Protein 8S4T (pdb70)

Secondary structure (DSSP, 8-state):
-----PPP------PPPSEEEEEEEEEEEEEE-TTS-EEEEEEEEETT--EEEEEEE-SSSSHHHHHHHHHHHHHHTT-PPPS---SSSHHHHHHHTT-EEEEEEEEEEETTEEEEEEEEE--HHHHHHHHTT---/-----PPP-----SBPPSEEEEEEEEEEEEEE-TTS-EEEEEEEE-TT--EEEEEEESSSTTHHHHHHHHHHHHHTTT----SS--SSSHHHHHHHTT-EEEEEEEEEEETTEEEEEEEEE--HHHHHHHHTT---/----PPPP-----SBPPSEEEEEEEEEEEEEE-SS--EEEEEEEEETTS-EEEEEEE-SSTTHHHHHHHHHHHHHTTT-PPPS---SSSHHHHHHSTT-EEEEEEEEEESSS-EEEEEEEEE-HHHHHHHHHHH--

Structure (mmCIF, N/CA/C/O backbone):
data_8S4T
#
_entry.id   8S4T
#
_cell.length_a   75.776
_cell.length_b   90.043
_cell.length_c   131.848
_cell.angle_alpha   90.00
_cell.angle_beta   90.00
_cell.angle_gamma   90.00
#
_symmetry.space_group_name_H-M   'P 21 21 21'
#
loop_
_entity.id
_entity.type
_entity.pdbx_description
1 polymer PrgE
2 polymer DNA
3 non-polymer 'TRIETHYLENE GLYCOL'
4 water water
#
loop_
_atom_site.group_PDB
_atom_site.id
_atom_site.type_symbol
_atom_site.label_atom_id
_atom_site.label_alt_id
_atom_site.label_comp_id
_atom_site.label_asym_id
_atom_site.label_entity_id
_atom_site.label_seq_id
_atom_site.pdbx_PDB_ins_code
_atom_site.Cartn_x
_atom_site.Cartn_y
_atom_site.Cartn_z
_atom_site.occupancy
_atom_site.B_iso_or_equiv
_atom_site.auth_seq_id
_atom_site.auth_comp_id
_atom_site.auth_asym_id
_atom_site.auth_atom_id
_atom_site.pdbx_PDB_model_num
ATOM 1 N N . SER A 1 2 ? 37.166 23.697 25.760 1.00 98.72 1 SER A N 1
ATOM 2 C CA . SER A 1 2 ? 37.737 22.998 24.577 1.00 96.93 1 SER A CA 1
ATOM 3 C C . SER A 1 2 ? 38.581 23.967 23.753 1.00 94.76 1 SER A C 1
ATOM 4 O O . SER A 1 2 ? 38.488 25.181 23.928 1.00 94.31 1 SER A O 1
ATOM 7 N N . LYS A 1 3 ? 39.397 23.412 22.850 1.00 93.00 2 LYS A N 1
ATOM 8 C CA . LYS A 1 3 ? 40.215 24.218 21.960 1.00 90.85 2 LYS A CA 1
ATOM 9 C C . LYS A 1 3 ? 39.361 24.738 20.810 1.00 86.44 2 LYS A C 1
ATOM 10 O O . LYS A 1 3 ? 38.436 24.069 20.353 1.00 84.82 2 LYS A O 1
ATOM 16 N N . TYR A 1 4 ? 39.702 25.951 20.362 1.00 83.92 3 TYR A N 1
ATOM 17 C CA . TYR A 1 4 ? 38.947 26.661 19.345 1.00 80.88 3 TYR A CA 1
ATOM 18 C C . TYR A 1 4 ? 38.991 25.892 18.028 1.00 80.20 3 TYR A C 1
ATOM 19 O O . TYR A 1 4 ? 40.029 25.356 17.647 1.00 79.14 3 TYR A O 1
ATOM 28 N N . GLU A 1 5 ? 37.839 25.851 17.351 1.00 81.30 4 GLU A N 1
ATOM 29 C CA . GLU A 1 5 ? 37.717 25.292 16.015 1.00 81.64 4 GLU A CA 1
ATOM 30 C C . GLU A 1 5 ? 36.760 26.170 15.215 1.00 79.27 4 GLU A C 1
ATOM 31 O O . GLU A 1 5 ? 35.581 26.256 15.548 1.00 80.33 4 GLU A O 1
ATOM 37 N N . ARG A 1 6 ? 37.292 26.820 14.173 1.00 77.77 5 ARG A N 1
ATOM 38 C CA . ARG A 1 6 ? 36.523 27.694 13.300 1.00 76.32 5 ARG A CA 1
ATOM 39 C C . ARG A 1 6 ? 35.115 27.137 13.092 1.00 75.96 5 ARG A C 1
ATOM 40 O O . ARG A 1 6 ? 34.960 26.040 12.561 1.00 75.95 5 ARG A O 1
ATOM 48 N N . PRO A 1 7 ? 34.048 27.863 13.501 1.00 75.93 6 PRO A N 1
ATOM 49 C CA . PRO A 1 7 ? 32.677 27.449 13.212 1.00 76.27 6 PRO A CA 1
ATOM 50 C C . PRO A 1 7 ? 32.223 27.935 11.838 1.00 76.00 6 PRO A C 1
ATOM 51 O O . PRO A 1 7 ? 32.852 28.806 11.240 1.00 76.72 6 PRO A O 1
ATOM 55 N N . LEU A 1 8 ? 31.111 27.370 11.359 1.00 76.48 7 LEU A N 1
ATOM 56 C CA . LEU A 1 8 ? 30.657 27.588 9.996 1.00 76.18 7 LEU A CA 1
ATOM 57 C C . LEU A 1 8 ? 29.846 28.878 9.915 1.00 77.54 7 LEU A C 1
ATOM 58 O O . LEU A 1 8 ? 29.192 29.268 10.880 1.00 78.04 7 LEU A O 1
ATOM 63 N N . LYS A 1 9 ? 29.897 29.526 8.744 1.00 79.56 8 LYS A N 1
ATOM 64 C CA . LYS A 1 9 ? 29.017 30.638 8.424 1.00 81.56 8 LYS A CA 1
ATOM 65 C C . LYS A 1 9 ? 27.565 30.183 8.565 1.00 81.76 8 LYS A C 1
ATOM 66 O O . LYS A 1 9 ? 27.220 29.074 8.163 1.00 82.41 8 LYS A O 1
ATOM 72 N N . ARG A 1 10 ? 26.725 31.053 9.142 1.00 81.46 9 ARG A N 1
ATOM 73 C CA . ARG A 1 10 ? 25.311 30.770 9.329 1.00 81.24 9 ARG A CA 1
ATOM 74 C C . ARG A 1 10 ? 24.499 31.604 8.342 1.00 82.91 9 ARG A C 1
ATOM 75 O O . ARG A 1 10 ? 24.799 32.777 8.124 1.00 82.56 9 ARG A O 1
ATOM 83 N N . GLU A 1 11 ? 23.469 30.983 7.756 1.00 85.94 10 GLU A N 1
ATOM 84 C CA . GLU A 1 11 ? 22.616 31.655 6.790 1.00 89.05 10 GLU A CA 1
ATOM 85 C C . GLU A 1 11 ? 21.660 32.586 7.530 1.00 92.70 10 GLU A C 1
ATOM 86 O O . GLU A 1 11 ? 21.090 32.211 8.554 1.00 94.37 10 GLU A O 1
ATOM 92 N N . SER A 1 12 ? 21.509 33.804 7.000 1.00 96.48 11 SER A N 1
ATOM 93 C CA . SER A 1 12 ? 20.584 34.778 7.552 1.00 101.26 11 SER A CA 1
ATOM 94 C C . SER A 1 12 ? 19.153 34.352 7.233 1.00 102.31 11 SER A C 1
ATOM 95 O O . SER A 1 12 ? 18.802 34.168 6.069 1.00 103.38 11 SER A O 1
ATOM 98 N N . GLN A 1 13 ? 18.345 34.189 8.285 1.00 104.20 12 GLN A N 1
ATOM 99 C CA . GLN A 1 13 ? 16.950 33.801 8.150 1.00 106.36 12 GLN A CA 1
ATOM 100 C C . GLN A 1 13 ? 16.091 34.993 8.565 1.00 105.10 12 GLN A C 1
ATOM 101 O O . GLN A 1 13 ? 15.349 34.933 9.543 1.00 106.47 12 GLN A O 1
ATOM 107 N N . ILE A 1 14 ? 16.212 36.073 7.780 1.00 103.10 13 ILE A N 1
ATOM 108 C CA . ILE A 1 14 ? 15.627 37.369 8.092 1.00 101.36 13 ILE A CA 1
ATOM 109 C C . ILE A 1 14 ? 14.105 37.248 8.136 1.00 98.03 13 ILE A C 1
ATOM 110 O O . ILE A 1 14 ? 13.464 37.793 9.033 1.00 99.95 13 ILE A O 1
ATOM 115 N N . LYS A 1 15 ? 13.543 36.538 7.152 1.00 92.66 14 LYS A N 1
ATOM 116 C CA . LYS A 1 15 ? 12.116 36.576 6.886 1.00 89.62 14 LYS A CA 1
ATOM 117 C C . LYS A 1 15 ? 11.573 35.152 6.809 1.00 86.39 14 LYS A C 1
ATOM 118 O O . LYS A 1 15 ? 12.070 34.340 6.032 1.00 83.92 14 LYS A O 1
ATOM 124 N N . GLU A 1 16 ? 10.549 34.866 7.622 1.00 86.27 15 GLU A N 1
ATOM 125 C CA . GLU A 1 16 ? 9.884 33.574 7.607 1.00 86.27 15 GLU A CA 1
ATOM 126 C C . GLU A 1 16 ? 8.725 33.605 6.616 1.00 83.41 15 GLU A C 1
ATOM 127 O O . GLU A 1 16 ? 8.291 34.671 6.182 1.00 81.28 15 GLU A O 1
ATOM 133 N N . PHE A 1 17 ? 8.222 32.413 6.285 1.00 81.51 16 PHE A N 1
ATOM 134 C CA . PHE A 1 17 ? 6.996 32.272 5.520 1.00 81.83 16 PHE A CA 1
ATOM 135 C C . PHE A 1 17 ? 5.802 32.676 6.381 1.00 83.63 16 PHE A C 1
ATOM 136 O O . PHE A 1 17 ? 5.734 32.318 7.555 1.00 84.70 16 PHE A O 1
ATOM 144 N N . GLU A 1 18 ? 4.863 33.419 5.783 1.00 84.90 17 GLU A N 1
ATOM 145 C CA . GLU A 1 18 ? 3.546 33.607 6.371 1.00 85.89 17 GLU A CA 1
ATOM 146 C C . GLU A 1 18 ? 2.890 32.236 6.509 1.00 83.52 17 GLU A C 1
ATOM 147 O O . GLU A 1 18 ? 3.280 31.291 5.828 1.00 80.68 17 GLU A O 1
ATOM 153 N N . LEU A 1 19 ? 1.900 32.130 7.400 1.00 85.09 18 LEU A N 1
ATOM 154 C CA . LEU A 1 19 ? 1.165 30.886 7.558 1.00 84.00 18 LEU A CA 1
ATOM 155 C C . LEU A 1 19 ? 0.327 30.654 6.305 1.00 79.58 18 LEU A C 1
ATOM 156 O O . LEU A 1 19 ? -0.181 31.606 5.715 1.00 77.39 18 LEU A O 1
ATOM 161 N N . GLY A 1 20 ? 0.206 29.383 5.906 1.00 77.04 19 GLY A N 1
ATOM 162 C CA . GLY A 1 20 ? -0.569 29.009 4.735 1.00 76.74 19 GLY A CA 1
ATOM 163 C C . GLY A 1 20 ? 0.229 28.123 3.784 1.00 75.09 19 GLY A C 1
ATOM 164 O O . GLY A 1 20 ? 1.144 27.420 4.206 1.00 74.18 19 GLY A O 1
ATOM 165 N N . THR A 1 21 ? -0.147 28.162 2.499 1.00 74.29 20 THR A N 1
ATOM 166 C CA . THR A 1 21 ? 0.514 27.378 1.471 1.00 74.23 20 THR A CA 1
ATOM 167 C C . THR A 1 21 ? 1.265 28.316 0.530 1.00 74.42 20 THR A C 1
ATOM 168 O O . THR A 1 21 ? 0.786 29.408 0.226 1.00 75.24 20 THR A O 1
ATOM 172 N N . HIS A 1 22 ? 2.452 27.875 0.092 1.00 72.91 21 HIS A N 1
ATOM 173 C CA . HIS A 1 22 ? 3.319 28.684 -0.747 1.00 72.73 21 HIS A CA 1
ATOM 174 C C . HIS A 1 22 ? 4.038 27.804 -1.764 1.00 70.10 21 HIS A C 1
ATOM 175 O O . HIS A 1 22 ? 4.367 26.654 -1.473 1.00 67.10 21 HIS A O 1
ATOM 182 N N . ALA A 1 23 ? 4.268 28.370 -2.955 1.00 69.68 22 ALA A N 1
ATOM 183 C CA . ALA A 1 23 ? 5.268 27.851 -3.872 1.00 69.07 22 ALA A CA 1
ATOM 184 C C . ALA A 1 23 ? 6.648 28.196 -3.321 1.00 69.07 22 ALA A C 1
ATOM 185 O O . ALA A 1 23 ? 6.891 29.329 -2.905 1.00 68.98 22 ALA A O 1
ATOM 187 N N . ALA A 1 24 ? 7.537 27.200 -3.300 1.00 68.60 23 ALA A N 1
ATOM 188 C CA . ALA A 1 24 ? 8.893 27.396 -2.818 1.00 69.25 23 ALA A CA 1
ATOM 189 C C . ALA A 1 24 ? 9.850 26.520 -3.619 1.00 69.06 23 ALA A C 1
ATOM 190 O O . ALA A 1 24 ? 9.429 25.591 -4.306 1.00 68.74 23 ALA A O 1
ATOM 192 N N . VAL A 1 25 ? 11.143 26.839 -3.519 1.00 69.07 24 VAL A N 1
ATOM 193 C CA . VAL A 1 25 ? 12.182 26.026 -4.125 1.00 69.61 24 VAL A CA 1
ATOM 194 C C . VAL A 1 25 ? 13.121 25.555 -3.019 1.00 68.00 24 VAL A C 1
ATOM 195 O O . VAL A 1 25 ? 13.394 26.291 -2.073 1.00 66.35 24 VAL A O 1
ATOM 199 N N . ILE A 1 26 ? 13.586 24.308 -3.149 1.00 68.24 25 ILE A N 1
ATOM 200 C CA . ILE A 1 26 ? 14.599 23.750 -2.269 1.00 69.19 25 ILE A CA 1
ATOM 201 C C . ILE A 1 26 ? 15.949 24.324 -2.695 1.00 69.36 25 ILE A C 1
ATOM 202 O O . ILE A 1 26 ? 16.553 23.830 -3.643 1.00 68.70 25 ILE A O 1
ATOM 207 N N . GLU A 1 27 ? 16.415 25.366 -1.995 1.00 70.52 26 GLU A N 1
ATOM 208 C CA . GLU A 1 27 ? 17.570 26.122 -2.454 1.00 73.16 26 GLU A CA 1
ATOM 209 C C . GLU A 1 27 ? 18.863 25.439 -2.010 1.00 74.00 26 GLU A C 1
ATOM 210 O O . GLU A 1 27 ? 19.934 25.776 -2.508 1.00 74.81 26 GLU A O 1
ATOM 216 N N . LYS A 1 28 ? 18.759 24.483 -1.079 1.00 75.96 27 LYS A N 1
ATOM 217 C CA . LYS A 1 28 ? 19.925 23.817 -0.521 1.00 78.05 27 LYS A CA 1
ATOM 218 C C . LYS A 1 28 ? 19.484 22.536 0.184 1.00 76.98 27 LYS A C 1
ATOM 219 O O . LYS A 1 28 ? 18.356 22.450 0.665 1.00 76.18 27 LYS A O 1
ATOM 225 N N . VAL A 1 29 ? 20.384 21.547 0.239 1.00 76.37 28 VAL A N 1
ATOM 226 C CA . VAL A 1 29 ? 20.118 20.286 0.913 1.00 76.84 28 VAL A CA 1
ATOM 227 C C . VAL A 1 29 ? 21.386 19.852 1.643 1.00 78.50 28 VAL A C 1
ATOM 228 O O . VAL A 1 29 ? 22.416 19.637 1.011 1.00 80.25 28 VAL A O 1
ATOM 232 N N . GLN A 1 30 ? 21.299 19.714 2.971 1.00 79.97 29 GLN A N 1
ATOM 233 C CA . GLN A 1 30 ? 22.452 19.347 3.778 1.00 82.65 29 GLN A CA 1
ATOM 234 C C . GLN A 1 30 ? 22.224 17.976 4.403 1.00 83.63 29 GLN A C 1
ATOM 235 O O . GLN A 1 30 ? 21.111 17.651 4.807 1.00 83.92 29 GLN A O 1
ATOM 241 N N . LYS A 1 31 ? 23.298 17.182 4.463 1.00 85.57 30 LYS A N 1
ATOM 242 C CA . LYS A 1 31 ? 23.295 15.916 5.175 1.00 86.57 30 LYS A CA 1
ATOM 243 C C . LYS A 1 31 ? 23.804 16.165 6.590 1.00 87.40 30 LYS A C 1
ATOM 244 O O . LYS A 1 31 ? 24.892 16.709 6.770 1.00 89.06 30 LYS A O 1
ATOM 250 N N . LYS A 1 32 ? 22.999 15.772 7.582 1.00 88.24 31 LYS A N 1
ATOM 251 C CA . LYS A 1 32 ? 23.306 16.028 8.979 1.00 89.68 31 LYS A CA 1
ATOM 252 C C . LYS A 1 32 ? 22.845 14.848 9.828 1.00 90.35 31 LYS A C 1
ATOM 253 O O . LYS A 1 32 ? 22.229 13.914 9.324 1.00 89.88 31 LYS A O 1
ATOM 259 N N . ARG A 1 33 ? 23.176 14.906 11.121 1.00 93.27 32 ARG A N 1
ATOM 260 C CA . ARG A 1 33 ? 22.647 13.972 12.098 1.00 96.44 32 ARG A CA 1
ATOM 261 C C . ARG A 1 33 ? 21.949 14.777 13.193 1.00 95.96 32 ARG A C 1
ATOM 262 O O . ARG A 1 33 ? 22.470 15.795 13.645 1.00 94.35 32 ARG A O 1
ATOM 270 N N . SER A 1 34 ? 20.755 14.323 13.592 1.00 96.38 33 SER A N 1
ATOM 271 C CA . SER A 1 34 ? 19.959 15.000 14.603 1.00 97.23 33 SER A CA 1
ATOM 272 C C . SER A 1 34 ? 20.628 14.875 15.969 1.00 100.15 33 SER A C 1
ATOM 273 O O . SER A 1 34 ? 21.582 14.117 16.131 1.00 101.02 33 SER A O 1
ATOM 276 N N . GLN A 1 35 ? 20.090 15.602 16.955 1.00 103.35 34 GLN A N 1
ATOM 277 C CA . GLN A 1 35 ? 20.622 15.591 18.309 1.00 105.67 34 GLN A CA 1
ATOM 278 C C . GLN A 1 35 ? 20.465 14.206 18.937 1.00 105.75 34 GLN A C 1
ATOM 279 O O . GLN A 1 35 ? 21.267 13.827 19.788 1.00 109.54 34 GLN A O 1
ATOM 285 N N . LYS A 1 36 ? 19.442 13.456 18.507 1.00 103.86 35 LYS A N 1
ATOM 286 C CA . LYS A 1 36 ? 19.178 12.130 19.046 1.00 104.55 35 LYS A CA 1
ATOM 287 C C . LYS A 1 36 ? 19.875 11.066 18.199 1.00 101.34 35 LYS A C 1
ATOM 288 O O . LYS A 1 36 ? 19.693 9.873 18.434 1.00 100.33 35 LYS A O 1
ATOM 294 N N . GLY A 1 37 ? 20.659 11.505 17.206 1.00 99.14 36 GLY A N 1
ATOM 295 C CA . GLY A 1 37 ? 21.558 10.630 16.472 1.00 99.29 36 GLY A CA 1
ATOM 296 C C . GLY A 1 37 ? 20.877 9.906 15.312 1.00 97.85 36 GLY A C 1
ATOM 297 O O . GLY A 1 37 ? 21.166 8.736 15.065 1.00 99.14 36 GLY A O 1
ATOM 298 N N . ASN A 1 38 ? 19.987 10.610 14.599 1.00 94.98 37 ASN A N 1
ATOM 299 C CA . ASN A 1 38 ? 19.364 10.077 13.397 1.00 92.63 37 ASN A CA 1
ATOM 300 C C . ASN A 1 38 ? 19.925 10.802 12.178 1.00 90.28 37 ASN A C 1
ATOM 301 O O . ASN A 1 38 ? 20.139 12.011 12.220 1.00 88.47 37 ASN A O 1
ATOM 306 N N . ASP A 1 39 ? 20.155 10.045 11.097 1.00 90.00 38 ASP A N 1
ATOM 307 C CA . ASP A 1 39 ? 20.555 10.616 9.822 1.00 89.71 38 ASP A CA 1
ATOM 308 C C . ASP A 1 39 ? 19.362 11.360 9.227 1.00 86.23 38 ASP A C 1
ATOM 309 O O . ASP A 1 39 ? 18.258 10.820 9.196 1.00 85.63 38 ASP A O 1
ATOM 314 N N . MET A 1 40 ? 19.586 12.597 8.763 1.00 84.00 39 MET A N 1
ATOM 315 C CA . MET A 1 40 ? 18.511 13.400 8.199 1.00 83.42 39 MET A CA 1
ATOM 316 C C . MET A 1 40 ? 19.030 14.272 7.055 1.00 81.33 39 MET A C 1
ATOM 317 O O . MET A 1 40 ? 20.222 14.559 6.970 1.00 80.38 39 MET A O 1
ATOM 322 N N . PHE A 1 41 ? 18.103 14.667 6.168 1.00 79.50 40 PHE A N 1
ATOM 323 C CA . PHE A 1 41 ? 18.343 15.671 5.142 1.00 76.79 40 PHE A CA 1
ATOM 324 C C . PHE A 1 41 ? 17.674 16.980 5.558 1.00 74.70 40 PHE A C 1
ATOM 325 O O . PHE A 1 41 ? 16.474 17.010 5.817 1.00 74.17 40 PHE A O 1
ATOM 333 N N . LEU A 1 42 ? 18.465 18.056 5.608 1.00 73.97 41 LEU A N 1
ATOM 334 C CA . LEU A 1 42 ? 17.992 19.364 6.029 1.00 73.29 41 LEU A CA 1
ATOM 335 C C . LEU A 1 42 ? 17.697 20.207 4.791 1.00 71.95 41 LEU A C 1
ATOM 336 O O . LEU A 1 42 ? 18.607 20.794 4.204 1.00 72.33 41 LEU A O 1
ATOM 341 N N . LEU A 1 43 ? 16.415 20.258 4.406 1.00 70.23 42 LEU A N 1
ATOM 342 C CA . LEU A 1 43 ? 15.985 20.990 3.225 1.00 67.64 42 LEU A CA 1
ATOM 343 C C . LEU A 1 43 ? 15.806 22.460 3.588 1.00 66.86 42 LEU A C 1
ATOM 344 O O . LEU A 1 43 ? 15.011 22.788 4.465 1.00 67.12 42 LEU A O 1
ATOM 349 N N . SER A 1 44 ? 16.572 23.329 2.921 1.00 67.13 43 SER A N 1
ATOM 350 C CA . SER A 1 44 ? 16.418 24.768 3.049 1.00 67.54 43 SER A CA 1
ATOM 351 C C . SER A 1 44 ? 15.478 25.240 1.947 1.00 67.62 43 SER A C 1
ATOM 352 O O . SER A 1 44 ? 15.608 24.806 0.806 1.00 70.45 43 SER A O 1
ATOM 355 N N . LEU A 1 45 ? 14.539 26.126 2.294 1.00 66.91 44 LEU A N 1
ATOM 356 C CA . LEU A 1 45 ? 13.433 26.452 1.410 1.00 66.06 44 LEU A CA 1
ATOM 357 C C . LEU A 1 45 ? 13.359 27.958 1.191 1.00 65.92 44 LEU A C 1
ATOM 358 O O . LEU A 1 45 ? 13.373 28.728 2.148 1.00 66.18 44 LEU A O 1
ATOM 363 N N . LEU A 1 46 ? 13.259 28.348 -0.086 1.00 65.69 45 LEU A N 1
ATOM 364 C CA . LEU A 1 46 ? 13.303 29.742 -0.494 1.00 65.44 45 LEU A CA 1
ATOM 365 C C . LEU A 1 46 ? 11.993 30.106 -1.191 1.00 66.50 45 LEU A C 1
ATOM 366 O O . LEU A 1 46 ? 11.613 29.475 -2.176 1.00 66.86 45 LEU A O 1
ATOM 371 N N . GLY A 1 47 ? 11.310 31.125 -0.654 1.00 67.53 46 GLY A N 1
ATOM 372 C CA . GLY A 1 47 ? 10.053 31.611 -1.198 1.00 67.28 46 GLY A CA 1
ATOM 373 C C . GLY A 1 47 ? 10.276 32.738 -2.203 1.00 67.68 46 GLY A C 1
ATOM 374 O O . GLY A 1 47 ? 11.404 33.178 -2.401 1.00 67.30 46 GLY A O 1
ATOM 375 N N . LYS A 1 48 ? 9.181 33.216 -2.805 1.00 69.18 47 LYS A N 1
ATOM 376 C CA . LYS A 1 48 ? 9.258 34.123 -3.939 1.00 70.42 47 LYS A CA 1
ATOM 377 C C . LYS A 1 48 ? 9.482 35.562 -3.470 1.00 71.59 47 LYS A C 1
ATOM 378 O O . LYS A 1 48 ? 9.798 36.425 -4.285 1.00 72.71 47 LYS A O 1
ATOM 384 N N . SER A 1 49 ? 9.323 35.820 -2.165 1.00 72.09 48 SER A N 1
ATOM 385 C CA . SER A 1 49 ? 9.652 37.118 -1.592 1.00 73.41 48 SER A CA 1
ATOM 386 C C . SER A 1 49 ? 10.825 36.980 -0.623 1.00 73.85 48 SER A C 1
ATOM 387 O O . SER A 1 49 ? 10.984 37.792 0.287 1.00 74.96 48 SER A O 1
ATOM 390 N N . ASN A 1 50 ? 11.637 35.937 -0.837 1.00 73.13 49 ASN A N 1
ATOM 391 C CA . ASN A 1 50 ? 12.872 35.716 -0.104 1.00 72.38 49 ASN A CA 1
ATOM 392 C C . ASN A 1 50 ? 12.571 35.183 1.295 1.00 71.24 49 ASN A C 1
ATOM 393 O O . ASN A 1 50 ? 13.363 35.376 2.214 1.00 73.07 49 ASN A O 1
ATOM 398 N N . GLU A 1 51 ? 11.438 34.491 1.448 1.00 70.09 50 GLU A N 1
ATOM 399 C CA . GLU A 1 51 ? 11.126 33.842 2.708 1.00 69.93 50 GLU A CA 1
ATOM 400 C C . GLU A 1 51 ? 12.011 32.607 2.830 1.00 68.10 50 GLU A C 1
ATOM 401 O O . GLU A 1 51 ? 12.172 31.861 1.868 1.00 66.32 50 GLU A O 1
ATOM 407 N N . LYS A 1 52 ? 12.590 32.420 4.018 1.00 68.53 51 LYS A N 1
ATOM 408 C CA . LYS A 1 52 ? 13.468 31.295 4.283 1.00 68.38 51 LYS A CA 1
ATOM 409 C C . LYS A 1 52 ? 12.741 30.328 5.211 1.00 65.86 51 LYS A C 1
ATOM 410 O O . LYS A 1 52 ? 12.011 30.755 6.099 1.00 66.07 51 LYS A O 1
ATOM 416 N N . GLY A 1 53 ? 12.946 29.028 4.985 1.00 64.36 52 GLY A N 1
ATOM 417 C CA . GLY A 1 53 ? 12.324 27.995 5.794 1.00 64.96 52 GLY A CA 1
ATOM 418 C C . GLY A 1 53 ? 13.152 26.715 5.782 1.00 65.54 52 GLY A C 1
ATOM 419 O O . GLY A 1 53 ? 13.944 26.496 4.872 1.00 65.85 52 GLY A O 1
ATOM 420 N N . VAL A 1 54 ? 12.955 25.877 6.802 1.00 67.71 53 VAL A N 1
ATOM 421 C CA . VAL A 1 54 ? 13.752 24.676 6.975 1.00 69.21 53 VAL A CA 1
ATOM 422 C C . VAL A 1 54 ? 12.802 23.495 7.136 1.00 68.73 53 VAL A C 1
ATOM 423 O O . VAL A 1 54 ? 11.735 23.640 7.730 1.00 71.00 53 VAL A O 1
ATOM 427 N N . TYR A 1 55 ? 13.203 22.334 6.608 1.00 67.02 54 TYR A N 1
ATOM 428 C CA . TYR A 1 55 ? 12.439 21.110 6.783 1.00 67.39 54 TYR A CA 1
ATOM 429 C C . TYR A 1 55 ? 13.401 19.948 7.007 1.00 68.26 54 TYR A C 1
ATOM 430 O O . TYR A 1 55 ? 14.427 19.854 6.339 1.00 68.85 54 TYR A O 1
ATOM 439 N N . PHE A 1 56 ? 13.040 19.063 7.944 1.00 69.91 55 PHE A N 1
ATOM 440 C CA . PHE A 1 56 ? 13.872 17.931 8.314 1.00 71.03 55 PHE A CA 1
ATOM 441 C C . PHE A 1 56 ? 13.236 16.643 7.803 1.00 71.85 55 PHE A C 1
ATOM 442 O O . PHE A 1 56 ? 12.128 16.298 8.206 1.00 74.97 55 PHE A O 1
ATOM 450 N N . LEU A 1 57 ? 13.948 15.950 6.908 1.00 72.22 56 LEU A N 1
ATOM 451 C CA . LEU A 1 57 ? 13.561 14.621 6.466 1.00 73.55 56 LEU A CA 1
ATOM 452 C C . LEU A 1 57 ? 14.400 13.596 7.225 1.00 75.75 56 LEU A C 1
ATOM 453 O O . LEU A 1 57 ? 15.529 13.302 6.837 1.00 75.67 56 LEU A O 1
ATOM 458 N N . THR A 1 58 ? 13.833 13.074 8.318 1.00 77.84 57 THR A N 1
ATOM 459 C CA . THR A 1 58 ? 14.530 12.146 9.193 1.00 79.77 57 THR A CA 1
ATOM 460 C C . THR A 1 58 ? 14.393 10.728 8.645 1.00 81.56 57 THR A C 1
ATOM 461 O O . THR A 1 58 ? 13.328 10.356 8.160 1.00 81.58 57 THR A O 1
ATOM 465 N N . PHE A 1 59 ? 15.482 9.950 8.730 1.00 84.10 58 PHE A N 1
ATOM 466 C CA . PHE A 1 59 ? 15.504 8.577 8.249 1.00 85.70 58 PHE A CA 1
ATOM 467 C C . PHE A 1 59 ? 15.482 7.612 9.432 1.00 88.31 58 PHE A C 1
ATOM 468 O O . PHE A 1 59 ? 15.840 7.983 10.548 1.00 89.95 58 PHE A O 1
ATOM 476 N N . GLY A 1 60 ? 15.058 6.370 9.164 1.00 90.16 59 GLY A N 1
ATOM 477 C CA . GLY A 1 60 ? 15.064 5.306 10.155 1.00 93.13 59 GLY A CA 1
ATOM 478 C C . GLY A 1 60 ? 13.824 5.326 11.044 1.00 95.64 59 GLY A C 1
ATOM 479 O O . GLY A 1 60 ? 13.934 5.309 12.268 1.00 98.80 59 GLY A O 1
ATOM 480 N N . ASN A 1 61 ? 12.648 5.351 10.409 1.00 96.54 60 ASN A N 1
ATOM 481 C CA . ASN A 1 61 ? 11.375 5.220 11.102 1.00 98.72 60 ASN A CA 1
ATOM 482 C C . ASN A 1 61 ? 10.320 4.819 10.073 1.00 102.02 60 ASN A C 1
ATOM 483 O O . ASN A 1 61 ? 10.628 4.673 8.891 1.00 103.56 60 ASN A O 1
ATOM 488 N N . ASP A 1 62 ? 9.078 4.635 10.532 1.00 104.58 61 ASP A N 1
ATOM 489 C CA . ASP A 1 62 ? 8.026 4.083 9.693 1.00 106.60 61 ASP A CA 1
ATOM 490 C C . ASP A 1 62 ? 7.496 5.135 8.718 1.00 104.27 61 ASP A C 1
ATOM 491 O O . ASP A 1 62 ? 6.927 4.775 7.690 1.00 103.80 61 ASP A O 1
ATOM 496 N N . TYR A 1 63 ? 7.696 6.425 9.028 1.00 102.33 62 TYR A N 1
ATOM 497 C CA . TYR A 1 63 ? 7.083 7.504 8.266 1.00 100.65 62 TYR A CA 1
ATOM 498 C C . TYR A 1 63 ? 8.015 8.023 7.169 1.00 97.05 62 TYR A C 1
ATOM 499 O O . TYR A 1 63 ? 7.556 8.710 6.260 1.00 95.48 62 TYR A O 1
ATOM 508 N N . THR A 1 64 ? 9.311 7.694 7.241 1.00 95.42 63 THR A N 1
ATOM 509 C CA . THR A 1 64 ? 10.309 8.337 6.396 1.00 91.99 63 THR A CA 1
ATOM 510 C C . THR A 1 64 ? 9.965 8.143 4.922 1.00 88.83 63 THR A C 1
ATOM 511 O O . THR A 1 64 ? 9.970 9.102 4.155 1.00 86.22 63 THR A O 1
ATOM 515 N N . GLU A 1 65 ? 9.669 6.893 4.544 1.00 88.92 64 GLU A N 1
ATOM 516 C CA . GLU A 1 65 ? 9.343 6.550 3.169 1.00 89.72 64 GLU A CA 1
ATOM 517 C C . GLU A 1 65 ? 8.190 7.423 2.676 1.00 89.61 64 GLU A C 1
ATOM 518 O O . GLU A 1 65 ? 8.342 8.142 1.691 1.00 90.33 64 GLU A O 1
ATOM 524 N N . ASP A 1 66 ? 7.049 7.359 3.375 1.00 90.30 65 ASP A N 1
ATOM 525 C CA . ASP A 1 66 ? 5.854 8.100 2.998 1.00 90.19 65 ASP A CA 1
ATOM 526 C C . ASP A 1 66 ? 6.151 9.598 2.938 1.00 87.63 65 ASP A C 1
ATOM 527 O O . ASP A 1 66 ? 5.663 10.288 2.046 1.00 87.12 65 ASP A O 1
ATOM 532 N N . ASN A 1 67 ? 6.948 10.091 3.893 1.00 86.26 66 ASN A N 1
ATOM 533 C CA . ASN A 1 67 ? 7.267 11.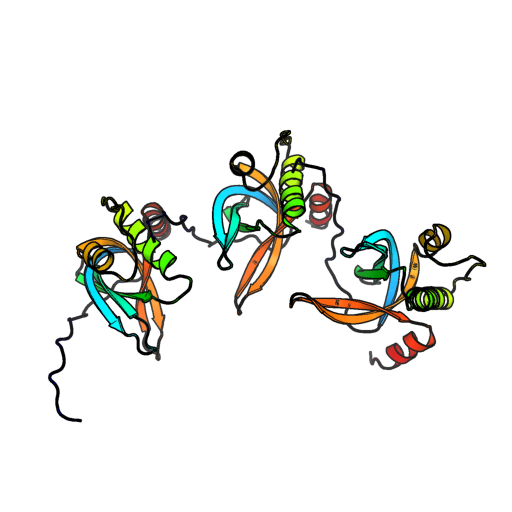507 3.978 1.00 85.77 66 ASN A CA 1
ATOM 534 C C . ASN A 1 67 ? 7.919 11.967 2.677 1.00 84.26 66 ASN A C 1
ATOM 535 O O . ASN A 1 67 ? 7.539 12.998 2.127 1.00 83.47 66 ASN A O 1
ATOM 540 N N . LEU A 1 68 ? 8.897 11.183 2.202 1.00 83.10 67 LEU A N 1
ATOM 541 C CA . LEU A 1 68 ? 9.701 11.536 1.042 1.00 80.52 67 LEU A CA 1
ATOM 542 C C . LEU A 1 68 ? 8.871 11.434 -0.237 1.00 78.67 67 LEU A C 1
ATOM 543 O O . LEU A 1 68 ? 9.097 12.195 -1.175 1.00 76.97 67 LEU A O 1
ATOM 548 N N . ARG A 1 69 ? 7.916 10.496 -0.270 1.00 79.12 68 ARG A N 1
ATOM 549 C CA . ARG A 1 69 ? 7.052 10.322 -1.429 1.00 78.48 68 ARG A CA 1
ATOM 550 C C . ARG A 1 69 ? 6.234 11.590 -1.670 1.00 75.71 68 ARG A C 1
ATOM 551 O O . ARG A 1 69 ? 5.983 11.947 -2.817 1.00 75.45 68 ARG A O 1
ATOM 559 N N . TYR A 1 70 ? 5.841 12.275 -0.589 1.00 74.38 69 TYR A N 1
ATOM 560 C CA . TYR A 1 70 ? 5.096 13.519 -0.704 1.00 73.66 69 TYR A CA 1
ATOM 561 C C . TYR A 1 70 ? 6.012 14.628 -1.219 1.00 72.72 69 TYR A C 1
ATOM 562 O O . TYR A 1 70 ? 5.570 15.479 -1.988 1.00 72.20 69 TYR A O 1
ATOM 571 N N . ILE A 1 71 ? 7.290 14.605 -0.818 1.00 73.67 70 ILE A N 1
ATOM 572 C CA . ILE A 1 71 ? 8.264 15.558 -1.333 1.00 73.79 70 ILE A CA 1
ATOM 573 C C . ILE A 1 71 ? 8.412 15.334 -2.838 1.00 71.90 70 ILE A C 1
ATOM 574 O O . ILE A 1 71 ? 8.432 16.289 -3.610 1.00 70.18 70 ILE A O 1
ATOM 579 N N . LEU A 1 72 ? 8.502 14.060 -3.237 1.00 71.21 71 LEU A N 1
ATOM 580 C CA . LEU A 1 72 ? 8.676 13.688 -4.631 1.00 71.36 71 LEU A CA 1
ATOM 581 C C . LEU A 1 72 ? 7.427 14.033 -5.439 1.00 70.95 71 LEU A C 1
ATOM 582 O O . LEU A 1 72 ? 7.539 14.522 -6.563 1.00 72.54 71 LEU A O 1
ATOM 587 N N . ALA A 1 73 ? 6.244 13.776 -4.866 1.00 69.12 72 ALA A N 1
ATOM 588 C CA . ALA A 1 73 ? 4.986 14.038 -5.550 1.00 67.26 72 ALA A CA 1
ATOM 589 C C . ALA A 1 73 ? 4.832 15.532 -5.819 1.00 65.45 72 ALA A C 1
ATOM 590 O O . ALA A 1 73 ? 4.307 15.920 -6.859 1.00 65.29 72 ALA A O 1
ATOM 592 N N . SER A 1 74 ? 5.292 16.362 -4.875 1.00 64.25 73 SER A N 1
ATOM 593 C CA . SER A 1 74 ? 5.245 17.806 -5.031 1.00 63.90 73 SER A CA 1
ATOM 594 C C . SER A 1 74 ? 6.179 18.244 -6.158 1.00 64.22 73 SER A C 1
ATOM 595 O O . SER A 1 74 ? 5.857 19.160 -6.912 1.00 63.68 73 SER A O 1
ATOM 598 N N . ILE A 1 75 ? 7.338 17.581 -6.260 1.00 64.75 74 ILE A N 1
ATOM 599 C CA . ILE A 1 75 ? 8.306 17.855 -7.310 1.00 64.38 74 ILE A CA 1
ATOM 600 C C . ILE A 1 75 ? 7.710 17.453 -8.658 1.00 65.11 74 ILE A C 1
ATOM 601 O O . ILE A 1 75 ? 7.858 18.180 -9.639 1.00 64.68 74 ILE A O 1
ATOM 606 N N . GLN A 1 76 ? 7.035 16.296 -8.687 1.00 65.86 75 GLN A N 1
ATOM 607 C CA . GLN A 1 76 ? 6.429 15.779 -9.903 1.00 68.15 75 GLN A CA 1
ATOM 608 C C . GLN A 1 76 ? 5.395 16.768 -10.438 1.00 68.86 75 GLN A C 1
ATOM 609 O O . GLN A 1 76 ? 5.340 17.013 -11.641 1.00 70.54 75 GLN A O 1
ATOM 615 N N . ASP A 1 77 ? 4.597 17.348 -9.533 1.00 69.21 76 ASP A N 1
ATOM 616 C CA . ASP A 1 77 ? 3.469 18.184 -9.910 1.00 69.98 76 ASP A CA 1
ATOM 617 C C . ASP A 1 77 ? 3.919 19.610 -10.226 1.00 70.86 76 ASP A C 1
ATOM 618 O O . ASP A 1 77 ? 3.117 20.415 -10.694 1.00 72.75 76 ASP A O 1
ATOM 623 N N . ASN A 1 78 ? 5.197 19.923 -9.974 1.00 71.78 77 ASN A N 1
ATOM 624 C CA . ASN A 1 78 ? 5.777 21.183 -10.414 1.00 72.23 77 ASN A CA 1
ATOM 625 C C . ASN A 1 78 ? 6.478 20.987 -11.760 1.00 72.32 77 ASN A C 1
ATOM 626 O O . ASN A 1 78 ? 7.232 21.857 -12.192 1.00 72.25 77 ASN A O 1
ATOM 631 N N . GLY A 1 79 ? 6.229 19.839 -12.408 1.00 72.54 78 GLY A N 1
ATOM 632 C CA . GLY A 1 79 ? 6.516 19.652 -13.822 1.00 73.28 78 GLY A CA 1
ATOM 633 C C . GLY A 1 79 ? 7.839 18.935 -14.087 1.00 72.99 78 GLY A C 1
ATOM 634 O O . GLY A 1 79 ? 8.449 19.153 -15.132 1.00 72.22 78 GLY A O 1
ATOM 635 N N . VAL A 1 80 ? 8.250 18.059 -13.158 1.00 72.80 79 VAL A N 1
ATOM 636 C CA . VAL A 1 80 ? 9.528 17.368 -13.239 1.00 72.86 79 VAL A CA 1
ATOM 637 C C . VAL A 1 80 ? 9.284 15.861 -13.202 1.00 75.45 79 VAL A C 1
ATOM 638 O O . VAL A 1 80 ? 8.494 15.378 -12.400 1.00 76.77 79 VAL A O 1
ATOM 642 N N . GLU A 1 81 ? 9.997 15.128 -14.064 1.00 80.03 80 GLU A N 1
ATOM 643 C CA . GLU A 1 81 ? 9.875 13.681 -14.149 1.00 83.60 80 GLU A CA 1
ATOM 644 C C . GLU A 1 81 ? 10.628 13.050 -12.980 1.00 84.24 80 GLU A C 1
ATOM 645 O O . GLU A 1 81 ? 11.761 13.432 -12.699 1.00 84.89 80 GLU A O 1
ATOM 651 N N . ILE A 1 82 ? 9.993 12.086 -12.304 1.00 84.73 81 ILE A N 1
ATOM 652 C CA . ILE A 1 82 ? 10.646 11.341 -11.240 1.00 85.03 81 ILE A CA 1
ATOM 653 C C . ILE A 1 82 ? 11.391 10.162 -11.860 1.00 86.51 81 ILE A C 1
ATOM 654 O O . ILE A 1 82 ? 10.768 9.272 -12.433 1.00 86.85 81 ILE A O 1
ATOM 659 N N . PRO A 1 83 ? 12.739 10.104 -11.745 1.00 88.60 82 PRO A N 1
ATOM 660 C CA . PRO A 1 83 ? 13.523 9.048 -12.386 1.00 91.45 82 PRO A CA 1
ATOM 661 C C . PRO A 1 83 ? 13.390 7.695 -11.691 1.00 94.34 82 PRO A C 1
ATOM 662 O O . PRO A 1 83 ? 12.847 7.603 -10.592 1.00 94.56 82 PRO A O 1
ATOM 666 N N . ASP A 1 84 ? 13.900 6.653 -12.358 1.00 98.95 83 ASP A N 1
ATOM 667 C CA . ASP A 1 84 ? 13.792 5.282 -11.886 1.00 101.87 83 ASP A CA 1
ATOM 668 C C . ASP A 1 84 ? 14.985 4.978 -10.982 1.00 101.66 83 ASP A C 1
ATOM 669 O O . ASP A 1 84 ? 15.985 4.421 -11.431 1.00 103.32 83 ASP A O 1
ATOM 674 N N . VAL A 1 85 ? 14.860 5.357 -9.704 1.00 99.24 84 VAL A N 1
ATOM 675 C CA . VAL A 1 85 ? 15.935 5.215 -8.736 1.00 98.12 84 VAL A CA 1
ATOM 676 C C . VAL A 1 85 ? 15.339 4.804 -7.393 1.00 97.69 84 VAL A C 1
ATOM 677 O O . VAL A 1 85 ? 14.200 5.147 -7.082 1.00 98.77 84 VAL A O 1
ATOM 681 N N . ASP A 1 86 ? 16.130 4.056 -6.613 1.00 96.52 85 ASP A N 1
ATOM 682 C CA . ASP A 1 86 ? 15.781 3.720 -5.244 1.00 95.02 85 ASP A CA 1
ATOM 683 C C . ASP A 1 86 ? 15.966 4.970 -4.389 1.00 90.76 85 ASP A C 1
ATOM 684 O O . ASP A 1 86 ? 17.091 5.415 -4.178 1.00 89.98 85 ASP A O 1
ATOM 689 N N . PHE A 1 87 ? 14.846 5.535 -3.922 1.00 88.27 86 PHE A N 1
ATOM 690 C CA . PHE A 1 87 ? 14.859 6.753 -3.129 1.00 85.45 86 PHE A CA 1
ATOM 691 C C . PHE A 1 87 ? 15.033 6.408 -1.653 1.00 85.13 86 PHE A C 1
ATOM 692 O O . PHE A 1 87 ? 14.419 5.465 -1.156 1.00 86.14 86 PHE A O 1
ATOM 700 N N . GLY A 1 88 ? 15.868 7.198 -0.967 1.00 82.97 87 GLY A N 1
ATOM 701 C CA . GLY A 1 88 ? 16.174 6.978 0.436 1.00 82.75 87 GLY A CA 1
ATOM 702 C C . GLY A 1 88 ? 17.447 7.710 0.853 1.00 82.06 87 GLY A C 1
ATOM 703 O O . GLY A 1 88 ? 17.733 8.798 0.357 1.00 80.35 87 GLY A O 1
ATOM 704 N N . TYR A 1 89 ? 18.196 7.098 1.777 1.00 83.00 88 TYR A N 1
ATOM 705 C CA . TYR A 1 89 ? 19.452 7.656 2.249 1.00 82.78 88 TYR A CA 1
ATOM 706 C C . TYR A 1 89 ? 20.553 7.274 1.261 1.00 83.25 88 TYR A C 1
ATOM 707 O O . TYR A 1 89 ? 21.265 6.292 1.461 1.00 84.90 88 TYR A O 1
ATOM 716 N N . ASN A 1 90 ? 20.664 8.059 0.185 1.00 82.80 89 ASN A N 1
ATOM 717 C CA . ASN A 1 90 ? 21.665 7.839 -0.846 1.00 83.95 89 ASN A CA 1
ATOM 718 C C . ASN A 1 90 ? 21.879 9.146 -1.607 1.00 83.78 89 ASN A C 1
ATOM 719 O O . ASN A 1 90 ? 21.085 10.076 -1.474 1.00 81.27 89 ASN A O 1
ATOM 724 N N . ARG A 1 91 ? 22.955 9.196 -2.404 1.00 86.43 90 ARG A N 1
ATOM 725 C CA . ARG A 1 91 ? 23.396 10.432 -3.032 1.00 87.08 90 ARG A CA 1
ATOM 726 C C . ARG A 1 91 ? 22.439 10.848 -4.151 1.00 85.58 90 ARG A C 1
ATOM 727 O O . ARG A 1 91 ? 22.234 12.042 -4.356 1.00 83.75 90 ARG A O 1
ATOM 735 N N . GLU A 1 92 ? 21.866 9.879 -4.882 1.00 86.32 91 GLU A N 1
ATOM 736 C CA . GLU A 1 92 ? 20.939 10.195 -5.961 1.00 87.97 91 GLU A CA 1
ATOM 737 C C . GLU A 1 92 ? 19.795 11.053 -5.423 1.00 83.28 91 GLU A C 1
ATOM 738 O O . GLU A 1 92 ? 19.510 12.120 -5.964 1.00 80.49 91 GLU A O 1
ATOM 744 N N . THR A 1 93 ? 19.154 10.564 -4.354 1.00 80.80 92 THR A N 1
ATOM 745 C CA . THR A 1 93 ? 18.068 11.265 -3.688 1.00 78.03 92 THR A CA 1
ATOM 746 C C . THR A 1 93 ? 18.540 12.640 -3.223 1.00 75.79 92 THR A C 1
ATOM 747 O O . THR A 1 93 ? 17.881 13.642 -3.487 1.00 74.69 92 THR A O 1
ATOM 751 N N . PHE A 1 94 ? 19.684 12.661 -2.529 1.00 74.84 93 PHE A N 1
ATOM 752 C CA . PHE A 1 94 ? 20.275 13.880 -1.998 1.00 74.35 93 PHE A CA 1
ATOM 753 C C . PHE A 1 94 ? 20.406 14.935 -3.095 1.00 73.04 93 PHE A C 1
ATOM 754 O O . PHE A 1 94 ? 20.003 16.080 -2.911 1.00 71.91 93 PHE A O 1
ATOM 762 N N . GLU A 1 95 ? 20.981 14.537 -4.235 1.00 73.98 94 GLU A N 1
ATOM 763 C CA . GLU A 1 95 ? 21.256 15.466 -5.319 1.00 75.05 94 GLU A CA 1
ATOM 764 C C . GLU A 1 95 ? 19.968 15.814 -6.064 1.00 72.63 94 GLU A C 1
ATOM 765 O O . GLU A 1 95 ? 19.800 16.948 -6.507 1.00 71.58 94 GLU A O 1
ATOM 771 N N . PHE A 1 96 ? 19.058 14.841 -6.188 1.00 71.66 95 PHE A N 1
ATOM 772 C CA . PHE A 1 96 ? 17.840 15.022 -6.966 1.00 71.06 95 PHE A CA 1
ATOM 773 C C . PHE A 1 96 ? 16.995 16.181 -6.434 1.00 68.95 95 PHE A C 1
ATOM 774 O O . PHE A 1 96 ? 16.347 16.871 -7.217 1.00 67.85 95 PHE A O 1
ATOM 782 N N . LEU A 1 97 ? 16.997 16.388 -5.111 1.00 67.46 96 LEU A N 1
ATOM 783 C CA . LEU A 1 97 ? 16.090 17.337 -4.482 1.00 67.69 96 LEU A CA 1
ATOM 784 C C . LEU A 1 97 ? 16.515 18.780 -4.749 1.00 67.79 96 LEU A C 1
ATOM 785 O O . LEU A 1 97 ? 15.670 19.673 -4.778 1.00 68.18 96 LEU A O 1
ATOM 790 N N . LYS A 1 98 ? 17.819 19.005 -4.936 1.00 68.44 97 LYS A N 1
ATOM 791 C CA . LYS A 1 98 ? 18.381 20.347 -4.971 1.00 68.82 97 LYS A CA 1
ATOM 792 C C . LYS A 1 98 ? 17.792 21.147 -6.133 1.00 67.05 97 LYS A C 1
ATOM 793 O O . LYS A 1 98 ? 17.801 20.688 -7.272 1.00 68.34 97 LYS A O 1
ATOM 799 N N . GLY A 1 99 ? 17.281 22.345 -5.821 1.00 65.15 98 GLY A N 1
ATOM 800 C CA . GLY A 1 99 ? 16.883 23.319 -6.826 1.00 64.30 98 GLY A CA 1
ATOM 801 C C . GLY A 1 99 ? 15.442 23.147 -7.306 1.00 63.79 98 GLY A C 1
ATOM 802 O O . GLY A 1 99 ? 14.988 23.912 -8.153 1.00 61.99 98 GLY A O 1
ATOM 803 N N . LYS A 1 100 ? 14.721 22.173 -6.735 1.00 64.51 99 LYS A N 1
ATOM 804 C CA . LYS A 1 100 ? 13.431 21.747 -7.256 1.00 65.98 99 LYS A CA 1
ATOM 805 C C . LYS A 1 100 ? 12.304 22.644 -6.746 1.00 65.65 99 LYS A C 1
ATOM 806 O O . LYS A 1 100 ? 12.312 23.063 -5.591 1.00 65.08 99 LYS A O 1
ATOM 812 N N . ASP A 1 101 ? 11.323 22.902 -7.624 1.00 66.50 100 ASP A N 1
ATOM 813 C CA . ASP A 1 101 ? 10.097 23.593 -7.254 1.00 66.37 100 ASP A CA 1
ATOM 814 C C . ASP A 1 101 ? 9.218 22.663 -6.424 1.00 64.45 100 ASP A C 1
ATOM 815 O O . ASP A 1 101 ? 9.054 21.494 -6.768 1.00 64.52 100 ASP A O 1
ATOM 820 N N . VAL A 1 102 ? 8.647 23.203 -5.340 1.00 62.60 101 VAL A N 1
ATOM 821 C CA . VAL A 1 102 ? 7.782 22.434 -4.459 1.00 62.29 101 VAL A CA 1
ATOM 822 C C . VAL A 1 102 ? 6.630 23.313 -3.976 1.00 62.10 101 VAL A C 1
ATOM 823 O O . VAL A 1 102 ? 6.670 24.537 -4.091 1.00 60.95 101 VAL A O 1
ATOM 827 N N . TYR A 1 103 ? 5.595 22.647 -3.453 1.00 62.94 102 TYR A N 1
ATOM 828 C CA . TYR A 1 103 ? 4.507 23.291 -2.736 1.00 63.24 102 TYR A CA 1
ATOM 829 C C . TYR A 1 103 ? 4.638 22.920 -1.266 1.00 63.94 102 TYR A C 1
ATOM 830 O O . TYR A 1 103 ? 4.742 21.734 -0.959 1.00 64.61 102 TYR A O 1
ATOM 839 N N . ILE A 1 104 ? 4.624 23.925 -0.376 1.00 65.53 103 ILE A N 1
ATOM 840 C CA . ILE A 1 104 ? 4.814 23.692 1.051 1.00 66.25 103 ILE A CA 1
ATOM 841 C C . ILE A 1 104 ? 3.614 24.206 1.841 1.00 67.52 103 ILE A C 1
ATOM 842 O O . ILE A 1 104 ? 2.935 25.140 1.422 1.00 67.35 103 ILE A O 1
ATOM 847 N N . GLN A 1 105 ? 3.393 23.576 3.002 1.00 69.59 104 GLN A N 1
ATOM 848 C CA . GLN A 1 105 ? 2.479 24.064 4.021 1.00 71.57 104 GLN A CA 1
ATOM 849 C C . GLN A 1 105 ? 3.296 24.618 5.187 1.00 72.98 104 GLN A C 1
ATOM 850 O O . GLN A 1 105 ? 4.307 24.032 5.568 1.00 71.58 104 GLN A O 1
ATOM 856 N N . VAL A 1 106 ? 2.837 25.742 5.751 1.00 75.55 105 VAL A N 1
ATOM 857 C CA . VAL A 1 106 ? 3.540 26.412 6.834 1.00 77.46 105 VAL A CA 1
ATOM 858 C C . VAL A 1 106 ? 2.566 26.627 7.991 1.00 81.55 105 VAL A C 1
ATOM 859 O O . VAL A 1 106 ? 1.645 27.437 7.887 1.00 82.34 105 VAL A O 1
ATOM 863 N N . GLU A 1 107 ? 2.791 25.887 9.088 1.00 84.76 106 GLU A N 1
ATOM 864 C CA . GLU A 1 107 ? 1.967 25.961 10.286 1.00 85.97 106 GLU A CA 1
ATOM 865 C C . GLU A 1 107 ? 2.786 26.539 11.439 1.00 88.28 106 GLU A C 1
ATOM 866 O O . GLU A 1 107 ? 4.014 26.572 11.381 1.00 86.87 106 GLU A O 1
ATOM 872 N N . GLU A 1 108 ? 2.090 26.978 12.496 1.00 92.88 107 GLU A N 1
ATOM 873 C CA . GLU A 1 108 ? 2.735 27.439 13.717 1.00 94.99 107 GLU A CA 1
ATOM 874 C C . GLU A 1 108 ? 3.227 26.240 14.524 1.00 95.20 107 GLU A C 1
ATOM 875 O O . GLU A 1 108 ? 2.723 25.131 14.361 1.00 92.16 107 GLU A O 1
ATOM 881 N N . GLN A 1 109 ? 4.213 26.487 15.397 1.00 98.17 108 GLN A N 1
ATOM 882 C CA . GLN A 1 109 ? 4.861 25.421 16.144 1.00 100.99 108 GLN A CA 1
ATOM 883 C C . GLN A 1 109 ? 5.589 25.991 17.362 1.00 105.43 108 GLN A C 1
ATOM 884 O O . GLN A 1 109 ? 6.355 26.944 17.232 1.00 105.88 108 GLN A O 1
ATOM 890 N N . GLU A 1 110 ? 5.352 25.381 18.534 1.00 110.05 109 GLU A N 1
ATOM 891 C CA . GLU A 1 110 ? 6.010 25.764 19.777 1.00 114.26 109 GLU A CA 1
ATOM 892 C C . GLU A 1 110 ? 7.142 24.792 20.101 1.00 113.60 109 GLU A C 1
ATOM 893 O O . GLU A 1 110 ? 7.043 23.600 19.819 1.00 113.51 109 GLU A O 1
ATOM 899 N N . TYR A 1 111 ? 8.201 25.327 20.724 1.00 113.89 110 TYR A N 1
ATOM 900 C CA . TYR A 1 111 ? 9.327 24.544 21.209 1.00 114.09 110 TYR A CA 1
ATOM 901 C C . TYR A 1 111 ? 10.212 25.450 22.064 1.00 117.71 110 TYR A C 1
ATOM 902 O O . TYR A 1 111 ? 10.746 26.435 21.559 1.00 117.05 110 TYR A O 1
ATOM 911 N N . LYS A 1 112 ? 10.365 25.095 23.350 1.00 121.17 111 LYS A N 1
ATOM 912 C CA . LYS A 1 112 ? 11.014 25.943 24.342 1.00 122.19 111 LYS A CA 1
ATOM 913 C C . LYS A 1 112 ? 10.244 27.257 24.486 1.00 122.85 111 LYS A C 1
ATOM 914 O O . LYS A 1 112 ? 10.836 28.303 24.742 1.00 121.50 111 LYS A O 1
ATOM 920 N N . GLY A 1 113 ? 8.915 27.188 24.330 1.00 124.97 112 GLY A N 1
ATOM 921 C CA . GLY A 1 113 ? 8.051 28.352 24.454 1.00 127.13 112 GLY A CA 1
ATOM 922 C C . GLY A 1 113 ? 8.305 29.408 23.378 1.00 128.02 112 GLY A C 1
ATOM 923 O O . GLY A 1 113 ? 7.900 30.557 23.541 1.00 129.01 112 GLY A O 1
ATOM 924 N N . LYS A 1 114 ? 8.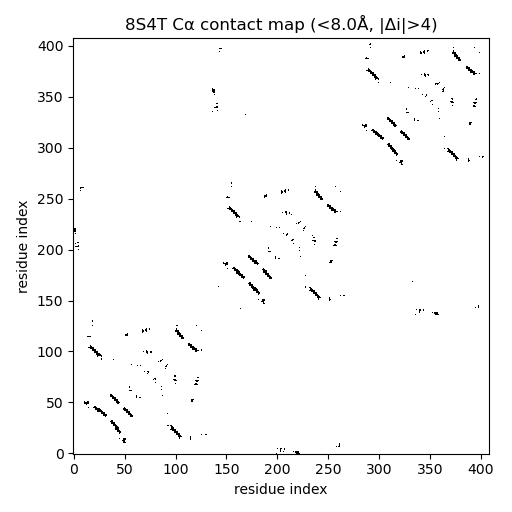970 29.011 22.283 1.00 129.08 113 LYS A N 1
ATOM 925 C CA . LYS A 1 114 ? 9.231 29.894 21.156 1.00 129.74 113 LYS A CA 1
ATOM 926 C C . LYS A 1 114 ? 8.322 29.486 19.998 1.00 127.82 113 LYS A C 1
ATOM 927 O O . LYS A 1 114 ? 8.392 28.350 19.533 1.00 127.55 113 LYS A O 1
ATOM 933 N N . VAL A 1 115 ? 7.474 30.415 19.539 1.00 126.20 114 VAL A N 1
ATOM 934 C CA . VAL A 1 115 ? 6.619 30.176 18.386 1.00 123.24 114 VAL A CA 1
ATOM 935 C C . VAL A 1 115 ? 7.371 30.587 17.122 1.00 118.27 114 VAL A C 1
ATOM 936 O O . VAL A 1 115 ? 7.879 31.703 17.037 1.00 120.21 114 VAL A O 1
ATOM 940 N N . LYS A 1 116 ? 7.432 29.676 16.143 1.00 112.46 115 LYS A N 1
ATOM 941 C CA . LYS A 1 116 ? 7.955 29.998 14.825 1.00 109.34 115 LYS A CA 1
ATOM 942 C C . LYS A 1 116 ? 7.021 29.433 13.756 1.00 102.68 115 LYS A C 1
ATOM 943 O O . LYS A 1 116 ? 6.216 28.544 14.029 1.00 102.03 115 LYS A O 1
ATOM 949 N N . HIS A 1 117 ? 7.145 29.975 12.538 1.00 95.81 116 HIS A N 1
ATOM 950 C CA . HIS A 1 117 ? 6.450 29.460 11.371 1.00 89.57 116 HIS A CA 1
ATOM 951 C C . HIS A 1 117 ? 7.280 28.327 10.775 1.00 83.88 116 HIS A C 1
ATOM 952 O O . HIS A 1 117 ? 8.332 28.578 10.194 1.00 84.53 116 HIS A O 1
ATOM 959 N N . ALA A 1 118 ? 6.804 27.085 10.934 1.00 79.39 117 ALA A N 1
ATOM 960 C CA . ALA A 1 118 ? 7.538 25.909 10.492 1.00 75.95 117 ALA A CA 1
ATOM 961 C C . ALA A 1 118 ? 6.955 25.376 9.185 1.00 73.74 117 ALA A C 1
ATOM 962 O O . ALA A 1 118 ? 5.745 25.418 8.976 1.00 74.07 117 ALA A O 1
ATOM 964 N N . VAL A 1 119 ? 7.836 24.871 8.314 1.00 71.69 118 VAL A N 1
ATOM 965 C CA . VAL A 1 119 ? 7.423 24.121 7.140 1.00 70.97 118 VAL A CA 1
ATOM 966 C C . VAL A 1 119 ? 7.055 22.714 7.604 1.00 71.75 118 VAL A C 1
ATOM 967 O O . VAL A 1 119 ? 7.896 22.009 8.156 1.00 71.34 118 VAL A O 1
ATOM 971 N N . THR A 1 120 ? 5.798 22.317 7.369 1.00 74.15 119 THR A N 1
ATOM 972 C CA . THR A 1 120 ? 5.252 21.095 7.937 1.00 75.65 119 THR A CA 1
ATOM 973 C C . THR A 1 120 ? 5.141 19.990 6.889 1.00 74.50 119 THR A C 1
ATOM 974 O O . THR A 1 120 ? 5.425 18.833 7.192 1.00 74.69 119 THR A O 1
ATOM 978 N N . ASN A 1 121 ? 4.696 20.336 5.673 1.00 73.05 120 ASN A N 1
ATOM 979 C CA . ASN A 1 121 ? 4.368 19.329 4.676 1.00 72.17 120 ASN A CA 1
ATOM 980 C C . ASN A 1 121 ? 4.710 19.810 3.270 1.00 71.43 120 ASN A C 1
ATOM 981 O O . ASN A 1 121 ? 4.739 21.008 2.995 1.00 71.58 120 ASN A O 1
ATOM 986 N N . PHE A 1 122 ? 4.952 18.834 2.387 1.00 70.17 121 PHE A N 1
ATOM 987 C CA . PHE A 1 122 ? 5.020 19.068 0.956 1.00 69.42 121 PHE A CA 1
ATOM 988 C C . PHE A 1 122 ? 3.710 18.599 0.331 1.00 68.14 121 PHE A C 1
ATOM 989 O O . PHE A 1 122 ? 3.268 17.481 0.590 1.00 66.85 121 PHE A O 1
ATOM 997 N N . LEU A 1 123 ? 3.109 19.461 -0.496 1.00 68.30 122 LEU A N 1
ATOM 998 C CA . LEU A 1 123 ? 1.746 19.264 -0.963 1.00 68.09 122 LEU A CA 1
ATOM 999 C C . LEU A 1 123 ? 1.736 18.820 -2.423 1.00 67.65 122 LEU A C 1
ATOM 1000 O O . LEU A 1 123 ? 2.588 19.227 -3.210 1.00 66.46 122 LEU A O 1
ATOM 1005 N N . THR A 1 124 ? 0.740 17.992 -2.763 1.00 68.19 123 THR A N 1
ATOM 1006 C CA . THR A 1 124 ? 0.455 17.638 -4.143 1.00 67.58 123 THR A CA 1
ATOM 1007 C C . THR A 1 124 ? -0.295 18.798 -4.793 1.00 67.55 123 THR A C 1
ATOM 1008 O O . THR A 1 124 ? -0.664 19.760 -4.119 1.00 65.88 123 THR A O 1
ATOM 1012 N N . GLN A 1 125 ? -0.526 18.682 -6.105 1.00 68.60 124 GLN A N 1
ATOM 1013 C CA . GLN A 1 125 ? -1.263 19.680 -6.864 1.00 68.28 124 GLN A CA 1
ATOM 1014 C C . GLN A 1 125 ? -2.653 19.863 -6.261 1.00 68.48 124 GLN A C 1
ATOM 1015 O O . GLN A 1 125 ? -3.127 20.989 -6.122 1.00 67.66 124 GLN A O 1
ATOM 1021 N N . ASP A 1 126 ? -3.286 18.740 -5.906 1.00 69.82 125 ASP A N 1
ATOM 1022 C CA . ASP A 1 126 ? -4.635 18.730 -5.366 1.00 72.95 125 ASP A CA 1
ATOM 1023 C C . ASP A 1 126 ? -4.672 19.542 -4.073 1.00 72.68 125 ASP A C 1
ATOM 1024 O O . ASP A 1 126 ? -5.511 20.427 -3.907 1.00 72.38 125 ASP A O 1
ATOM 1029 N N . GLU A 1 127 ? -3.739 19.220 -3.169 1.00 71.85 126 GLU A N 1
ATOM 1030 C CA . GLU A 1 127 ? -3.678 19.814 -1.844 1.00 70.62 126 GLU A CA 1
ATOM 1031 C C . GLU A 1 127 ? -3.356 21.302 -1.953 1.00 70.89 126 GLU A C 1
ATOM 1032 O O . GLU A 1 127 ? -3.960 22.112 -1.254 1.00 72.63 126 GLU A O 1
ATOM 1038 N N . PHE A 1 128 ? -2.412 21.651 -2.836 1.00 70.09 127 PHE A N 1
ATOM 1039 C CA . PHE A 1 128 ? -1.987 23.033 -2.992 1.00 69.79 127 PHE A CA 1
ATOM 1040 C C . PHE A 1 128 ? -3.157 23.898 -3.463 1.00 71.86 127 PHE A C 1
ATOM 1041 O O . PHE A 1 128 ? -3.350 24.997 -2.951 1.00 71.32 127 PHE A O 1
ATOM 1049 N N . GLU A 1 129 ? -3.933 23.399 -4.434 1.00 75.80 128 GLU A N 1
ATOM 1050 C CA . GLU A 1 129 ? -5.008 24.184 -5.026 1.00 79.26 128 GLU A CA 1
ATOM 1051 C C . GLU A 1 129 ? -6.202 24.261 -4.081 1.00 79.47 128 GLU A C 1
ATOM 1052 O O . GLU A 1 129 ? -6.785 25.330 -3.923 1.00 79.37 128 GLU A O 1
ATOM 1058 N N . GLU A 1 130 ? -6.568 23.131 -3.465 1.00 80.13 129 GLU A N 1
ATOM 1059 C CA . GLU A 1 130 ? -7.679 23.111 -2.529 1.00 82.78 129 GLU A CA 1
ATOM 1060 C C . GLU A 1 130 ? -7.489 24.229 -1.505 1.00 83.31 129 GLU A C 1
ATOM 1061 O O . GLU A 1 130 ? -8.427 24.961 -1.205 1.00 86.03 129 GLU A O 1
ATOM 1067 N N . SER A 1 131 ? -6.257 24.366 -1.002 1.00 83.43 130 SER A N 1
ATOM 1068 C CA . SER A 1 131 ? -5.907 25.397 -0.039 1.00 83.98 130 SER A CA 1
ATOM 1069 C C . SER A 1 131 ? -5.946 26.788 -0.671 1.00 87.40 130 SER A C 1
ATOM 1070 O O . SER A 1 131 ? -6.522 27.711 -0.101 1.00 88.35 130 SER A O 1
ATOM 1073 N N . GLU A 1 132 ? -5.314 26.928 -1.843 1.00 91.42 131 GLU A N 1
ATOM 1074 C CA . GLU A 1 132 ? -5.076 28.225 -2.462 1.00 94.95 131 GLU A CA 1
ATOM 1075 C C . GLU A 1 132 ? -6.365 28.825 -3.022 1.00 97.51 131 GLU A C 1
ATOM 1076 O O . GLU A 1 132 ? -6.487 30.047 -3.085 1.00 97.34 131 GLU A O 1
ATOM 1082 N N . GLU A 1 133 ? -7.320 27.973 -3.423 1.00 101.17 132 GLU A N 1
ATOM 1083 C CA . GLU A 1 133 ? -8.547 28.428 -4.064 1.00 104.26 132 GLU A CA 1
ATOM 1084 C C . GLU A 1 133 ? -9.578 28.879 -3.026 1.00 103.02 132 GLU A C 1
ATOM 1085 O O . GLU A 1 133 ? -10.750 29.037 -3.359 1.00 103.45 132 GLU A O 1
ATOM 1091 N N . MET A 1 134 ? -9.144 29.090 -1.777 1.00 102.04 133 MET A N 1
ATOM 1092 C CA . MET A 1 134 ? -10.018 29.585 -0.725 1.00 102.59 133 MET A CA 1
ATOM 1093 C C . MET A 1 134 ? -9.737 31.064 -0.452 1.00 103.79 133 MET A C 1
ATOM 1094 O O . MET A 1 134 ? -10.541 31.727 0.201 1.00 103.64 133 MET A O 1
ATOM 1099 N N . GLU A 1 135 ? -8.609 31.577 -0.965 1.00 104.35 134 GLU A N 1
ATOM 1100 C CA . GLU A 1 135 ? -8.145 32.921 -0.650 1.00 106.00 134 GLU A CA 1
ATOM 1101 C C . GLU A 1 135 ? -8.820 33.940 -1.566 1.00 104.96 134 GLU A C 1
ATOM 1102 O O . GLU A 1 135 ? -9.007 33.681 -2.752 1.00 104.35 134 GLU A O 1
ATOM 1108 N N . PHE A 1 136 ? -9.161 35.104 -0.997 1.00 105.97 135 PHE A N 1
ATOM 1109 C CA . PHE A 1 136 ? -9.797 36.192 -1.727 1.00 107.51 135 PHE A CA 1
ATOM 1110 C C . PHE A 1 136 ? -8.805 37.345 -1.869 1.00 111.48 135 PHE A C 1
ATOM 1111 O O . PHE A 1 136 ? -8.284 37.835 -0.869 1.00 114.20 135 PHE A O 1
ATOM 1119 N N . SER A 1 137 ? -8.567 37.778 -3.115 1.00 113.62 136 SER A N 1
ATOM 1120 C CA . SER A 1 137 ? -7.553 38.779 -3.414 1.00 114.71 136 SER A CA 1
ATOM 1121 C C . SER A 1 137 ? -7.884 40.106 -2.719 1.00 116.71 136 SER A C 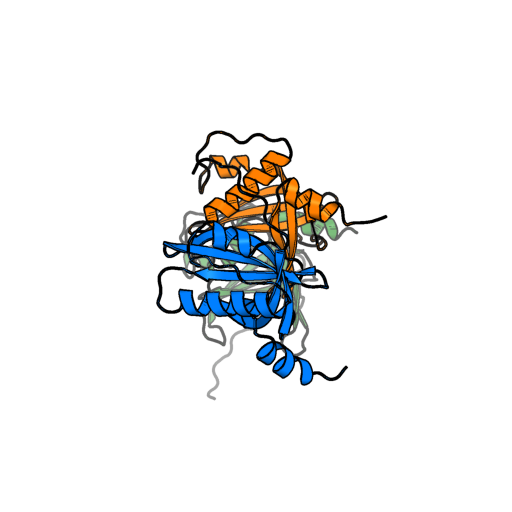1
ATOM 1122 O O . SER A 1 137 ? -9.058 40.521 -2.797 1.00 118.34 136 SER A O 1
ATOM 1125 N N . SER B 1 2 ? 24.321 35.844 53.515 1.00 135.30 1 SER B N 1
ATOM 1126 C CA . SER B 1 2 ? 25.587 35.304 52.949 1.00 133.80 1 SER B CA 1
ATOM 1127 C C . SER B 1 2 ? 26.735 36.278 53.204 1.00 135.01 1 SER B C 1
ATOM 1128 O O . SER B 1 2 ? 26.508 37.439 53.539 1.00 136.51 1 SER B O 1
ATOM 1131 N N . LYS B 1 3 ? 27.967 35.786 53.035 1.00 135.82 2 LYS B N 1
ATOM 1132 C CA . LYS B 1 3 ? 29.160 36.608 53.161 1.00 137.00 2 LYS B CA 1
ATOM 1133 C C . LYS B 1 3 ? 29.193 37.616 52.015 1.00 132.31 2 LYS B C 1
ATOM 1134 O O . LYS B 1 3 ? 28.610 37.378 50.959 1.00 131.12 2 LYS B O 1
ATOM 1140 N N . TYR B 1 4 ? 29.886 38.738 52.236 1.00 130.53 3 TYR B N 1
ATOM 1141 C CA . TYR B 1 4 ? 29.808 39.881 51.340 1.00 127.51 3 TYR B CA 1
ATOM 1142 C C . TYR B 1 4 ? 30.514 39.570 50.022 1.00 126.45 3 TYR B C 1
ATOM 1143 O O . TYR B 1 4 ? 31.458 38.784 49.977 1.00 127.06 3 TYR B O 1
ATOM 1152 N N . GLU B 1 5 ? 30.026 40.212 48.955 1.00 125.60 4 GLU B N 1
ATOM 1153 C CA . GLU B 1 5 ? 30.579 40.086 47.619 1.00 124.54 4 GLU B CA 1
ATOM 1154 C C . GLU B 1 5 ? 30.216 41.349 46.840 1.00 121.61 4 GLU B C 1
ATOM 1155 O O . GLU B 1 5 ? 29.069 41.518 46.435 1.00 121.75 4 GLU B O 1
ATOM 1161 N N . ARG B 1 6 ? 31.199 42.241 46.667 1.00 118.32 5 ARG B N 1
ATOM 1162 C CA . ARG B 1 6 ? 31.015 43.479 45.926 1.00 115.24 5 ARG B CA 1
ATOM 1163 C C . ARG B 1 6 ? 30.193 43.205 44.667 1.00 112.85 5 ARG B C 1
ATOM 1164 O O . ARG B 1 6 ? 30.629 42.449 43.802 1.00 110.03 5 ARG B O 1
ATOM 1172 N N . PRO B 1 7 ? 28.984 43.795 44.518 1.00 114.33 6 PRO B N 1
ATOM 1173 C CA . PRO B 1 7 ? 28.203 43.633 43.293 1.00 113.13 6 PRO B CA 1
ATOM 1174 C C . PRO B 1 7 ? 28.792 44.479 42.170 1.00 113.74 6 PRO B C 1
ATOM 1175 O O . PRO B 1 7 ? 29.549 45.416 42.422 1.00 113.18 6 PRO B O 1
ATOM 1179 N N . LEU B 1 8 ? 28.421 44.136 40.933 1.00 114.49 7 LEU B N 1
ATOM 1180 C CA . LEU B 1 8 ? 29.013 44.725 39.744 1.00 115.11 7 LEU B CA 1
ATOM 1181 C C . LEU B 1 8 ? 28.450 46.130 39.542 1.00 117.22 7 LEU B C 1
ATOM 1182 O O . LEU B 1 8 ? 27.251 46.345 39.718 1.00 114.81 7 LEU B O 1
ATOM 1187 N N . LYS B 1 9 ? 29.325 47.074 39.167 1.00 120.74 8 LYS B N 1
ATOM 1188 C CA . LYS B 1 9 ? 28.920 48.448 38.908 1.00 124.91 8 LYS B CA 1
ATOM 1189 C C . LYS B 1 9 ? 27.875 48.468 37.796 1.00 123.11 8 LYS B C 1
ATOM 1190 O O . LYS B 1 9 ? 27.910 47.637 36.890 1.00 120.75 8 LYS B O 1
ATOM 1196 N N . ARG B 1 10 ? 26.955 49.436 37.878 1.00 124.64 9 ARG B N 1
ATOM 1197 C CA . ARG B 1 10 ? 25.836 49.538 36.955 1.00 124.05 9 ARG B CA 1
ATOM 1198 C C . ARG B 1 10 ? 25.939 50.863 36.204 1.00 128.30 9 ARG B C 1
ATOM 1199 O O . ARG B 1 10 ? 26.128 51.908 36.822 1.00 129.79 9 ARG B O 1
ATOM 1207 N N . GLU B 1 11 ? 25.798 50.807 34.873 1.00 131.45 10 GLU B N 1
ATOM 1208 C CA . GLU B 1 11 ? 26.063 51.956 34.021 1.00 135.27 10 GLU B CA 1
ATOM 1209 C C . GLU B 1 11 ? 24.760 52.540 33.484 1.00 137.60 10 GLU B C 1
ATOM 1210 O O . GLU B 1 11 ? 23.707 51.910 33.563 1.00 136.73 10 GLU B O 1
ATOM 1216 N N . SER B 1 12 ? 24.866 53.757 32.934 1.00 142.33 11 SER B N 1
ATOM 1217 C CA . SER B 1 12 ? 23.741 54.464 32.344 1.00 146.20 11 SER B CA 1
ATOM 1218 C C . SER B 1 12 ? 23.476 53.930 30.938 1.00 146.52 11 SER B C 1
ATOM 1219 O O . SER B 1 12 ? 24.221 54.228 30.006 1.00 147.71 11 SER B O 1
ATOM 1222 N N . GLN B 1 13 ? 22.399 53.147 30.799 1.00 146.33 12 GLN B N 1
ATOM 1223 C CA . GLN B 1 13 ? 22.017 52.557 29.526 1.00 145.12 12 GLN B CA 1
ATOM 1224 C C . GLN B 1 13 ? 21.204 53.568 28.722 1.00 144.58 12 GLN B C 1
ATOM 1225 O O . GLN B 1 13 ? 20.087 53.274 28.300 1.00 144.17 12 GLN B O 1
ATOM 1231 N N . ILE B 1 14 ? 21.778 54.759 28.509 1.00 144.82 13 ILE B N 1
ATOM 1232 C CA . ILE B 1 14 ? 21.095 55.835 27.810 1.00 145.80 13 ILE B CA 1
ATOM 1233 C C . ILE B 1 14 ? 21.032 55.484 26.326 1.00 141.35 13 ILE B C 1
ATOM 1234 O O . ILE B 1 14 ? 19.947 55.361 25.760 1.00 141.83 13 ILE B O 1
ATOM 1239 N N . LYS B 1 15 ? 22.211 55.318 25.718 1.00 135.27 14 LYS B N 1
ATOM 1240 C CA . LYS B 1 15 ? 22.321 55.012 24.302 1.00 129.56 14 LYS B CA 1
ATOM 1241 C C . LYS B 1 15 ? 22.517 53.509 24.138 1.00 123.29 14 LYS B C 1
ATOM 1242 O O . LYS B 1 15 ? 23.476 52.947 24.660 1.00 122.50 14 LYS B O 1
ATOM 1248 N N . GLU B 1 16 ? 21.583 52.870 23.424 1.00 120.14 15 GLU B N 1
ATOM 1249 C CA . GLU B 1 16 ? 21.706 51.467 23.063 1.00 116.97 15 GLU B CA 1
ATOM 1250 C C . GLU B 1 16 ? 21.910 51.371 21.554 1.00 113.68 15 GLU B C 1
ATOM 1251 O O . GLU B 1 16 ? 21.765 52.361 20.840 1.00 112.78 15 GLU B O 1
ATOM 1257 N N . PHE B 1 17 ? 22.270 50.170 21.088 1.00 110.63 16 PHE B N 1
ATOM 1258 C CA . PHE B 1 17 ? 22.565 49.944 19.683 1.00 109.85 16 PHE B CA 1
ATOM 1259 C C . PHE B 1 17 ? 21.281 50.019 18.861 1.00 109.51 16 PHE B C 1
ATOM 1260 O O . PHE B 1 17 ? 20.276 49.406 19.219 1.00 107.50 16 PHE B O 1
ATOM 1268 N N . GLU B 1 18 ? 21.335 50.782 17.761 1.00 111.44 17 GLU B N 1
ATOM 1269 C CA . GLU B 1 18 ? 20.319 50.726 16.721 1.00 112.84 17 GLU B CA 1
ATOM 1270 C C . GLU B 1 18 ? 20.193 49.284 16.236 1.00 108.80 17 GLU B C 1
ATOM 1271 O O . GLU B 1 18 ? 21.092 48.479 16.457 1.00 106.68 17 GLU B O 1
ATOM 1277 N N . LEU B 1 19 ? 19.076 48.966 15.575 1.00 107.61 18 LEU B N 1
ATOM 1278 C CA . LEU B 1 19 ? 18.850 47.624 15.060 1.00 104.95 18 LEU B CA 1
ATOM 1279 C C . LEU B 1 19 ? 19.859 47.336 13.951 1.00 104.07 18 LEU B C 1
ATOM 1280 O O . LEU B 1 19 ? 20.292 48.251 13.253 1.00 105.90 18 LEU B O 1
ATOM 1285 N N . GLY B 1 20 ? 20.232 46.058 13.806 1.00 101.82 19 GLY B N 1
ATOM 1286 C CA . GLY B 1 20 ? 21.106 45.622 12.728 1.00 101.10 19 GLY B CA 1
ATOM 1287 C C . GLY B 1 20 ? 22.430 45.065 13.246 1.00 98.91 19 GLY B C 1
ATOM 1288 O O . GLY B 1 20 ? 22.471 44.450 14.310 1.00 98.89 19 GLY B O 1
ATOM 1289 N N . THR B 1 21 ? 23.503 45.287 12.474 1.00 97.76 20 THR B N 1
ATOM 1290 C CA . THR B 1 21 ? 24.817 44.741 12.778 1.00 95.01 20 THR B CA 1
ATOM 1291 C C . THR B 1 21 ? 25.827 45.881 12.888 1.00 95.46 20 THR B C 1
ATOM 1292 O O . THR B 1 21 ? 25.759 46.846 12.128 1.00 95.80 20 THR B O 1
ATOM 1296 N N . HIS B 1 22 ? 26.756 45.758 13.847 1.00 94.83 21 HIS B N 1
ATOM 1297 C CA . HIS B 1 22 ? 27.717 46.810 14.141 1.00 96.35 21 HIS B CA 1
ATOM 1298 C C . HIS B 1 22 ? 29.082 46.218 14.480 1.00 94.32 21 HIS B C 1
ATOM 1299 O O . HIS B 1 22 ? 29.178 45.084 14.946 1.00 91.66 21 HIS B O 1
ATOM 1306 N N . ALA B 1 23 ? 30.128 47.020 14.245 1.00 94.56 22 ALA B N 1
ATOM 1307 C CA . ALA B 1 23 ? 31.433 46.784 14.837 1.00 94.01 22 ALA B CA 1
ATOM 1308 C C . ALA B 1 23 ? 31.426 47.346 16.255 1.00 94.11 22 ALA B C 1
ATOM 1309 O O . ALA B 1 23 ? 30.997 48.478 16.474 1.00 95.04 22 ALA B O 1
ATOM 1311 N N . ALA B 1 24 ? 31.892 46.536 17.211 1.00 92.57 23 ALA B N 1
ATOM 1312 C CA . ALA B 1 24 ? 31.910 46.919 18.612 1.00 92.76 23 ALA B CA 1
ATOM 1313 C C . ALA B 1 24 ? 33.157 46.347 19.276 1.00 91.39 23 ALA B C 1
ATOM 1314 O O . ALA B 1 24 ? 33.864 45.541 18.678 1.00 89.46 23 ALA B O 1
ATOM 1316 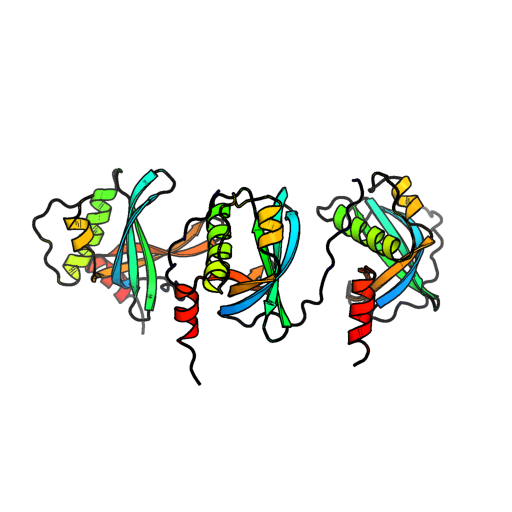N N . VAL B 1 25 ? 33.411 46.786 20.513 1.00 92.61 24 VAL B N 1
ATOM 1317 C CA . VAL B 1 25 ? 34.476 46.231 21.332 1.00 92.84 24 VAL B CA 1
ATOM 1318 C C . VAL B 1 25 ? 33.839 45.634 22.583 1.00 91.77 24 VAL B C 1
ATOM 1319 O O . VAL B 1 25 ? 32.809 46.117 23.047 1.00 91.70 24 VAL B O 1
ATOM 1323 N N . ILE B 1 26 ? 34.461 44.577 23.115 1.00 90.18 25 ILE B N 1
ATOM 1324 C CA . ILE B 1 26 ? 34.054 44.018 24.392 1.00 89.28 25 ILE B CA 1
ATOM 1325 C C . ILE B 1 26 ? 34.723 44.850 25.482 1.00 93.64 25 ILE B C 1
ATOM 1326 O O . ILE B 1 26 ? 35.885 44.628 25.814 1.00 94.90 25 ILE B O 1
ATOM 1331 N N . GLU B 1 27 ? 33.967 45.819 26.012 1.00 98.65 26 GLU B N 1
ATOM 1332 C CA . GLU B 1 27 ? 34.481 46.824 26.929 1.00 102.38 26 GLU B CA 1
ATOM 1333 C C . GLU B 1 27 ? 34.848 46.181 28.265 1.00 100.16 26 GLU B C 1
ATOM 1334 O O . GLU B 1 27 ? 35.916 46.456 28.808 1.00 100.74 26 GLU B O 1
ATOM 1340 N N . LYS B 1 28 ? 33.948 45.338 28.787 1.00 98.76 27 LYS B N 1
ATOM 1341 C CA . LYS B 1 28 ? 34.114 44.729 30.097 1.00 99.54 27 LYS B CA 1
ATOM 1342 C C . LYS B 1 28 ? 33.672 43.270 30.047 1.00 96.55 27 LYS B C 1
ATOM 1343 O O . LYS B 1 28 ? 32.796 42.913 29.266 1.00 94.77 27 LYS B O 1
ATOM 1349 N N . VAL B 1 29 ? 34.286 42.444 30.901 1.00 97.54 28 VAL B N 1
ATOM 1350 C CA . VAL B 1 29 ? 33.863 41.068 31.105 1.00 98.51 28 VAL B CA 1
ATOM 1351 C C . VAL B 1 29 ? 33.763 40.835 32.611 1.00 102.95 28 VAL B C 1
ATOM 1352 O O . VAL B 1 29 ? 34.647 41.255 33.355 1.00 104.95 28 VAL B O 1
ATOM 1356 N N . GLN B 1 30 ? 32.692 40.159 33.047 1.00 105.46 29 GLN B N 1
ATOM 1357 C CA . GLN B 1 30 ? 32.372 40.052 34.462 1.00 108.06 29 GLN B CA 1
ATOM 1358 C C . GLN B 1 30 ? 31.760 38.688 34.777 1.00 106.60 29 GLN B C 1
ATOM 1359 O O . GLN B 1 30 ? 30.889 38.207 34.056 1.00 104.37 29 GLN B O 1
ATOM 1365 N N . LYS B 1 31 ? 32.227 38.089 35.879 1.00 108.44 30 LYS B N 1
ATOM 1366 C CA . LYS B 1 31 ? 31.714 36.823 36.380 1.00 109.40 30 LYS B CA 1
ATOM 1367 C C . LYS B 1 31 ? 30.394 37.106 37.096 1.00 109.98 30 LYS B C 1
ATOM 1368 O O . LYS B 1 31 ? 30.280 38.111 37.794 1.00 111.06 30 LYS B O 1
ATOM 1374 N N . LYS B 1 32 ? 29.398 36.230 36.907 1.00 109.75 31 LYS B N 1
ATOM 1375 C CA . LYS B 1 32 ? 28.063 36.459 37.442 1.00 110.53 31 LYS B CA 1
ATOM 1376 C C . LYS B 1 32 ? 27.280 35.146 37.456 1.00 111.12 31 LYS B C 1
ATOM 1377 O O . LYS B 1 32 ? 27.323 34.381 36.496 1.00 108.82 31 LYS B O 1
ATOM 1383 N N . ARG B 1 33 ? 26.577 34.899 38.570 1.00 115.17 32 ARG B N 1
ATOM 1384 C CA . ARG B 1 33 ? 25.708 33.744 38.735 1.00 117.22 32 ARG B CA 1
ATOM 1385 C C . ARG B 1 33 ? 24.276 34.145 38.383 1.00 114.94 32 ARG B C 1
ATOM 1386 O O . ARG B 1 33 ? 23.759 35.122 38.918 1.00 115.01 32 ARG B O 1
ATOM 1394 N N . SER B 1 34 ? 23.633 33.367 37.505 1.00 113.16 33 SER B N 1
ATOM 1395 C CA . SER B 1 34 ? 22.301 33.689 37.012 1.00 112.08 33 SER B CA 1
ATOM 1396 C C . SER B 1 34 ? 21.246 33.425 38.087 1.00 113.63 33 SER B C 1
ATOM 1397 O O . SER B 1 34 ? 21.557 32.889 39.148 1.00 113.42 33 SER B O 1
ATOM 1400 N N . GLN B 1 35 ? 19.994 33.799 37.784 1.00 114.67 34 GLN B N 1
ATOM 1401 C CA . GLN B 1 35 ? 18.862 33.580 38.676 1.00 117.41 34 GLN B CA 1
ATOM 1402 C C . GLN B 1 35 ? 18.526 32.093 38.784 1.00 116.33 34 GLN B C 1
ATOM 1403 O O . GLN B 1 35 ? 17.945 31.670 39.781 1.00 119.01 34 GLN B O 1
ATOM 1409 N N . LYS B 1 36 ? 18.878 31.309 37.756 1.00 112.84 35 LYS B N 1
ATOM 1410 C CA . LYS B 1 36 ? 18.642 29.873 37.763 1.00 112.21 35 LYS B CA 1
ATOM 1411 C C . LYS B 1 36 ? 19.871 29.131 38.291 1.00 111.22 35 LYS B C 1
ATOM 1412 O O . LYS B 1 36 ? 19.855 27.905 38.384 1.00 111.54 35 LYS B O 1
ATOM 1418 N N . GLY B 1 37 ? 20.936 29.875 38.618 1.00 109.83 36 GLY B N 1
ATOM 1419 C CA . GLY B 1 37 ? 22.128 29.307 39.230 1.00 111.09 36 GLY B CA 1
ATOM 1420 C C . GLY B 1 37 ? 23.099 28.731 38.201 1.00 110.31 36 GLY B C 1
ATOM 1421 O O . GLY B 1 37 ? 23.679 27.671 38.426 1.00 111.17 36 GLY B O 1
ATOM 1422 N N . ASN B 1 38 ? 23.269 29.445 37.079 1.00 108.33 37 ASN B N 1
ATOM 1423 C CA . ASN B 1 38 ? 24.256 29.097 36.070 1.00 105.49 37 ASN B CA 1
ATOM 1424 C C . ASN B 1 38 ? 25.364 30.146 36.070 1.00 104.22 37 ASN B C 1
ATOM 1425 O O . ASN B 1 38 ? 25.095 31.338 36.212 1.00 103.12 37 ASN B O 1
ATOM 1430 N N . ASP B 1 39 ? 26.608 29.682 35.905 1.00 103.66 38 ASP B N 1
ATOM 1431 C CA . ASP B 1 39 ? 27.756 30.563 35.779 1.00 102.22 38 ASP B CA 1
ATOM 1432 C C . ASP B 1 39 ? 27.728 31.214 34.399 1.00 96.78 38 ASP B C 1
ATOM 1433 O O . ASP B 1 39 ? 27.496 30.535 33.403 1.00 93.62 38 ASP B O 1
ATOM 1438 N N . MET B 1 40 ? 27.956 32.533 34.354 1.00 94.66 39 MET B N 1
ATOM 1439 C CA . MET B 1 40 ? 28.009 33.249 33.090 1.00 94.13 39 MET B CA 1
ATOM 1440 C C . MET B 1 40 ? 29.063 34.352 33.133 1.00 94.36 39 MET B C 1
ATOM 1441 O O . MET B 1 40 ? 29.394 34.880 34.192 1.00 94.92 39 MET B O 1
ATOM 1446 N N . PHE B 1 41 ? 29.575 34.675 31.940 1.00 94.47 40 PHE B N 1
ATOM 1447 C CA . PHE B 1 41 ? 30.347 35.879 31.693 1.00 95.22 40 PHE B CA 1
ATOM 1448 C C . PHE B 1 41 ? 29.394 36.970 31.216 1.00 93.91 40 PHE B C 1
ATOM 1449 O O . PHE B 1 41 ? 28.500 36.695 30.418 1.00 93.71 40 PHE B O 1
ATOM 1457 N N . LEU B 1 42 ? 29.595 38.202 31.697 1.00 93.95 41 LEU B N 1
ATOM 1458 C CA . LEU B 1 42 ? 28.751 39.319 31.305 1.00 94.53 41 LEU B CA 1
ATOM 1459 C C . LEU B 1 42 ? 29.574 40.294 30.468 1.00 93.32 41 LEU B C 1
ATOM 1460 O O . LEU B 1 42 ? 30.347 41.087 31.006 1.00 93.93 41 LEU B O 1
ATOM 1465 N N . LEU B 1 43 ? 29.385 40.222 29.145 1.00 91.19 42 LEU B N 1
ATOM 1466 C CA . LEU B 1 43 ? 30.180 40.983 28.197 1.00 90.63 42 LEU B CA 1
ATOM 1467 C C . LEU B 1 43 ? 29.493 42.317 27.923 1.00 89.79 42 LEU B C 1
ATOM 1468 O O . LEU B 1 43 ? 28.420 42.347 27.327 1.00 89.60 42 LEU B O 1
ATOM 1473 N N . SER B 1 44 ? 30.118 43.410 28.375 1.00 90.77 43 SER B N 1
ATOM 1474 C CA . SER B 1 44 ? 29.656 44.752 28.063 1.00 92.68 43 SER B CA 1
ATOM 1475 C C . SER B 1 44 ? 30.234 45.168 26.714 1.00 93.05 43 SER B C 1
ATOM 1476 O O . SER B 1 44 ? 31.450 45.137 26.536 1.00 92.78 43 SER B O 1
ATOM 1479 N N . LEU B 1 45 ? 29.361 45.549 25.773 1.00 93.58 44 LEU B N 1
ATOM 1480 C CA . LEU B 1 45 ? 29.797 45.933 24.440 1.00 93.96 44 LEU B CA 1
ATOM 1481 C C . LEU B 1 45 ? 29.582 47.429 24.228 1.00 96.76 44 LEU B C 1
ATOM 1482 O O . LEU B 1 45 ? 28.548 47.970 24.612 1.00 99.64 44 LEU B O 1
ATOM 1487 N N . LEU B 1 46 ? 30.576 48.070 23.600 1.00 97.28 45 LEU B N 1
ATOM 1488 C CA . LEU B 1 46 ? 30.565 49.501 23.345 1.00 100.43 45 LEU B CA 1
ATOM 1489 C C . LEU B 1 46 ? 30.724 49.742 21.844 1.00 101.52 45 LEU B C 1
ATOM 1490 O O . LEU B 1 46 ? 31.454 49.017 21.171 1.00 100.86 45 LEU B O 1
ATOM 1495 N N . GLY B 1 47 ? 30.030 50.769 21.336 1.00 103.62 46 GLY B N 1
ATOM 1496 C CA . GLY B 1 47 ? 30.015 51.082 19.915 1.00 105.35 46 GLY B CA 1
ATOM 1497 C C . GLY B 1 47 ? 30.869 52.305 19.587 1.00 108.94 46 GLY B C 1
ATOM 1498 O O . GLY B 1 47 ? 31.525 52.863 20.462 1.00 110.99 46 GLY B O 1
ATOM 1499 N N . LYS B 1 48 ? 30.828 52.725 18.316 1.00 111.56 47 LYS B N 1
ATOM 1500 C CA . LYS B 1 48 ? 31.689 53.788 17.820 1.00 114.44 47 LYS B CA 1
ATOM 1501 C C . LYS B 1 48 ? 31.124 55.163 18.177 1.00 116.70 47 LYS B C 1
ATOM 1502 O O . LYS B 1 48 ? 31.800 56.169 17.973 1.00 118.82 47 LYS B O 1
ATOM 1508 N N . SER B 1 49 ? 29.887 55.208 18.690 1.00 116.87 48 SER B N 1
ATOM 1509 C CA . SER B 1 49 ? 29.319 56.439 19.220 1.00 119.70 48 SER B CA 1
ATOM 1510 C C . SER B 1 49 ? 28.698 56.183 20.593 1.00 119.27 48 SER B C 1
ATOM 1511 O O . SER B 1 49 ? 27.645 56.731 20.917 1.00 119.92 48 SER B O 1
ATOM 1514 N N . ASN B 1 50 ? 29.374 55.339 21.387 1.00 117.60 49 ASN B N 1
ATOM 1515 C CA . ASN B 1 50 ? 29.066 55.119 22.793 1.00 117.26 49 ASN B CA 1
ATOM 1516 C C . ASN B 1 50 ? 27.690 54.473 22.965 1.00 116.30 49 ASN B C 1
ATOM 1517 O O . ASN B 1 50 ? 26.994 54.753 23.938 1.00 118.43 49 ASN B O 1
ATOM 1522 N N . GLU B 1 51 ? 27.314 53.588 22.033 1.00 114.14 50 GLU B N 1
ATOM 1523 C CA . GLU B 1 51 ? 26.153 52.733 22.225 1.00 112.44 50 GLU B CA 1
ATOM 1524 C C . GLU B 1 51 ? 26.558 51.608 23.174 1.00 108.88 50 GLU B C 1
ATOM 1525 O O . GLU B 1 51 ? 27.687 51.130 23.103 1.00 108.26 50 GLU B O 1
ATOM 1531 N N . LYS B 1 52 ? 25.644 51.193 24.059 1.00 106.96 51 LYS B N 1
ATOM 1532 C CA . LYS B 1 52 ? 25.943 50.126 25.002 1.00 103.97 51 LYS B CA 1
ATOM 1533 C C . LYS B 1 52 ? 24.950 48.978 24.847 1.00 99.33 51 LYS B C 1
ATOM 1534 O O . LYS B 1 52 ? 23.788 49.180 24.503 1.00 100.39 51 LYS B O 1
ATOM 1540 N N . GLY B 1 53 ? 25.450 47.769 25.114 1.00 93.99 52 GLY B N 1
ATOM 1541 C CA . GLY B 1 53 ? 24.639 46.568 25.203 1.00 91.00 52 GLY B CA 1
ATOM 1542 C C . GLY B 1 53 ? 25.384 45.495 25.991 1.00 89.02 52 GLY B C 1
ATOM 1543 O O . GLY B 1 53 ? 26.589 45.618 26.207 1.00 89.86 52 GLY B O 1
ATOM 1544 N N . VAL B 1 54 ? 24.662 44.459 26.427 1.00 87.10 53 VAL B N 1
ATOM 1545 C CA . VAL B 1 54 ? 25.267 43.390 27.206 1.00 85.88 53 VAL B CA 1
ATOM 1546 C C . VAL B 1 54 ? 24.897 42.050 26.580 1.00 82.77 53 VAL B C 1
ATOM 1547 O O . VAL B 1 54 ? 23.854 41.920 25.945 1.00 83.85 53 VAL B O 1
ATOM 1551 N N . TYR B 1 55 ? 25.772 41.062 26.785 1.00 80.66 54 TYR B N 1
ATOM 1552 C CA . TYR B 1 55 ? 25.586 39.726 26.248 1.00 80.09 54 TYR B CA 1
ATOM 1553 C C . TYR B 1 55 ? 25.805 38.711 27.366 1.00 81.54 54 TYR B C 1
ATOM 1554 O O . TYR B 1 55 ? 26.782 38.804 28.107 1.00 81.34 54 TYR B O 1
ATOM 1563 N N . PHE B 1 56 ? 24.892 37.740 27.464 1.00 83.47 55 PHE B N 1
ATOM 1564 C CA . PHE B 1 56 ? 24.946 36.720 28.498 1.00 86.25 55 PHE B CA 1
ATOM 1565 C C . PHE B 1 56 ? 25.516 35.430 27.913 1.00 85.10 55 PHE B C 1
ATOM 1566 O O . PHE B 1 56 ? 24.808 34.698 27.224 1.00 87.03 55 PHE B O 1
ATOM 1574 N N . LEU B 1 57 ? 26.801 35.168 28.182 1.00 83.67 56 LEU B N 1
ATOM 1575 C CA . LEU B 1 57 ? 27.411 33.895 27.833 1.00 82.65 56 LEU B CA 1
ATOM 1576 C C . LEU B 1 57 ? 27.246 32.937 29.010 1.00 84.00 56 LEU B C 1
ATOM 1577 O O . LEU B 1 57 ? 28.061 32.928 29.929 1.00 84.31 56 LEU B O 1
ATOM 1582 N N . THR B 1 58 ? 26.175 32.140 28.963 1.00 85.34 57 THR B N 1
ATOM 1583 C CA . THR B 1 58 ? 25.860 31.185 30.012 1.00 87.74 57 THR B CA 1
ATOM 1584 C C . THR B 1 58 ? 26.686 29.919 29.807 1.00 88.72 57 THR B C 1
ATOM 1585 O O . THR B 1 58 ? 26.937 29.529 28.670 1.00 88.57 57 THR B O 1
ATOM 1589 N N . PHE B 1 59 ? 27.098 29.294 30.919 1.00 92.13 58 PHE B N 1
ATOM 1590 C CA . PHE B 1 59 ? 27.807 28.024 30.895 1.00 93.62 58 PHE B CA 1
ATOM 1591 C C . PHE B 1 59 ? 26.888 26.908 31.391 1.00 97.67 58 PHE B C 1
ATOM 1592 O O . PHE B 1 59 ? 25.929 27.164 32.119 1.00 99.98 58 PHE B O 1
ATOM 1600 N N . GLY B 1 60 ? 27.198 25.670 30.984 1.00 99.94 59 GLY B N 1
ATOM 1601 C CA . GLY B 1 60 ? 26.357 24.518 31.269 1.00 103.48 59 GLY B CA 1
ATOM 1602 C C . GLY B 1 60 ? 25.623 24.011 30.028 1.00 105.72 59 GLY B C 1
ATOM 1603 O O . GLY B 1 60 ? 25.636 22.814 29.752 1.00 108.15 59 GLY B O 1
ATOM 1604 N N . ASN B 1 61 ? 24.987 24.933 29.290 1.00 106.21 60 ASN B N 1
ATOM 1605 C CA . ASN B 1 61 ? 24.135 24.583 28.160 1.00 106.20 60 ASN B CA 1
ATOM 1606 C C . ASN B 1 61 ? 24.955 23.894 27.070 1.00 106.28 60 ASN B C 1
ATOM 1607 O O . ASN B 1 61 ? 26.179 23.995 27.038 1.00 106.90 60 ASN B O 1
ATOM 1612 N N . ASP B 1 62 ? 24.253 23.184 26.180 1.00 106.95 61 ASP B N 1
ATOM 1613 C CA . ASP B 1 62 ? 24.884 22.449 25.095 1.00 107.30 61 ASP B CA 1
ATOM 1614 C C . ASP B 1 62 ? 25.366 23.417 24.017 1.00 104.86 61 ASP B C 1
ATOM 1615 O O . ASP B 1 62 ? 26.154 23.036 23.155 1.00 106.90 61 ASP B O 1
ATOM 1620 N N . TYR B 1 63 ? 24.881 24.663 24.071 1.00 102.37 62 TYR B N 1
ATOM 1621 C CA . TYR B 1 63 ? 25.212 25.675 23.083 1.00 100.65 62 TYR B CA 1
ATOM 1622 C C . TYR B 1 63 ? 26.446 26.474 23.510 1.00 97.95 62 TYR B C 1
ATOM 1623 O O . TYR B 1 63 ? 27.039 27.169 22.687 1.00 96.11 62 TYR B O 1
ATOM 1632 N N . THR B 1 64 ? 26.834 26.370 24.788 1.00 96.82 63 THR B N 1
ATOM 1633 C CA . THR B 1 64 ? 27.985 27.084 25.326 1.00 94.37 63 THR B CA 1
ATOM 1634 C C . THR B 1 64 ? 29.133 27.139 24.324 1.00 89.66 63 THR B C 1
ATOM 1635 O O . THR B 1 64 ? 29.583 28.219 23.949 1.00 85.22 63 THR B O 1
ATOM 1639 N N . GLU B 1 65 ? 29.602 25.950 23.927 1.00 89.06 64 GLU B N 1
ATOM 1640 C CA . GLU B 1 65 ? 30.819 25.799 23.147 1.00 88.60 64 GLU B CA 1
ATOM 1641 C C . GLU B 1 65 ? 30.718 26.655 21.887 1.00 85.59 64 GLU B C 1
ATOM 1642 O O . GLU B 1 65 ? 31.520 27.566 21.697 1.00 84.74 64 GLU B O 1
ATOM 1648 N N . ASP B 1 66 ? 29.700 26.380 21.062 1.00 84.25 65 ASP B N 1
ATOM 1649 C CA . ASP B 1 66 ? 29.511 27.076 19.798 1.00 83.20 65 ASP B CA 1
ATOM 1650 C C . ASP B 1 66 ? 29.345 28.574 20.039 1.00 80.17 65 ASP B C 1
ATOM 1651 O O . ASP B 1 66 ? 29.878 29.387 19.290 1.00 78.23 65 ASP B O 1
ATOM 1656 N N . ASN B 1 67 ? 28.600 28.930 21.090 1.00 80.90 66 ASN B N 1
ATOM 1657 C CA . ASN B 1 67 ? 28.296 30.322 21.372 1.00 81.15 66 ASN B CA 1
ATOM 1658 C C . ASN B 1 67 ? 29.596 31.082 21.616 1.00 79.65 66 ASN B C 1
ATOM 1659 O O . ASN B 1 67 ? 29.743 32.218 21.172 1.00 78.60 66 ASN B O 1
ATOM 1664 N N . LEU B 1 68 ? 30.531 30.430 22.320 1.00 79.48 67 LEU B N 1
ATOM 1665 C CA . LEU B 1 68 ? 31.850 30.986 22.575 1.00 78.59 67 LEU B CA 1
ATOM 1666 C C . LEU B 1 68 ? 32.683 30.951 21.294 1.00 76.57 67 LEU B C 1
ATOM 1667 O O . LEU B 1 68 ? 33.393 31.908 20.994 1.00 76.04 67 LEU B O 1
ATOM 1672 N N . ARG B 1 69 ? 32.583 29.848 20.539 1.00 75.09 68 ARG B N 1
ATOM 1673 C CA . ARG B 1 69 ? 33.281 29.708 19.270 1.00 74.02 68 ARG B CA 1
ATOM 1674 C C . ARG B 1 69 ? 33.013 30.925 18.384 1.00 73.31 68 ARG B C 1
ATOM 1675 O O . ARG B 1 69 ? 33.934 31.437 17.752 1.00 74.76 68 ARG B O 1
ATOM 1683 N N . TYR B 1 70 ? 31.752 31.379 18.342 1.00 70.96 69 TYR B N 1
ATOM 1684 C CA . TYR B 1 70 ? 31.356 32.478 17.471 1.00 69.79 69 TYR B CA 1
ATOM 1685 C C . TYR B 1 70 ? 31.927 33.796 17.993 1.00 69.11 69 TYR B C 1
ATOM 1686 O O . TYR B 1 70 ? 32.284 34.664 17.200 1.00 68.06 69 TYR B O 1
ATOM 1695 N N . ILE B 1 71 ? 32.017 33.942 19.321 1.00 70.44 70 ILE B N 1
ATOM 1696 C CA . ILE B 1 71 ? 32.659 35.107 19.915 1.00 70.44 70 ILE B CA 1
ATOM 1697 C C . ILE B 1 71 ? 34.124 35.132 19.481 1.00 68.95 70 ILE B C 1
ATOM 1698 O O . ILE B 1 71 ? 34.602 36.138 18.961 1.00 67.70 70 ILE B O 1
ATOM 1703 N N . LEU B 1 72 ? 34.820 34.008 19.687 1.00 67.54 71 LEU B N 1
ATOM 1704 C CA . LEU B 1 72 ? 36.231 33.890 19.354 1.00 67.76 71 LEU B CA 1
ATOM 1705 C C . LEU B 1 72 ? 36.454 34.157 17.865 1.00 68.16 71 LEU B C 1
ATOM 1706 O O . LEU B 1 72 ? 37.355 34.911 17.502 1.00 68.08 71 LEU B O 1
ATOM 1711 N N . ALA B 1 73 ? 35.621 33.542 17.014 1.00 67.56 72 ALA B N 1
ATOM 1712 C CA . ALA B 1 73 ? 35.758 33.653 15.568 1.00 65.67 72 ALA B CA 1
ATOM 1713 C C . ALA B 1 73 ? 35.558 35.099 15.120 1.00 64.98 72 ALA B C 1
ATOM 1714 O O . ALA B 1 73 ? 36.188 35.543 14.165 1.00 65.50 72 ALA B O 1
ATOM 1716 N N . SER B 1 74 ? 34.673 35.824 15.811 1.00 65.65 73 SER B N 1
ATOM 1717 C CA . SER B 1 74 ? 34.452 37.233 15.529 1.00 66.80 73 SER B CA 1
ATOM 1718 C C . SER B 1 74 ? 35.706 38.031 15.883 1.00 69.01 73 SER B C 1
ATOM 1719 O O . SER B 1 74 ? 36.050 38.983 15.186 1.00 69.11 73 SER B O 1
ATOM 1722 N N . ILE B 1 75 ? 36.384 37.626 16.965 1.00 72.11 74 ILE B N 1
ATOM 1723 C CA . ILE B 1 75 ? 37.627 38.257 17.379 1.00 75.11 74 ILE B CA 1
ATOM 1724 C C . ILE B 1 75 ? 38.721 37.898 16.374 1.00 76.77 74 ILE B C 1
ATOM 1725 O O . ILE B 1 75 ? 39.546 38.745 16.041 1.00 78.87 74 ILE B O 1
ATOM 1730 N N . GLN B 1 76 ? 38.713 36.643 15.897 1.00 76.65 75 GLN B N 1
ATOM 1731 C CA . GLN B 1 76 ? 39.698 36.176 14.932 1.00 77.67 75 GLN B CA 1
ATOM 1732 C C . GLN B 1 76 ? 39.641 37.046 13.678 1.00 78.69 75 GLN B C 1
ATOM 1733 O O . GLN B 1 76 ? 40.678 37.438 13.148 1.00 80.55 75 GLN B O 1
ATOM 1739 N N . ASP B 1 77 ? 38.420 37.362 13.232 1.00 78.21 76 ASP B N 1
ATOM 1740 C CA . ASP B 1 77 ? 38.209 38.051 11.970 1.00 79.52 76 ASP B CA 1
ATOM 1741 C C . ASP B 1 77 ? 38.341 39.563 12.143 1.00 81.73 76 ASP B C 1
ATOM 1742 O O . ASP B 1 77 ? 38.069 40.309 11.204 1.00 84.21 76 ASP B O 1
ATOM 1747 N N . ASN B 1 78 ? 38.756 40.014 13.335 1.00 82.22 77 ASN B N 1
ATOM 1748 C CA . ASN B 1 78 ? 39.035 41.423 13.570 1.00 83.61 77 ASN B CA 1
ATOM 1749 C C . ASN B 1 78 ? 40.542 41.656 13.698 1.00 84.48 77 ASN B C 1
ATOM 1750 O O . ASN B 1 78 ? 40.965 42.769 14.002 1.00 85.66 77 ASN B O 1
ATOM 1755 N N . GLY B 1 79 ? 41.347 40.611 13.454 1.00 83.46 78 GLY B N 1
ATOM 1756 C CA . GLY B 1 79 ? 42.788 40.765 13.316 1.00 85.59 78 GLY B CA 1
ATOM 1757 C C . GLY B 1 79 ? 43.586 40.093 14.434 1.00 85.18 78 GLY B C 1
ATOM 1758 O O . GLY B 1 79 ? 44.799 39.931 14.309 1.00 86.79 78 GLY B O 1
ATOM 1759 N N . VAL B 1 80 ? 42.903 39.714 15.522 1.00 82.89 79 VAL B N 1
ATOM 1760 C CA . VAL B 1 80 ? 43.539 39.066 16.659 1.00 82.57 79 VAL B CA 1
ATOM 1761 C C . VAL B 1 80 ? 43.561 37.560 16.414 1.00 82.15 79 VAL B C 1
ATOM 1762 O O . VAL B 1 80 ? 42.551 36.989 16.021 1.00 81.32 79 VAL B O 1
ATOM 1766 N N . GLU B 1 81 ? 44.709 36.921 16.666 1.00 84.15 80 GLU B N 1
ATOM 1767 C CA . GLU B 1 81 ? 44.823 35.478 16.526 1.00 85.83 80 GLU B CA 1
ATOM 1768 C C . GLU B 1 81 ? 44.425 34.816 17.844 1.00 84.93 80 GLU B C 1
ATOM 1769 O O . GLU B 1 81 ? 44.455 35.453 18.895 1.00 85.42 80 GLU B O 1
ATOM 1775 N N . ILE B 1 82 ? 44.054 33.532 17.767 1.00 84.27 81 ILE B N 1
ATOM 1776 C CA . ILE B 1 82 ? 43.463 32.813 18.886 1.00 83.36 81 ILE B CA 1
ATOM 1777 C C . ILE B 1 82 ? 44.508 31.877 19.490 1.00 86.13 81 ILE B C 1
ATOM 1778 O O . ILE B 1 82 ? 45.032 31.012 18.791 1.00 87.63 81 ILE B O 1
ATOM 1783 N N . PRO B 1 83 ? 44.838 32.016 20.797 1.00 88.86 82 PRO B N 1
ATOM 1784 C CA . PRO B 1 83 ? 45.795 31.126 21.461 1.00 92.10 82 PRO B CA 1
ATOM 1785 C C . PRO B 1 83 ? 45.356 29.663 21.510 1.00 95.07 82 PRO B C 1
ATOM 1786 O O . PRO B 1 83 ? 44.168 29.365 21.410 1.00 93.97 82 PRO B O 1
ATOM 1790 N N . ASP B 1 84 ? 46.333 28.764 21.691 1.00 100.07 83 ASP B N 1
ATOM 1791 C CA . ASP B 1 84 ? 46.086 27.332 21.753 1.00 103.11 83 ASP B CA 1
ATOM 1792 C C . ASP B 1 84 ? 45.731 26.951 23.189 1.00 103.70 83 ASP B C 1
ATOM 1793 O O . ASP B 1 84 ? 46.366 26.080 23.780 1.00 106.51 83 ASP B O 1
ATOM 1798 N N . VAL B 1 85 ? 44.702 27.609 23.734 1.00 101.85 84 VAL B N 1
ATOM 1799 C CA . VAL B 1 85 ? 44.294 27.405 25.114 1.00 102.78 84 VAL B CA 1
ATOM 1800 C C . VAL B 1 85 ? 42.941 26.700 25.121 1.00 100.22 84 VAL B C 1
ATOM 1801 O O . VAL B 1 85 ? 42.205 26.748 24.139 1.00 99.61 84 VAL B O 1
ATOM 1805 N N . ASP B 1 86 ? 42.635 26.048 26.247 1.00 101.15 85 ASP B N 1
ATOM 1806 C CA . ASP B 1 86 ? 41.326 25.460 26.474 1.00 99.92 85 ASP B CA 1
ATOM 1807 C C . ASP B 1 86 ? 40.364 26.573 26.878 1.00 97.13 85 ASP B C 1
ATOM 1808 O O . ASP B 1 86 ? 40.447 27.094 27.989 1.00 98.99 85 ASP B O 1
ATOM 1813 N N . PHE B 1 87 ? 39.455 26.929 25.963 1.00 93.02 86 PHE B N 1
ATOM 1814 C CA . PHE B 1 87 ? 38.486 27.985 26.199 1.00 88.77 86 PHE B CA 1
ATOM 1815 C C . PHE B 1 87 ? 37.279 27.423 26.943 1.00 89.48 86 PHE B C 1
ATOM 1816 O O . PHE B 1 87 ? 36.775 26.357 26.600 1.00 90.47 86 PHE B O 1
ATOM 1824 N N . GLY B 1 88 ? 36.821 28.164 27.956 1.00 89.63 87 GLY B N 1
ATOM 1825 C CA . GLY B 1 88 ? 35.691 27.747 28.767 1.00 90.06 87 GLY B CA 1
ATOM 1826 C C . GLY B 1 88 ? 35.474 28.687 29.950 1.00 90.77 87 GLY B C 1
ATOM 1827 O O . GLY B 1 88 ? 35.725 29.886 29.844 1.00 88.50 87 GLY B O 1
ATOM 1828 N N . TYR B 1 89 ? 34.995 28.124 31.066 1.00 93.94 88 TYR B N 1
ATOM 1829 C CA . TYR B 1 89 ? 34.788 28.877 32.293 1.00 96.33 88 TYR B CA 1
ATOM 1830 C C . TYR B 1 89 ? 36.104 28.907 33.068 1.00 96.32 88 TYR B C 1
ATOM 1831 O O . TYR B 1 89 ? 36.241 28.235 34.089 1.00 97.92 88 TYR B O 1
ATOM 1840 N N . ASN B 1 90 ? 37.066 29.691 32.564 1.00 94.37 89 ASN B N 1
ATOM 1841 C CA . ASN B 1 90 ? 38.406 29.738 33.128 1.00 95.42 89 ASN B CA 1
ATOM 1842 C C . ASN B 1 90 ? 38.973 31.149 32.977 1.00 96.58 89 ASN B C 1
ATOM 1843 O O . ASN B 1 90 ? 38.355 32.010 32.354 1.00 94.61 89 ASN B O 1
ATOM 1848 N N . ARG B 1 91 ? 40.158 31.363 33.562 1.00 100.53 90 ARG B N 1
ATOM 1849 C CA . ARG B 1 91 ? 40.742 32.685 33.718 1.00 102.56 90 ARG B CA 1
ATOM 1850 C C . ARG B 1 91 ? 41.304 33.185 32.387 1.00 101.27 90 ARG B C 1
ATOM 1851 O O . ARG B 1 91 ? 41.219 34.378 32.101 1.00 99.12 90 ARG B O 1
ATOM 1859 N N . GLU B 1 92 ? 41.887 32.281 31.584 1.00 102.73 91 GLU B N 1
ATOM 1860 C CA . GLU B 1 92 ? 42.492 32.666 30.315 1.00 103.97 91 GLU B CA 1
ATOM 1861 C C . GLU B 1 92 ? 41.423 33.258 29.400 1.00 98.51 91 GLU B C 1
ATOM 1862 O O . GLU B 1 92 ? 41.632 34.308 28.795 1.00 97.27 91 GLU B O 1
ATOM 1868 N N . THR B 1 93 ? 40.286 32.558 29.305 1.00 94.41 92 THR B N 1
ATOM 1869 C CA . THR B 1 93 ? 39.152 33.007 28.513 1.00 90.66 92 THR B CA 1
ATOM 1870 C C . THR B 1 93 ? 38.731 34.402 28.968 1.00 90.59 92 THR B C 1
ATOM 1871 O O . THR B 1 93 ? 38.583 35.304 28.148 1.00 90.82 92 THR B O 1
ATOM 1875 N N . PHE B 1 94 ? 38.564 34.560 30.285 1.00 92.19 93 PHE B N 1
ATOM 1876 C CA . PHE B 1 94 ? 38.095 35.797 30.891 1.00 93.50 93 PHE B CA 1
ATOM 1877 C C . PHE B 1 94 ? 38.974 36.973 30.471 1.00 93.12 93 PHE B C 1
ATOM 1878 O O . PHE B 1 94 ? 38.459 38.031 30.115 1.00 92.83 93 PHE B O 1
ATOM 1886 N N . GLU B 1 95 ? 40.296 36.778 30.513 1.00 93.48 94 GLU B N 1
ATOM 1887 C CA . GLU B 1 95 ? 41.238 37.852 30.239 1.00 93.68 94 GLU B CA 1
ATOM 1888 C C . GLU B 1 95 ? 41.347 38.099 28.736 1.00 87.95 94 GLU B C 1
ATOM 1889 O O . GLU B 1 95 ? 41.594 39.228 28.318 1.00 86.15 94 GLU B O 1
ATOM 1895 N N . PHE B 1 96 ? 41.163 37.046 27.932 1.00 84.71 95 PHE B N 1
ATOM 1896 C CA . PHE B 1 96 ? 41.334 37.149 26.491 1.00 83.54 95 PHE B CA 1
ATOM 1897 C C . PHE B 1 96 ? 40.234 38.005 25.864 1.00 83.09 95 PHE B C 1
ATOM 1898 O O . PHE B 1 96 ? 40.512 38.798 24.967 1.00 83.26 95 PHE B O 1
ATOM 1906 N N . LEU B 1 97 ? 38.990 37.834 26.335 1.00 81.28 96 LEU B N 1
ATOM 1907 C CA . LEU B 1 97 ? 37.835 38.472 25.720 1.00 79.62 96 LEU B CA 1
ATOM 1908 C C . LEU B 1 97 ? 37.867 39.987 25.925 1.00 81.89 96 LEU B C 1
ATOM 1909 O O . LEU B 1 97 ? 37.263 40.717 25.142 1.00 83.87 96 LEU B O 1
ATOM 1914 N N . LYS B 1 98 ? 38.560 40.458 26.971 1.00 82.62 97 LYS B N 1
ATOM 1915 C CA . LYS B 1 98 ? 38.588 41.878 27.289 1.00 84.56 97 LYS B CA 1
ATOM 1916 C C . LYS B 1 98 ? 39.255 42.667 26.165 1.00 84.87 97 LYS B C 1
ATOM 1917 O O . LYS B 1 98 ? 40.311 42.280 25.669 1.00 84.01 97 LYS B O 1
ATOM 1923 N N . GLY B 1 99 ? 38.610 43.776 25.777 1.00 86.34 98 GLY B N 1
ATOM 1924 C CA . GLY B 1 99 ? 39.201 44.781 24.909 1.00 87.19 98 GLY B CA 1
ATOM 1925 C C . GLY B 1 99 ? 39.352 44.320 23.461 1.00 86.76 98 GLY B C 1
ATOM 1926 O O . GLY B 1 99 ? 40.216 44.824 22.748 1.00 88.83 98 GLY B O 1
ATOM 1927 N N . LYS B 1 100 ? 38.496 43.385 23.028 1.00 85.71 99 LYS B N 1
ATOM 1928 C CA . LYS B 1 100 ? 38.602 42.801 21.699 1.00 85.63 99 LYS B CA 1
ATOM 1929 C C . LYS B 1 100 ? 37.527 43.384 20.784 1.00 84.88 99 LYS B C 1
ATOM 1930 O O . LYS B 1 100 ? 36.366 43.483 21.174 1.00 83.59 99 LYS B O 1
ATOM 1936 N N . ASP B 1 101 ? 37.939 43.760 19.565 1.00 85.29 100 ASP B N 1
ATOM 1937 C CA . ASP B 1 101 ? 37.024 44.229 18.537 1.00 84.94 100 ASP B CA 1
ATOM 1938 C C . ASP B 1 101 ? 36.200 43.044 18.040 1.00 81.40 100 ASP B C 1
ATOM 1939 O O . ASP B 1 101 ? 36.735 41.951 17.862 1.00 80.22 100 ASP B O 1
ATOM 1944 N N . VAL B 1 102 ? 34.900 43.274 17.813 1.00 79.95 101 VAL B N 1
ATOM 1945 C CA . VAL B 1 102 ? 33.983 42.208 17.438 1.00 78.47 101 VAL B CA 1
ATOM 1946 C C . VAL B 1 102 ? 32.947 42.733 16.446 1.00 76.79 101 VAL B C 1
ATOM 1947 O O . VAL B 1 102 ? 32.836 43.937 16.222 1.00 77.50 101 VAL B O 1
ATOM 1951 N N . TYR B 1 103 ? 32.206 41.788 15.854 1.00 74.56 102 TYR B N 1
ATOM 1952 C CA . TYR B 1 103 ? 31.024 42.076 15.060 1.00 74.64 102 TYR B CA 1
ATOM 1953 C C . TYR B 1 103 ? 29.811 41.487 15.776 1.00 74.37 102 TYR B C 1
ATOM 1954 O O . TYR B 1 103 ? 29.808 40.299 16.094 1.00 71.83 102 TYR B O 1
ATOM 1963 N N . ILE B 1 104 ? 28.780 42.310 16.009 1.00 77.05 103 ILE B N 1
ATOM 1964 C CA . ILE B 1 104 ? 27.595 41.847 16.716 1.00 79.73 103 ILE B CA 1
ATOM 1965 C C . ILE B 1 104 ? 26.334 42.145 15.909 1.00 81.72 103 ILE B C 1
ATOM 1966 O O . ILE B 1 104 ? 26.302 43.060 15.088 1.00 81.45 103 ILE B O 1
ATOM 1971 N N . GLN B 1 105 ? 25.302 41.338 16.183 1.00 83.64 104 GLN B N 1
ATOM 1972 C CA . GLN B 1 105 ? 23.942 41.571 15.730 1.00 86.63 104 GLN B CA 1
ATOM 1973 C C . GLN B 1 105 ? 23.115 42.039 16.925 1.00 89.49 104 GLN B C 1
ATOM 1974 O O . GLN B 1 105 ? 23.348 41.596 18.048 1.00 88.57 104 GLN B O 1
ATOM 1980 N N . VAL B 1 106 ? 22.152 42.935 16.677 1.00 94.54 105 VAL B N 1
ATOM 1981 C CA . VAL B 1 106 ? 21.243 43.393 17.717 1.00 97.88 105 VAL B CA 1
ATOM 1982 C C . VAL B 1 106 ? 19.823 43.418 17.150 1.00 99.81 105 VAL B C 1
ATOM 1983 O O . VAL B 1 106 ? 19.555 44.089 16.155 1.00 99.28 105 VAL B O 1
ATOM 1987 N N . GLU B 1 107 ? 18.930 42.658 17.799 1.00 102.43 106 GLU B N 1
ATOM 1988 C CA . GLU B 1 107 ? 17.536 42.545 17.400 1.00 105.81 106 GLU B CA 1
ATOM 1989 C C . GLU B 1 107 ? 16.653 43.124 18.502 1.00 107.75 106 GLU B C 1
ATOM 1990 O O . GLU B 1 107 ? 17.137 43.440 19.587 1.00 107.07 106 GLU B O 1
ATOM 1996 N N . GLU B 1 108 ? 15.351 43.245 18.212 1.00 111.12 107 GLU B N 1
ATOM 1997 C CA . GLU B 1 108 ? 14.363 43.590 19.223 1.00 112.81 107 GLU B CA 1
ATOM 1998 C C . GLU B 1 108 ? 14.042 42.347 20.049 1.00 110.86 107 GLU B C 1
ATOM 1999 O O . GLU B 1 108 ? 13.878 41.260 19.500 1.00 107.45 107 GLU B O 1
ATOM 2005 N N . GLN B 1 109 ? 13.953 42.534 21.371 1.00 112.98 108 GLN B N 1
ATOM 2006 C CA . GLN B 1 109 ? 13.684 41.446 22.295 1.00 114.59 108 GLN B CA 1
ATOM 2007 C C . GLN B 1 109 ? 12.617 41.885 23.295 1.00 119.66 108 GLN B C 1
ATOM 2008 O O . GLN B 1 109 ? 12.834 42.818 24.066 1.00 120.36 108 GLN B O 1
ATOM 2014 N N . GLU B 1 110 ? 11.472 41.191 23.270 1.00 124.12 109 GLU B N 1
ATOM 2015 C CA . GLU B 1 110 ? 10.340 41.507 24.127 1.00 130.02 109 GLU B CA 1
ATOM 2016 C C . GLU B 1 110 ? 10.437 40.669 25.401 1.00 128.37 109 GLU B C 1
ATOM 2017 O O . GLU B 1 110 ? 10.570 39.449 25.331 1.00 128.93 109 GLU B O 1
ATOM 2023 N N . TYR B 1 111 ? 10.380 41.340 26.559 1.00 125.92 110 TYR B N 1
ATOM 2024 C CA . TYR B 1 111 ? 10.440 40.666 27.846 1.00 124.27 110 TYR B CA 1
ATOM 2025 C C . TYR B 1 111 ? 9.523 41.375 28.838 1.00 128.76 110 TYR B C 1
ATOM 2026 O O . TYR B 1 111 ? 9.819 42.488 29.269 1.00 129.52 110 TYR B O 1
ATOM 2035 N N . LYS B 1 112 ? 8.416 40.708 29.190 1.00 132.00 111 LYS B N 1
ATOM 2036 C CA . LYS B 1 112 ? 7.496 41.172 30.219 1.00 134.82 111 LYS B CA 1
ATOM 2037 C C . LYS B 1 112 ? 6.950 42.554 29.857 1.00 137.69 111 LYS B C 1
ATOM 2038 O O . LYS B 1 112 ? 6.803 43.410 30.728 1.00 138.03 111 LYS B O 1
ATOM 2044 N N . GLY B 1 113 ? 6.653 42.762 28.567 1.00 139.05 112 GLY B N 1
ATOM 2045 C CA . GLY B 1 113 ? 6.095 44.018 28.090 1.00 141.35 112 GLY B CA 1
ATOM 2046 C C . GLY B 1 113 ? 7.155 44.960 27.519 1.00 141.93 112 GLY B C 1
ATOM 2047 O O . GLY B 1 113 ? 6.890 45.661 26.545 1.00 142.54 112 GLY B O 1
ATOM 2048 N N . LYS B 1 114 ? 8.351 44.963 28.126 1.00 142.13 113 LYS B N 1
ATOM 2049 C CA . LYS B 1 114 ? 9.399 45.910 27.774 1.00 141.08 113 LYS B CA 1
ATOM 2050 C C . LYS B 1 114 ? 10.204 45.364 26.596 1.00 137.95 113 LYS B C 1
ATOM 2051 O O . LYS B 1 114 ? 10.892 44.353 26.727 1.00 135.83 113 LYS B O 1
ATOM 2057 N N . VAL B 1 115 ? 10.102 46.045 25.447 1.00 136.90 114 VAL B N 1
ATOM 2058 C CA . VAL B 1 115 ? 10.949 45.766 24.298 1.00 134.69 114 VAL B CA 1
ATOM 2059 C C . VAL B 1 115 ? 12.253 46.542 24.469 1.00 131.90 114 VAL B C 1
ATOM 2060 O O . VAL B 1 115 ? 12.248 47.666 24.968 1.00 132.43 114 VAL B O 1
ATOM 2064 N N . LYS B 1 116 ? 13.366 45.925 24.056 1.00 128.43 115 LYS B N 1
ATOM 2065 C CA . LYS B 1 116 ? 14.672 46.560 24.120 1.00 126.39 115 LYS B CA 1
ATOM 2066 C C . LYS B 1 116 ? 15.598 45.935 23.078 1.00 120.31 115 LYS B C 1
ATOM 2067 O O . LYS B 1 116 ? 15.347 44.829 22.600 1.00 118.32 115 LYS B O 1
ATOM 2073 N N . HIS B 1 117 ? 16.672 46.662 22.746 1.00 115.96 116 HIS B N 1
ATOM 2074 C CA . HIS B 1 117 ? 17.623 46.246 21.726 1.00 111.86 116 HIS B CA 1
ATOM 2075 C C . HIS B 1 117 ? 18.749 45.452 22.385 1.00 107.39 116 HIS B C 1
ATOM 2076 O O . HIS B 1 117 ? 19.607 46.028 23.053 1.00 107.50 116 HIS B O 1
ATOM 2083 N N . ALA B 1 118 ? 18.738 44.127 22.185 1.00 102.86 117 ALA B N 1
ATOM 2084 C CA . ALA B 1 118 ? 19.678 43.229 22.838 1.00 100.07 117 ALA B CA 1
ATOM 2085 C C . ALA B 1 118 ? 20.626 42.614 21.811 1.00 97.69 117 ALA B C 1
ATOM 2086 O O . ALA B 1 118 ? 20.213 42.261 20.708 1.00 96.20 117 ALA B O 1
ATOM 2088 N N . VAL B 1 119 ? 21.900 42.482 22.202 1.00 95.06 118 VAL B N 1
ATOM 2089 C CA . VAL B 1 119 ? 22.898 41.788 21.405 1.00 91.74 118 VAL B CA 1
ATOM 2090 C C . VAL B 1 119 ? 22.540 40.303 21.400 1.00 90.57 118 VAL B C 1
ATOM 2091 O O . VAL B 1 119 ? 22.440 39.693 22.462 1.00 91.47 118 VAL B O 1
ATOM 2095 N N . THR B 1 120 ? 22.345 39.731 20.205 1.00 89.35 119 THR B N 1
ATOM 2096 C CA . THR B 1 120 ? 21.847 38.369 20.075 1.00 87.55 119 THR B CA 1
ATOM 2097 C C . THR B 1 120 ? 22.956 37.408 19.645 1.00 83.76 119 THR B C 1
ATOM 2098 O O . THR B 1 120 ? 22.959 36.257 20.074 1.00 82.96 119 THR B O 1
ATOM 2102 N N . ASN B 1 121 ? 23.881 37.868 18.791 1.00 81.25 120 ASN B N 1
ATOM 2103 C CA . ASN B 1 121 ? 24.887 36.986 18.218 1.00 78.37 120 ASN B CA 1
ATOM 2104 C C . ASN B 1 121 ? 26.204 37.728 18.005 1.00 76.00 120 ASN B C 1
ATOM 2105 O O . ASN B 1 121 ? 26.240 38.957 17.994 1.00 73.66 120 ASN B O 1
ATOM 2110 N N . PHE B 1 122 ? 27.276 36.941 17.838 1.00 75.51 121 PHE B N 1
ATOM 2111 C CA . PHE B 1 122 ? 28.574 37.434 17.403 1.00 75.49 121 PHE B CA 1
ATOM 2112 C C . PHE B 1 122 ? 28.867 36.882 16.010 1.00 74.17 121 PHE B C 1
ATOM 2113 O O . PHE B 1 122 ? 28.770 35.676 15.787 1.00 73.78 121 PHE B O 1
ATOM 2121 N N . LEU B 1 123 ? 29.257 37.775 15.092 1.00 73.74 122 LEU B N 1
ATOM 2122 C CA . LEU B 1 123 ? 29.261 37.473 13.669 1.00 73.51 122 LEU B CA 1
ATOM 2123 C C . LEU B 1 123 ? 30.686 37.253 13.169 1.00 72.82 122 LEU B C 1
ATOM 2124 O O . LEU B 1 123 ? 31.622 37.876 13.665 1.00 73.40 122 LEU B O 1
ATOM 2129 N N . THR B 1 124 ? 30.823 36.372 12.167 1.00 72.14 123 THR B N 1
ATOM 2130 C CA . THR B 1 124 ? 32.078 36.173 11.457 1.00 72.22 123 THR B CA 1
ATOM 2131 C C . THR B 1 124 ? 32.201 37.238 10.369 1.00 73.67 123 THR B C 1
ATOM 2132 O O . THR B 1 124 ? 31.275 38.020 10.162 1.00 75.82 123 THR B O 1
ATOM 2136 N N . GLN B 1 125 ? 33.344 37.257 9.673 1.00 73.29 124 GLN B N 1
ATOM 2137 C CA . GLN B 1 125 ? 33.572 38.205 8.592 1.00 73.96 124 GLN B CA 1
ATOM 2138 C C . GLN B 1 125 ? 32.508 38.025 7.512 1.00 75.24 124 GLN B C 1
ATOM 2139 O O . GLN B 1 125 ? 31.961 39.005 7.010 1.00 75.15 124 GLN B O 1
ATOM 2145 N N . ASP B 1 126 ? 32.239 36.761 7.161 1.00 76.35 125 ASP B N 1
ATOM 2146 C CA . ASP B 1 126 ? 31.277 36.415 6.127 1.00 78.05 125 ASP B CA 1
ATOM 2147 C C . ASP B 1 126 ? 29.899 36.951 6.504 1.00 76.24 125 ASP B C 1
ATOM 2148 O O . ASP B 1 126 ? 29.291 37.706 5.747 1.00 75.85 125 ASP B O 1
ATOM 2153 N N . GLU B 1 127 ? 29.430 36.554 7.691 1.00 74.41 126 GLU B N 1
ATOM 2154 C CA . GLU B 1 127 ? 28.128 36.951 8.201 1.00 73.20 126 GLU B CA 1
ATOM 2155 C C . GLU B 1 127 ? 28.018 38.473 8.224 1.00 74.09 126 GLU B C 1
ATOM 2156 O O . GLU B 1 127 ? 26.986 39.026 7.849 1.00 76.61 126 GLU B O 1
ATOM 2162 N N . PHE B 1 128 ? 29.099 39.133 8.654 1.00 73.99 127 PHE B N 1
ATOM 2163 C CA . PHE B 1 128 ? 29.101 40.568 8.882 1.00 76.18 127 PHE B CA 1
ATOM 2164 C C . PHE B 1 128 ? 28.995 41.332 7.564 1.00 80.38 127 PHE B C 1
ATOM 2165 O O . PHE B 1 128 ? 28.175 42.239 7.449 1.00 83.27 127 PHE B O 1
ATOM 2173 N N . GLU B 1 129 ? 29.835 40.977 6.582 1.00 84.14 128 GLU B N 1
ATOM 2174 C CA . GLU B 1 129 ? 29.870 41.693 5.314 1.00 88.23 128 GLU B CA 1
ATOM 2175 C C . GLU B 1 129 ? 28.583 41.452 4.527 1.00 88.50 128 GLU B C 1
ATOM 2176 O O . GLU B 1 129 ? 28.141 42.331 3.792 1.00 88.91 128 GLU B O 1
ATOM 2182 N N . GLU B 1 130 ? 27.986 40.267 4.685 1.00 87.98 129 GLU B N 1
ATOM 2183 C CA . GLU B 1 130 ? 26.780 39.925 3.952 1.00 89.88 129 GLU B CA 1
ATOM 2184 C C . GLU B 1 130 ? 25.659 40.906 4.297 1.00 93.90 129 GLU B C 1
ATOM 2185 O O . GLU B 1 130 ? 24.964 41.376 3.399 1.00 96.23 129 GLU B O 1
ATOM 2191 N N . SER B 1 131 ? 25.501 41.229 5.589 1.00 95.34 130 SER B N 1
ATOM 2192 C CA . SER B 1 131 ? 24.387 42.050 6.042 1.00 98.27 130 SER B CA 1
ATOM 2193 C C . SER B 1 131 ? 24.726 43.541 5.976 1.00 101.67 130 SER B C 1
ATOM 2194 O O . SER B 1 131 ? 23.819 44.372 5.997 1.00 102.92 130 SER B O 1
ATOM 2197 N N . GLU B 1 132 ? 26.021 43.879 5.902 1.00 104.44 131 GLU B N 1
ATOM 2198 C CA . GLU B 1 132 ? 26.459 45.269 5.869 1.00 109.53 131 GLU B CA 1
ATOM 2199 C C . GLU B 1 132 ? 26.551 45.783 4.432 1.00 113.03 131 GLU B C 1
ATOM 2200 O O . GLU B 1 132 ? 26.579 46.993 4.218 1.00 114.44 131 GLU B O 1
ATOM 2206 N N . GLU B 1 133 ? 26.596 44.867 3.455 1.00 115.82 132 GLU B N 1
ATOM 2207 C CA . GLU B 1 133 ? 26.753 45.239 2.056 1.00 119.72 132 GLU B CA 1
ATOM 2208 C C . GLU B 1 133 ? 25.402 45.566 1.417 1.00 121.37 132 GLU B C 1
ATOM 2209 O O . GLU B 1 133 ? 25.364 45.983 0.262 1.00 122.93 132 GLU B O 1
ATOM 2215 N N . MET B 1 134 ? 24.301 45.391 2.163 1.00 119.97 133 MET B N 1
ATOM 2216 C CA . MET B 1 134 ? 22.965 45.633 1.632 1.00 119.93 133 MET B CA 1
ATOM 2217 C C . MET B 1 134 ? 22.446 47.008 2.056 1.00 121.46 133 MET B C 1
ATOM 2218 O O . MET B 1 134 ? 21.280 47.315 1.826 1.00 122.18 133 MET B O 1
ATOM 2223 N N . GLU B 1 135 ? 23.310 47.839 2.655 1.00 121.57 134 GLU B N 1
ATOM 2224 C CA . GLU B 1 135 ? 22.951 49.207 2.999 1.00 123.72 134 GLU B CA 1
ATOM 2225 C C . GLU B 1 135 ? 23.390 50.142 1.872 1.00 123.75 134 GLU B C 1
ATOM 2226 O O . GLU B 1 135 ? 24.379 49.876 1.192 1.00 123.22 134 GLU B O 1
ATOM 2232 N N . PHE B 1 136 ? 22.639 51.238 1.693 1.00 123.95 135 PHE B N 1
ATOM 2233 C CA . PHE B 1 136 ? 22.822 52.150 0.573 1.00 125.42 135 PHE B CA 1
ATOM 2234 C C . PHE B 1 136 ? 23.138 53.554 1.084 1.00 128.58 135 PHE B C 1
ATOM 2235 O O . PHE B 1 136 ? 23.062 53.816 2.284 1.00 128.18 135 PHE B O 1
ATOM 2243 N N . SER B 1 137 ? 23.498 54.444 0.148 1.00 132.04 136 SER B N 1
ATOM 2244 C CA . SER B 1 137 ? 23.757 55.846 0.439 1.00 134.38 136 SER B CA 1
ATOM 2245 C C . SER B 1 137 ? 22.934 56.728 -0.507 1.00 137.16 136 SER B C 1
ATOM 2246 O O . SER B 1 137 ? 22.902 57.951 -0.264 1.00 139.16 136 SER B O 1
ATOM 2249 N N . SER C 1 2 ? -11.006 48.246 67.389 1.00 109.06 1 SER C N 1
ATOM 2250 C CA . SER C 1 2 ? -12.062 47.796 68.336 1.00 112.02 1 SER C CA 1
ATOM 2251 C C . SER C 1 2 ? -11.802 48.383 69.723 1.00 110.45 1 SER C C 1
ATOM 2252 O O . SER C 1 2 ? -12.227 49.502 70.001 1.00 111.15 1 SER C O 1
ATOM 2255 N N . LYS C 1 3 ? -11.111 47.630 70.590 1.00 108.71 2 LYS C N 1
ATOM 2256 C CA . LYS C 1 3 ? -10.662 48.161 71.867 1.00 106.59 2 LYS C CA 1
ATOM 2257 C C . LYS C 1 3 ? -9.443 49.045 71.616 1.00 101.65 2 LYS C C 1
ATOM 2258 O O . LYS C 1 3 ? -8.540 48.663 70.875 1.00 100.47 2 LYS C O 1
ATOM 2264 N N . TYR C 1 4 ? -9.436 50.228 72.239 1.00 98.26 3 TYR C N 1
ATOM 2265 C CA . TYR C 1 4 ? -8.396 51.217 72.009 1.00 94.37 3 TYR C CA 1
ATOM 2266 C C . TYR C 1 4 ? -7.050 50.688 72.499 1.00 92.75 3 TYR C C 1
ATOM 2267 O O . TYR C 1 4 ? -6.895 50.407 73.684 1.00 93.45 3 TYR C O 1
ATOM 2276 N N . GLU C 1 5 ? -6.092 50.558 71.572 1.00 91.98 4 GLU C N 1
ATOM 2277 C CA . GLU C 1 5 ? -4.693 50.333 71.908 1.00 91.05 4 GLU C CA 1
ATOM 2278 C C . GLU C 1 5 ? -3.899 51.580 71.530 1.00 87.24 4 GLU C C 1
ATOM 2279 O O . GLU C 1 5 ? -4.044 52.093 70.423 1.00 85.74 4 GLU C O 1
ATOM 2285 N N . ARG C 1 6 ? -3.061 52.058 72.456 1.00 85.81 5 ARG C N 1
ATOM 2286 C CA . ARG C 1 6 ? -2.202 53.203 72.204 1.00 83.53 5 ARG C CA 1
ATOM 2287 C C . ARG C 1 6 ? -1.475 53.009 70.876 1.00 82.05 5 ARG C C 1
ATOM 2288 O O . ARG C 1 6 ? -0.787 52.008 70.695 1.00 82.24 5 ARG C O 1
ATOM 2296 N N . PRO C 1 7 ? -1.619 53.937 69.901 1.00 81.37 6 PRO C N 1
ATOM 2297 C CA . PRO C 1 7 ? -0.817 53.901 68.678 1.00 80.22 6 PRO C CA 1
ATOM 2298 C C . PRO C 1 7 ? 0.536 54.590 68.851 1.00 78.78 6 PRO C C 1
ATOM 2299 O O . PRO C 1 7 ? 0.704 55.434 69.728 1.00 78.80 6 PRO C O 1
ATOM 2303 N N . LEU C 1 8 ? 1.490 54.226 67.987 1.00 79.05 7 LEU C N 1
ATOM 2304 C CA . LEU C 1 8 ? 2.878 54.640 68.127 1.00 77.06 7 LEU C CA 1
ATOM 2305 C C . LEU C 1 8 ? 3.064 56.047 67.563 1.00 76.13 7 LEU C C 1
ATOM 2306 O O . LEU C 1 8 ? 2.313 56.474 66.689 1.00 75.34 7 LEU C O 1
ATOM 2311 N N . LYS C 1 9 ? 4.083 56.754 68.069 1.00 76.74 8 LYS C N 1
ATOM 2312 C CA . LYS C 1 9 ? 4.446 58.067 67.561 1.00 77.73 8 LYS C CA 1
ATOM 2313 C C . LYS C 1 9 ? 4.876 57.944 66.102 1.00 78.32 8 LYS C C 1
ATOM 2314 O O . LYS C 1 9 ? 5.516 56.967 65.717 1.00 77.80 8 LYS C O 1
ATOM 2320 N N . ARG C 1 10 ? 4.527 58.959 65.307 1.00 79.97 9 ARG C N 1
ATOM 2321 C CA . ARG C 1 10 ? 4.869 59.001 63.896 1.00 81.38 9 ARG C CA 1
ATOM 2322 C C . ARG C 1 10 ? 5.900 60.103 63.685 1.00 84.21 9 ARG C C 1
ATOM 2323 O O . ARG C 1 10 ? 5.711 61.227 64.147 1.00 84.53 9 ARG C O 1
ATOM 2331 N N . GLU C 1 11 ? 6.990 59.760 62.990 1.00 87.92 10 GLU C N 1
ATOM 2332 C CA . GLU C 1 11 ? 8.095 60.683 62.798 1.00 90.94 10 GLU C CA 1
ATOM 2333 C C . GLU C 1 11 ? 7.685 61.737 61.773 1.00 90.26 10 GLU C C 1
ATOM 2334 O O . GLU C 1 11 ? 7.038 61.424 60.776 1.00 88.47 10 GLU C O 1
ATOM 2340 N N . SER C 1 12 ? 8.066 62.988 62.052 1.00 91.45 11 SER C N 1
ATOM 2341 C CA . SER C 1 12 ? 7.725 64.119 61.207 1.00 93.84 11 SER C CA 1
ATOM 2342 C C . SER C 1 12 ? 8.504 64.041 59.895 1.00 94.00 11 SER C C 1
ATOM 2343 O O . SER C 1 12 ? 9.722 64.218 59.886 1.00 92.38 11 SER C O 1
ATOM 2346 N N . GLN C 1 13 ? 7.790 63.757 58.797 1.00 96.00 12 GLN C N 1
ATOM 2347 C CA . GLN C 1 13 ? 8.385 63.705 57.471 1.00 97.13 12 GLN C CA 1
ATOM 2348 C C . GLN C 1 13 ? 7.937 64.925 56.671 1.00 95.04 12 GLN C C 1
ATOM 2349 O O . GLN C 1 13 ? 7.215 64.801 55.684 1.00 95.00 12 GLN C O 1
ATOM 2355 N N . ILE C 1 14 ? 8.404 66.100 57.109 1.00 93.48 13 ILE C N 1
ATOM 2356 C CA . ILE C 1 14 ? 7.995 67.374 56.540 1.00 93.98 13 ILE C CA 1
ATOM 2357 C C . ILE C 1 14 ? 8.512 67.469 55.108 1.00 92.22 13 ILE C C 1
ATOM 2358 O O . ILE C 1 14 ? 7.728 67.564 54.167 1.00 93.82 13 ILE C O 1
ATOM 2363 N N . LYS C 1 15 ? 9.841 67.438 54.969 1.00 89.20 14 LYS C N 1
ATOM 2364 C CA . LYS C 1 15 ? 10.506 67.689 53.704 1.00 86.50 14 LYS C CA 1
ATOM 2365 C C . LYS C 1 15 ? 11.007 66.367 53.133 1.00 85.11 14 LYS C C 1
ATOM 2366 O O . LYS C 1 15 ? 11.457 65.500 53.877 1.00 84.50 14 LYS C O 1
ATOM 2372 N N . GLU C 1 16 ? 10.921 66.232 51.805 1.00 86.10 15 GLU C N 1
ATOM 2373 C CA . GLU C 1 16 ? 11.375 65.038 51.111 1.00 85.15 15 GLU C CA 1
ATOM 2374 C C . GLU C 1 16 ? 12.558 65.403 50.222 1.00 84.20 15 GLU C C 1
ATOM 2375 O O . GLU C 1 16 ? 12.814 66.579 49.966 1.00 83.09 15 GLU C O 1
ATOM 2381 N N . PHE C 1 17 ? 13.282 64.371 49.777 1.00 84.03 16 PHE C N 1
ATOM 2382 C CA . PHE C 1 17 ? 14.407 64.544 48.875 1.00 84.73 16 PHE C CA 1
ATOM 2383 C C . PHE C 1 17 ? 13.909 65.060 47.530 1.00 88.14 16 PHE C C 1
ATOM 2384 O O . PHE C 1 17 ? 12.850 64.648 47.059 1.00 91.02 16 PHE C O 1
ATOM 2392 N N . GLU C 1 18 ? 14.680 65.968 46.923 1.00 89.27 17 GLU C N 1
ATOM 2393 C CA . GLU C 1 18 ? 14.443 66.365 45.546 1.00 90.62 17 GLU C CA 1
ATOM 2394 C C . GLU C 1 18 ? 15.019 65.283 44.639 1.00 89.18 17 GLU C C 1
ATOM 2395 O O . GLU C 1 18 ? 15.959 64.595 45.025 1.00 86.86 17 GLU C O 1
ATOM 2401 N N . LEU C 1 19 ? 14.444 65.134 43.441 1.00 91.43 18 LEU C N 1
ATOM 2402 C CA . LEU C 1 19 ? 14.811 64.043 42.552 1.00 91.05 18 LEU C CA 1
ATOM 2403 C C . LEU C 1 19 ? 16.300 64.125 42.226 1.00 88.43 18 LEU C C 1
ATOM 2404 O O . LEU C 1 19 ? 16.843 65.216 42.073 1.00 88.13 18 LEU C O 1
ATOM 2409 N N . GLY C 1 20 ? 16.950 62.957 42.139 1.00 86.48 19 GLY C N 1
ATOM 2410 C CA . GLY C 1 20 ? 18.358 62.876 41.785 1.00 86.55 19 GLY C CA 1
ATOM 2411 C C . GLY C 1 20 ? 19.164 62.061 42.794 1.00 84.69 19 GLY C C 1
ATOM 2412 O O . GLY C 1 20 ? 18.616 61.209 43.492 1.00 84.20 19 GLY C O 1
ATOM 2413 N N . THR C 1 21 ? 20.474 62.336 42.850 1.00 83.92 20 THR C N 1
ATOM 2414 C CA . THR C 1 21 ? 21.388 61.624 43.728 1.00 81.86 20 THR C CA 1
ATOM 2415 C C . THR C 1 21 ? 21.761 62.515 44.909 1.00 78.63 20 THR C C 1
ATOM 2416 O O . THR C 1 21 ? 21.874 63.731 44.763 1.00 77.48 20 THR C O 1
ATOM 2420 N N . HIS C 1 22 ? 21.959 61.884 46.072 1.00 76.53 21 HIS C N 1
ATOM 2421 C CA . HIS C 1 22 ? 22.115 62.601 47.327 1.00 75.41 21 HIS C CA 1
ATOM 2422 C C . HIS C 1 22 ? 22.993 61.813 48.295 1.00 73.48 21 HIS C C 1
ATOM 2423 O O . HIS C 1 22 ? 22.886 60.591 48.384 1.00 73.27 21 HIS C O 1
ATOM 2430 N N . ALA C 1 23 ? 23.855 62.535 49.020 1.00 71.81 22 ALA C N 1
ATOM 2431 C CA . ALA C 1 23 ? 24.465 62.007 50.228 1.00 70.71 22 ALA C CA 1
ATOM 2432 C C . ALA C 1 23 ? 23.403 61.971 51.325 1.00 70.12 22 ALA C C 1
ATOM 2433 O O . ALA C 1 23 ? 22.601 62.899 51.448 1.00 68.64 22 ALA C O 1
ATOM 2435 N N . ALA C 1 24 ? 23.394 60.882 52.102 1.00 70.08 23 ALA C N 1
ATOM 2436 C CA . ALA C 1 24 ? 22.417 60.702 53.162 1.00 70.07 23 ALA C CA 1
ATOM 2437 C C . ALA C 1 24 ? 22.959 59.741 54.216 1.00 70.13 23 ALA C C 1
ATOM 2438 O O . ALA C 1 24 ? 23.898 58.991 53.955 1.00 69.79 23 ALA C O 1
ATOM 2440 N N . VAL C 1 25 ? 22.340 59.778 55.401 1.00 70.25 24 VAL C N 1
ATOM 2441 C CA . VAL C 1 25 ? 22.672 58.872 56.487 1.00 70.51 24 VAL C CA 1
ATOM 2442 C C . VAL C 1 25 ? 21.460 57.991 56.768 1.00 70.68 24 VAL C C 1
ATOM 2443 O O . VAL C 1 25 ? 20.329 58.470 56.743 1.00 71.15 24 VAL C O 1
ATOM 2447 N N . ILE C 1 26 ? 21.715 56.706 57.038 1.00 71.51 25 ILE C N 1
ATOM 2448 C CA . ILE C 1 26 ? 20.701 55.809 57.568 1.00 72.07 25 ILE C CA 1
ATOM 2449 C C . ILE C 1 26 ? 20.517 56.138 59.047 1.00 74.03 25 ILE C C 1
ATOM 2450 O O . ILE C 1 26 ? 21.311 55.697 59.875 1.00 74.87 25 ILE C O 1
ATOM 2455 N N . GLU C 1 27 ? 19.474 56.913 59.373 1.00 76.96 26 GLU C N 1
ATOM 2456 C CA . GLU C 1 27 ? 19.305 57.432 60.722 1.00 78.32 26 GLU C CA 1
ATOM 2457 C C . GLU C 1 27 ? 18.577 56.412 61.597 1.00 78.79 26 GLU C C 1
ATOM 2458 O O . GLU C 1 27 ? 18.852 56.324 62.790 1.00 78.68 26 GLU C O 1
ATOM 2464 N N . LYS C 1 28 ? 17.644 55.657 61.003 1.00 82.12 27 LYS C N 1
ATOM 2465 C CA . LYS C 1 28 ? 16.844 54.692 61.742 1.00 85.42 27 LYS C CA 1
ATOM 2466 C C . LYS C 1 28 ? 16.695 53.413 60.923 1.00 83.78 27 LYS C C 1
ATOM 2467 O O . LYS C 1 28 ? 16.661 53.454 59.696 1.00 81.95 27 LYS C O 1
ATOM 2473 N N . VAL C 1 29 ? 16.611 52.285 61.634 1.00 83.43 28 VAL C N 1
ATOM 2474 C CA . VAL C 1 29 ? 16.405 50.980 61.032 1.00 83.89 28 VAL C CA 1
ATOM 2475 C C . VAL C 1 29 ? 15.469 50.198 61.947 1.00 85.21 28 VAL C C 1
ATOM 2476 O O . VAL C 1 29 ? 15.734 50.083 63.140 1.00 86.16 28 VAL C O 1
ATOM 2480 N N . GLN C 1 30 ? 14.378 49.669 61.384 1.00 87.32 29 GLN C N 1
ATOM 2481 C CA . GLN C 1 30 ? 13.398 48.935 62.169 1.00 90.59 29 GLN C CA 1
ATOM 2482 C C . GLN C 1 30 ? 12.826 47.801 61.326 1.00 91.27 29 GLN C C 1
ATOM 2483 O O . GLN C 1 30 ? 12.456 48.009 60.174 1.00 92.07 29 GLN C O 1
ATOM 2489 N N . LYS C 1 31 ? 12.777 46.599 61.914 1.00 92.89 30 LYS C N 1
ATOM 2490 C CA . LYS C 1 31 ? 12.287 45.425 61.213 1.00 95.76 30 LYS C CA 1
ATOM 2491 C C . LYS C 1 31 ? 10.772 45.356 61.387 1.00 97.11 30 LYS C C 1
ATOM 2492 O O . LYS C 1 31 ? 10.261 45.581 62.482 1.00 96.45 30 LYS C O 1
ATOM 2498 N N . LYS C 1 32 ? 10.069 45.066 60.285 1.00 100.25 31 LYS C N 1
ATOM 2499 C CA . LYS C 1 32 ? 8.616 45.003 60.277 1.00 102.56 31 LYS C CA 1
ATOM 2500 C C . LYS C 1 32 ? 8.146 43.846 59.402 1.00 105.09 31 LYS C C 1
ATOM 2501 O O . LYS C 1 32 ? 8.948 43.166 58.766 1.00 106.34 31 LYS C O 1
ATOM 2507 N N . ARG C 1 33 ? 6.824 43.645 59.391 1.00 107.50 32 ARG C N 1
ATOM 2508 C CA . ARG C 1 33 ? 6.165 42.753 58.455 1.00 110.65 32 ARG C CA 1
ATOM 2509 C C . ARG C 1 33 ? 5.489 43.599 57.379 1.00 109.22 32 ARG C C 1
ATOM 2510 O O . ARG C 1 33 ? 4.942 44.660 57.676 1.00 105.56 32 ARG C O 1
ATOM 2518 N N . SER C 1 34 ? 5.541 43.125 56.129 1.00 111.18 33 SER C N 1
ATOM 2519 C CA . SER C 1 34 ? 4.841 43.770 55.028 1.00 112.45 33 SER C CA 1
ATOM 2520 C C . SER C 1 34 ? 3.348 43.466 55.118 1.00 114.14 33 SER C C 1
ATOM 2521 O O . SER C 1 34 ? 2.934 42.580 55.864 1.00 115.66 33 SER C O 1
ATOM 2524 N N . GLN C 1 35 ? 2.548 44.198 54.333 1.00 113.69 34 GLN C N 1
ATOM 2525 C CA . GLN C 1 35 ? 1.121 43.939 54.236 1.00 115.43 34 GLN C CA 1
ATOM 2526 C C . GLN C 1 35 ? 0.899 42.530 53.686 1.00 117.09 34 GLN C C 1
ATOM 2527 O O . GLN C 1 35 ? -0.024 41.841 54.114 1.00 119.40 34 GLN C O 1
ATOM 2533 N N . LYS C 1 36 ? 1.758 42.107 52.751 1.00 117.04 35 LYS C N 1
ATOM 2534 C CA . LYS C 1 36 ? 1.670 40.777 52.166 1.00 120.21 35 LYS C CA 1
ATOM 2535 C C . LYS C 1 36 ? 2.256 39.735 53.118 1.00 120.12 35 LYS C C 1
ATOM 2536 O O . LYS C 1 36 ? 1.931 38.555 53.009 1.00 123.10 35 LYS C O 1
ATOM 2542 N N . GLY C 1 37 ? 3.133 40.170 54.032 1.00 117.56 36 GLY C N 1
ATOM 2543 C CA . GLY C 1 37 ? 3.575 39.335 55.139 1.00 117.47 36 GLY C CA 1
ATOM 2544 C C . GLY C 1 37 ? 4.976 38.758 54.939 1.00 117.24 36 GLY C C 1
ATOM 2545 O O . GLY C 1 37 ? 5.211 37.592 55.252 1.00 119.19 36 GLY C O 1
ATOM 2546 N N . ASN C 1 38 ? 5.898 39.581 54.423 1.00 114.77 37 ASN C N 1
ATOM 2547 C CA . ASN C 1 38 ? 7.313 39.245 54.391 1.00 113.64 37 ASN C CA 1
ATOM 2548 C C . ASN C 1 38 ? 8.038 40.091 55.432 1.00 111.84 37 ASN C C 1
ATOM 2549 O O . ASN C 1 38 ? 7.690 41.253 55.634 1.00 110.24 37 ASN C O 1
ATOM 2554 N N . ASP C 1 39 ? 9.050 39.501 56.080 1.00 111.97 38 ASP C N 1
ATOM 2555 C CA . ASP C 1 39 ? 9.917 40.250 56.974 1.00 109.74 38 ASP C CA 1
ATOM 2556 C C . ASP C 1 39 ? 10.762 41.20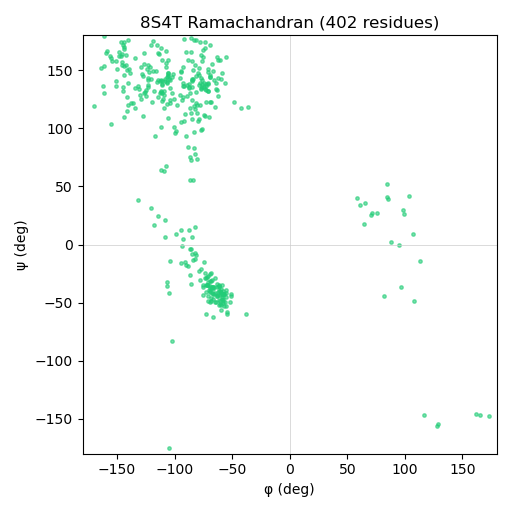2 56.131 1.00 106.95 38 ASP C C 1
ATOM 2557 O O . ASP C 1 39 ? 11.145 40.864 55.011 1.00 107.51 38 ASP C O 1
ATOM 2562 N N . MET C 1 40 ? 11.035 42.396 56.671 1.00 103.09 39 MET C N 1
ATOM 2563 C CA . MET C 1 40 ? 11.771 43.411 55.935 1.00 99.82 39 MET C CA 1
ATOM 2564 C C . MET C 1 40 ? 12.344 44.448 56.897 1.00 94.82 39 MET C C 1
ATOM 2565 O O . MET C 1 40 ? 11.801 44.663 57.978 1.00 94.63 39 MET C O 1
ATOM 2570 N N . PHE C 1 41 ? 13.447 45.082 56.479 1.00 90.84 40 PHE C N 1
ATOM 2571 C CA . PHE C 1 41 ? 14.020 46.212 57.191 1.00 87.09 40 PHE C CA 1
ATOM 2572 C C . PHE C 1 41 ? 13.501 47.507 56.572 1.00 84.87 40 PHE C C 1
ATOM 2573 O O . PHE C 1 41 ? 13.340 47.597 55.358 1.00 86.57 40 PHE C O 1
ATOM 2581 N N . LEU C 1 42 ? 13.255 48.504 57.427 1.00 82.40 41 LEU C N 1
ATOM 2582 C CA . LEU C 1 42 ? 12.714 49.782 56.999 1.00 80.80 41 LEU C CA 1
ATOM 2583 C C . LEU C 1 42 ? 13.732 50.877 57.305 1.00 78.79 41 LEU C C 1
ATOM 2584 O O . LEU C 1 42 ? 13.768 51.413 58.412 1.00 80.00 41 LEU C O 1
ATOM 2589 N N . LEU C 1 43 ? 14.564 51.186 56.306 1.00 76.32 42 LEU C N 1
ATOM 2590 C CA . LEU C 1 43 ? 15.640 52.152 56.457 1.00 74.66 42 LEU C CA 1
ATOM 2591 C C . LEU C 1 43 ? 15.078 53.565 56.320 1.00 73.19 42 LEU C C 1
ATOM 2592 O O . LEU C 1 43 ? 14.510 53.905 55.287 1.00 75.20 42 LEU C O 1
ATOM 2597 N N . SER C 1 44 ? 15.233 54.370 57.378 1.00 71.88 43 SER C N 1
ATOM 2598 C CA . SER C 1 44 ? 14.941 55.794 57.326 1.00 70.87 43 SER C CA 1
ATOM 2599 C C . SER C 1 44 ? 16.217 56.537 56.945 1.00 69.48 43 SER C C 1
ATOM 2600 O O . SER C 1 44 ? 17.284 56.236 57.477 1.00 69.98 43 SER C O 1
ATOM 2603 N N . LEU C 1 45 ? 16.098 57.510 56.034 1.00 68.23 44 LEU C N 1
ATOM 2604 C CA . LEU C 1 45 ? 17.264 58.186 55.490 1.00 67.16 44 LEU C CA 1
ATOM 2605 C C . LEU C 1 45 ? 17.148 59.695 55.672 1.00 65.78 44 LEU C C 1
ATOM 2606 O O . LEU C 1 45 ? 16.155 60.302 55.278 1.00 66.74 44 LEU C O 1
ATOM 2611 N N . LEU C 1 46 ? 18.202 60.282 56.251 1.00 63.99 45 LEU C N 1
ATOM 2612 C CA . LEU C 1 46 ? 18.241 61.697 56.573 1.00 63.14 45 LEU C CA 1
ATOM 2613 C C . LEU C 1 46 ? 19.249 62.394 55.662 1.00 63.64 45 LEU C C 1
ATOM 2614 O O . LEU C 1 46 ? 20.416 62.013 55.615 1.00 63.81 45 LEU C O 1
ATOM 2619 N N . GLY C 1 47 ? 18.775 63.414 54.937 1.00 64.41 46 GLY C N 1
ATOM 2620 C CA . GLY C 1 47 ? 19.614 64.199 54.048 1.00 65.10 46 GLY C CA 1
ATOM 2621 C C . GLY C 1 47 ? 20.317 65.330 54.793 1.00 65.26 46 GLY C C 1
ATOM 2622 O O . GLY C 1 47 ? 20.085 65.526 55.982 1.00 65.64 46 GLY C O 1
ATOM 2623 N N . LYS C 1 48 ? 21.145 66.086 54.064 1.00 66.13 47 LYS C N 1
ATOM 2624 C CA . LYS C 1 48 ? 22.003 67.102 54.651 1.00 66.70 47 LYS C CA 1
ATOM 2625 C C . LYS C 1 48 ? 21.249 68.418 54.829 1.00 68.26 47 LYS C C 1
ATOM 2626 O O . LYS C 1 48 ? 21.779 69.344 55.437 1.00 69.07 47 LYS C O 1
ATOM 2632 N N . SER C 1 49 ? 20.026 68.503 54.293 1.00 69.45 48 SER C N 1
ATOM 2633 C CA . SER C 1 49 ? 19.138 69.624 54.565 1.00 71.50 48 SER C CA 1
ATOM 2634 C C . SER C 1 49 ? 17.847 69.118 55.205 1.00 71.09 48 SER C C 1
ATOM 2635 O O . SER C 1 49 ? 16.776 69.690 55.001 1.00 70.14 48 SER C O 1
ATOM 2638 N N . ASN C 1 50 ? 17.979 68.028 55.972 1.00 70.57 49 ASN C N 1
ATOM 2639 C CA . ASN C 1 50 ? 16.903 67.467 56.770 1.00 70.54 49 ASN C CA 1
ATOM 2640 C C . ASN C 1 50 ? 15.842 66.832 55.872 1.00 71.04 49 ASN C C 1
ATOM 2641 O O . ASN C 1 50 ? 14.687 66.698 56.277 1.00 72.42 49 ASN C O 1
ATOM 2646 N N . GLU C 1 51 ? 16.239 66.416 54.664 1.00 71.13 50 GLU C N 1
ATOM 2647 C CA . GLU C 1 51 ? 15.343 65.669 53.799 1.00 71.70 50 GLU C CA 1
ATOM 2648 C C . GLU C 1 51 ? 15.130 64.296 54.427 1.00 70.80 50 GLU C C 1
ATOM 2649 O O . GLU C 1 51 ? 16.032 63.750 55.057 1.00 69.01 50 GLU C O 1
ATOM 2655 N N . LYS C 1 52 ? 13.917 63.763 54.263 1.00 72.30 51 LYS C N 1
ATOM 2656 C CA . LYS C 1 52 ? 13.530 62.506 54.875 1.00 72.79 51 LYS C CA 1
ATOM 2657 C C . LYS C 1 52 ? 13.045 61.561 53.781 1.00 71.93 51 LYS C C 1
ATOM 2658 O O . LYS C 1 52 ? 12.258 61.955 52.921 1.00 72.23 51 LYS C O 1
ATO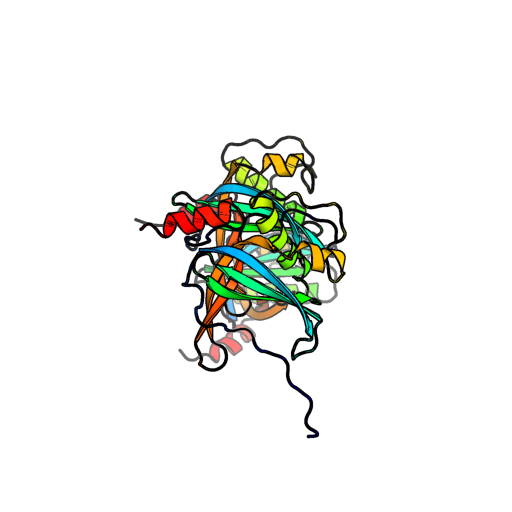M 2664 N N . GLY C 1 53 ? 13.532 60.319 53.824 1.00 70.77 52 GLY C N 1
ATOM 2665 C CA . GLY C 1 53 ? 13.133 59.297 52.871 1.00 72.33 52 GLY C CA 1
ATOM 2666 C C . GLY C 1 53 ? 13.162 57.912 53.506 1.00 72.62 52 GLY C C 1
ATOM 2667 O O . GLY C 1 53 ? 13.784 57.715 54.546 1.00 69.98 52 GLY C O 1
ATOM 2668 N N . VAL C 1 54 ? 12.482 56.959 52.860 1.00 75.70 53 VAL C N 1
ATOM 2669 C CA . VAL C 1 54 ? 12.363 55.609 53.383 1.00 77.34 53 VAL C CA 1
ATOM 2670 C C . VAL C 1 54 ? 12.777 54.633 52.287 1.00 77.79 53 VAL C C 1
ATOM 2671 O O . VAL C 1 54 ? 12.547 54.898 51.109 1.00 80.49 53 VAL C O 1
ATOM 2675 N N . TYR C 1 55 ? 13.385 53.510 52.689 1.00 76.53 54 TYR C N 1
ATOM 2676 C CA . TYR C 1 55 ? 13.713 52.438 51.763 1.00 78.23 54 TYR C CA 1
ATOM 2677 C C . TYR C 1 55 ? 13.295 51.110 52.387 1.00 79.38 54 TYR C C 1
ATOM 2678 O O . TYR C 1 55 ? 13.574 50.859 53.557 1.00 79.62 54 TYR C O 1
ATOM 2687 N N . PHE C 1 56 ? 12.637 50.270 51.578 1.00 81.75 55 PHE C N 1
ATOM 2688 C CA . PHE C 1 56 ? 12.131 48.983 52.024 1.00 83.48 55 PHE C CA 1
ATOM 2689 C C . PHE C 1 56 ? 13.019 47.871 51.470 1.00 84.78 55 PHE C C 1
ATOM 2690 O O . PHE C 1 56 ? 13.000 47.605 50.269 1.00 87.91 55 PHE C O 1
ATOM 2698 N N . LEU C 1 57 ? 13.802 47.242 52.354 1.00 84.55 56 LEU C N 1
ATOM 2699 C CA . LEU C 1 57 ? 14.570 46.056 52.008 1.00 86.87 56 LEU C CA 1
ATOM 2700 C C . LEU C 1 57 ? 13.757 44.821 52.386 1.00 88.35 56 LEU C C 1
ATOM 2701 O O . LEU C 1 57 ? 13.664 44.474 53.561 1.00 87.79 56 LEU C O 1
ATOM 2706 N N . THR C 1 58 ? 13.191 44.158 51.371 1.00 90.95 57 THR C N 1
ATOM 2707 C CA . THR C 1 58 ? 12.227 43.090 51.577 1.00 92.29 57 THR C CA 1
ATOM 2708 C C . THR C 1 58 ? 12.914 41.735 51.430 1.00 94.44 57 THR C C 1
ATOM 2709 O O . THR C 1 58 ? 13.535 41.461 50.405 1.00 94.11 57 THR C O 1
ATOM 2713 N N . PHE C 1 59 ? 12.778 40.892 52.462 1.00 96.17 58 PHE C N 1
ATOM 2714 C CA . PHE C 1 59 ? 13.383 39.569 52.472 1.00 98.73 58 PHE C CA 1
ATOM 2715 C C . PHE C 1 59 ? 12.389 38.537 51.945 1.00 101.56 58 PHE C C 1
ATOM 2716 O O . PHE C 1 59 ? 11.179 38.718 52.062 1.00 102.14 58 PHE C O 1
ATOM 2724 N N . GLY C 1 60 ? 12.927 37.455 51.366 1.00 104.12 59 GLY C N 1
ATOM 2725 C CA . GLY C 1 60 ? 12.130 36.318 50.932 1.00 107.00 59 GLY C CA 1
ATOM 2726 C C . GLY C 1 60 ? 11.984 36.219 49.414 1.00 108.63 59 GLY C C 1
ATOM 2727 O O . GLY C 1 60 ? 11.204 35.401 48.932 1.00 111.12 59 GLY C O 1
ATOM 2728 N N . ASN C 1 61 ? 12.735 37.043 48.668 1.00 107.92 60 ASN C N 1
ATOM 2729 C CA . ASN C 1 61 ? 12.687 37.033 47.213 1.00 110.32 60 ASN C CA 1
ATOM 2730 C C . ASN C 1 61 ? 14.071 36.683 46.666 1.00 112.47 60 ASN C C 1
ATOM 2731 O O . ASN C 1 61 ? 15.027 36.544 47.427 1.00 111.32 60 ASN C O 1
ATOM 2736 N N . ASP C 1 62 ? 14.158 36.545 45.336 1.00 116.14 61 ASP C N 1
ATOM 2737 C CA . ASP C 1 62 ? 15.373 36.108 44.663 1.00 117.96 61 ASP C CA 1
ATOM 2738 C C . ASP C 1 62 ? 16.448 37.193 44.724 1.00 115.47 61 ASP C C 1
ATOM 2739 O O . ASP C 1 62 ? 17.636 36.878 44.674 1.00 116.31 61 ASP C O 1
ATOM 2744 N N . TYR C 1 63 ? 16.028 38.463 44.818 1.00 113.34 62 TYR C N 1
ATOM 2745 C CA . TYR C 1 63 ? 16.936 39.597 44.717 1.00 112.05 62 TYR C CA 1
ATOM 2746 C C . TYR C 1 63 ? 17.117 40.277 46.076 1.00 110.83 62 TYR C C 1
ATOM 2747 O O . TYR C 1 63 ? 17.515 41.440 46.132 1.00 108.91 62 TYR C O 1
ATOM 2756 N N . THR C 1 64 ? 16.838 39.555 47.170 1.00 111.92 63 THR C N 1
ATOM 2757 C CA . THR C 1 64 ? 17.043 40.091 48.507 1.00 110.40 63 THR C CA 1
ATOM 2758 C C . THR C 1 64 ? 18.528 40.360 48.727 1.00 110.99 63 THR C C 1
ATOM 2759 O O . THR C 1 64 ? 18.904 41.445 49.165 1.00 109.23 63 THR C O 1
ATOM 2763 N N . GLU C 1 65 ? 19.359 39.358 48.414 1.00 114.15 64 GLU C N 1
ATOM 2764 C CA . GLU C 1 65 ? 20.784 39.422 48.690 1.00 115.53 64 GLU C CA 1
ATOM 2765 C C . GLU C 1 65 ? 21.425 40.527 47.852 1.00 112.58 64 GLU C C 1
ATOM 2766 O O . GLU C 1 65 ? 22.256 41.277 48.356 1.00 110.79 64 GLU C O 1
ATOM 2772 N N . ASP C 1 66 ? 21.021 40.633 46.581 1.00 112.28 65 ASP C N 1
ATOM 2773 C CA . ASP C 1 66 ? 21.567 41.641 45.685 1.00 111.15 65 ASP C CA 1
ATOM 2774 C C . ASP C 1 66 ? 21.276 43.039 46.228 1.00 106.49 65 ASP C C 1
ATOM 2775 O O . ASP C 1 66 ? 22.181 43.866 46.302 1.00 105.19 65 ASP C O 1
ATOM 2780 N N . ASN C 1 67 ? 20.019 43.294 46.612 1.00 104.31 66 ASN C N 1
ATOM 2781 C CA . ASN C 1 67 ? 19.612 44.610 47.087 1.00 101.82 66 ASN C CA 1
ATOM 2782 C C . ASN C 1 67 ? 20.391 44.993 48.346 1.00 98.60 66 ASN C C 1
ATOM 2783 O O . ASN C 1 67 ? 20.709 46.166 48.532 1.00 95.13 66 ASN C O 1
ATOM 2788 N N . LEU C 1 68 ? 20.689 44.003 49.200 1.00 98.78 67 LEU C N 1
ATOM 2789 C CA . LEU C 1 68 ? 21.454 44.228 50.419 1.00 97.07 67 LEU C CA 1
ATOM 2790 C C . LEU C 1 68 ? 22.909 44.526 50.059 1.00 96.77 67 LEU C C 1
ATOM 2791 O O . LEU C 1 68 ? 23.506 45.447 50.609 1.00 94.57 67 LEU C O 1
ATOM 2796 N N . ARG C 1 69 ? 23.468 43.745 49.125 1.00 98.89 68 ARG C N 1
ATOM 2797 C CA . ARG C 1 69 ? 24.853 43.910 48.711 1.00 99.35 68 ARG C CA 1
ATOM 2798 C C . ARG C 1 69 ? 25.103 45.347 48.249 1.00 95.69 68 ARG C C 1
ATOM 2799 O O . ARG C 1 69 ? 26.158 45.905 48.537 1.00 94.76 68 ARG C O 1
ATOM 2807 N N . TYR C 1 70 ? 24.132 45.940 47.540 1.00 94.07 69 TYR C N 1
ATOM 2808 C CA . TYR C 1 70 ? 24.276 47.292 47.016 1.00 93.69 69 TYR C CA 1
ATOM 2809 C C . TYR C 1 70 ? 24.270 48.308 48.158 1.00 89.01 69 TYR C C 1
ATOM 2810 O O . TYR C 1 70 ? 24.988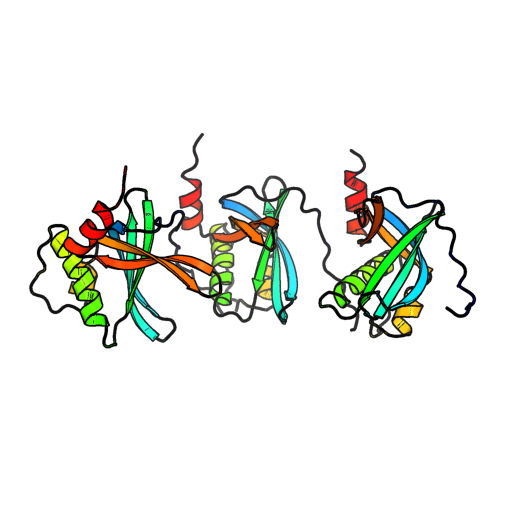 49.303 48.090 1.00 87.40 69 TYR C O 1
ATOM 2819 N N . ILE C 1 71 ? 23.452 48.064 49.194 1.00 86.11 70 ILE C N 1
ATOM 2820 C CA . ILE C 1 71 ? 23.455 48.900 50.387 1.00 82.46 70 ILE C CA 1
ATOM 2821 C C . ILE C 1 71 ? 24.865 48.918 50.970 1.00 80.27 70 ILE C C 1
ATOM 2822 O O . ILE C 1 71 ? 25.428 49.985 51.205 1.00 78.14 70 ILE C O 1
ATOM 2827 N N . LEU C 1 72 ? 25.421 47.722 51.195 1.00 80.20 71 LEU C N 1
ATOM 2828 C CA . LEU C 1 72 ? 26.733 47.570 51.803 1.00 80.84 71 LEU C CA 1
ATOM 2829 C C . LEU C 1 72 ? 27.804 48.228 50.933 1.00 81.78 71 LEU C C 1
ATOM 2830 O O . LEU C 1 72 ? 28.721 48.859 51.457 1.00 81.94 71 LEU C O 1
ATOM 2835 N N . ALA C 1 73 ? 27.677 48.082 49.608 1.00 82.42 72 ALA C N 1
ATOM 2836 C CA . ALA C 1 73 ? 28.611 48.684 48.669 1.00 83.41 72 ALA C CA 1
ATOM 2837 C C . ALA C 1 73 ? 28.626 50.202 48.834 1.00 81.50 72 ALA C C 1
ATOM 2838 O O . ALA C 1 73 ? 29.682 50.825 48.734 1.00 82.23 72 ALA C O 1
ATOM 2840 N N . SER C 1 74 ? 27.447 50.786 49.083 1.00 79.08 73 SER C N 1
ATOM 2841 C CA . SER C 1 74 ? 27.322 52.221 49.279 1.00 77.37 73 SER C CA 1
ATOM 2842 C C . SER C 1 74 ? 28.011 52.640 50.577 1.00 75.92 73 SER C C 1
ATOM 2843 O O . SER C 1 74 ? 28.620 53.706 50.635 1.00 74.43 73 SER C O 1
ATOM 2846 N N . ILE C 1 75 ? 27.905 51.796 51.612 1.00 76.23 74 ILE C N 1
ATOM 2847 C CA . ILE C 1 75 ? 28.555 52.055 52.888 1.00 76.85 74 ILE C CA 1
ATOM 2848 C C . ILE C 1 75 ? 30.064 51.910 52.708 1.00 78.61 74 ILE C C 1
ATOM 2849 O O . ILE C 1 75 ? 30.833 52.692 53.265 1.00 78.57 74 ILE C O 1
ATOM 2854 N N . GLN C 1 76 ? 30.469 50.902 51.925 1.00 80.97 75 GLN C N 1
ATOM 2855 C CA . GLN C 1 76 ? 31.874 50.616 51.679 1.00 82.91 75 GLN C CA 1
ATOM 2856 C C . GLN C 1 76 ? 32.566 51.847 51.099 1.00 82.39 75 GLN C C 1
ATOM 2857 O O . GLN C 1 76 ? 33.675 52.185 51.508 1.00 81.72 75 GLN C O 1
ATOM 2863 N N . ASP C 1 77 ? 31.886 52.523 50.165 1.00 82.67 76 ASP C N 1
ATOM 2864 C CA . ASP C 1 77 ? 32.478 53.613 49.405 1.00 85.01 76 ASP C CA 1
ATOM 2865 C C . ASP C 1 77 ? 32.326 54.945 50.140 1.00 83.86 76 ASP C C 1
ATOM 2866 O O . ASP C 1 77 ? 32.568 55.998 49.552 1.00 83.86 76 ASP C O 1
ATOM 2871 N N . ASN C 1 78 ? 31.935 54.899 51.421 1.00 83.59 77 ASN C N 1
ATOM 2872 C CA . ASN C 1 78 ? 31.867 56.090 52.254 1.00 83.06 77 ASN C CA 1
ATOM 2873 C C . ASN C 1 78 ? 32.838 55.970 53.428 1.00 82.53 77 ASN C C 1
ATOM 2874 O O . ASN C 1 78 ? 32.727 56.716 54.398 1.00 80.70 77 ASN C O 1
ATOM 2879 N N . GLY C 1 79 ? 33.797 55.041 53.321 1.00 85.03 78 GLY C N 1
ATOM 2880 C CA . GLY C 1 79 ? 34.949 54.993 54.210 1.00 86.11 78 GLY C CA 1
ATOM 2881 C C . GLY C 1 79 ? 34.801 53.971 55.335 1.00 85.53 78 GLY C C 1
ATOM 2882 O O . GLY C 1 79 ? 35.425 54.122 56.383 1.00 85.27 78 GLY C O 1
ATOM 2883 N N . VAL C 1 80 ? 34.000 52.923 55.096 1.00 85.04 79 VAL C N 1
ATOM 2884 C CA . VAL C 1 80 ? 33.689 51.935 56.116 1.00 86.02 79 VAL C CA 1
ATOM 2885 C C . VAL C 1 80 ? 34.010 50.543 55.576 1.00 88.36 79 VAL C C 1
ATOM 2886 O O . VAL C 1 80 ? 33.582 50.181 54.484 1.00 87.49 79 VAL C O 1
ATOM 2890 N N . GLU C 1 81 ? 34.756 49.768 56.373 1.00 92.64 80 GLU C N 1
ATOM 2891 C CA . GLU C 1 81 ? 35.177 48.425 56.008 1.00 97.18 80 GLU C CA 1
ATOM 2892 C C . GLU C 1 81 ? 34.090 47.431 56.414 1.00 97.00 80 GLU C C 1
ATOM 2893 O O . GLU C 1 81 ? 33.611 47.461 57.546 1.00 96.92 80 GLU C O 1
ATOM 2899 N N . ILE C 1 82 ? 33.711 46.556 55.472 1.00 98.38 81 ILE C N 1
ATOM 2900 C CA . ILE C 1 82 ? 32.679 45.556 55.697 1.00 99.21 81 ILE C CA 1
ATOM 2901 C C . ILE C 1 82 ? 33.300 44.368 56.431 1.00 102.02 81 ILE C C 1
ATOM 2902 O O . ILE C 1 82 ? 34.236 43.752 55.927 1.00 103.16 81 ILE C O 1
ATOM 2907 N N . PRO C 1 83 ? 32.793 44.002 57.633 1.00 103.98 82 PRO C N 1
ATOM 2908 C CA . PRO C 1 83 ? 33.341 42.877 58.393 1.00 107.43 82 PRO C CA 1
ATOM 2909 C C . PRO C 1 83 ? 32.900 41.521 57.846 1.00 110.87 82 PRO C C 1
ATOM 2910 O O . PRO C 1 83 ? 31.931 41.437 57.093 1.00 111.10 82 PRO C O 1
ATOM 2914 N N . ASP C 1 84 ? 33.620 40.464 58.245 1.00 114.98 83 ASP C N 1
ATOM 2915 C CA . ASP C 1 84 ? 33.365 39.116 57.761 1.00 117.99 83 ASP C CA 1
ATOM 2916 C C . ASP C 1 84 ? 32.195 38.522 58.543 1.00 117.41 83 ASP C C 1
ATOM 2917 O O . ASP C 1 84 ? 32.381 37.651 59.391 1.00 118.94 83 ASP C O 1
ATOM 2922 N N . VAL C 1 85 ? 30.987 39.007 58.235 1.00 115.60 84 VAL C N 1
ATOM 2923 C CA . VAL C 1 85 ? 29.771 38.572 58.902 1.00 115.61 84 VAL C CA 1
ATOM 2924 C C . VAL C 1 85 ? 28.795 38.069 57.842 1.00 116.65 84 VAL C C 1
ATOM 2925 O O . VAL C 1 85 ? 28.829 38.516 56.697 1.00 117.98 84 VAL C O 1
ATOM 2929 N N . ASP C 1 86 ? 27.943 37.120 58.244 1.00 117.59 85 ASP C N 1
ATOM 2930 C CA . ASP C 1 86 ? 26.856 36.635 57.411 1.00 118.48 85 ASP C CA 1
ATOM 2931 C C . ASP C 1 86 ? 25.760 37.698 57.380 1.00 113.70 85 ASP C C 1
ATOM 2932 O O . ASP C 1 86 ? 25.109 37.948 58.393 1.00 112.31 85 ASP C O 1
ATOM 2937 N N . PHE C 1 87 ? 25.571 38.316 56.206 1.00 109.74 86 PHE C N 1
ATOM 2938 C CA . PHE C 1 87 ? 24.582 39.367 56.028 1.00 105.71 86 PHE C CA 1
ATOM 2939 C C . PHE C 1 87 ? 23.246 38.754 55.623 1.00 105.23 86 PHE C C 1
ATOM 2940 O O . PHE C 1 87 ? 23.200 37.859 54.783 1.00 106.49 86 PHE C O 1
ATOM 2948 N N . GLY C 1 88 ? 22.164 39.256 56.225 1.00 104.14 87 GLY C N 1
ATOM 2949 C CA . GLY C 1 88 ? 20.825 38.766 55.943 1.00 105.54 87 GLY C CA 1
ATOM 2950 C C . GLY C 1 88 ? 19.827 39.230 57.000 1.00 104.77 87 GLY C C 1
ATOM 2951 O O . GLY C 1 88 ? 19.959 40.325 57.542 1.00 102.04 87 GLY C O 1
ATOM 2952 N N . TYR C 1 89 ? 18.827 38.386 57.277 1.00 106.92 88 TYR C N 1
ATOM 2953 C CA . TYR C 1 89 ? 17.821 38.691 58.279 1.00 107.79 88 TYR C CA 1
ATOM 2954 C C . TYR C 1 89 ? 18.337 38.243 59.645 1.00 110.28 88 TYR C C 1
ATOM 2955 O O . TYR C 1 89 ? 17.902 37.224 60.177 1.00 114.06 88 TYR C O 1
ATOM 2964 N N . ASN C 1 90 ? 19.271 39.025 60.200 1.00 109.76 89 ASN C N 1
ATOM 2965 C CA . ASN C 1 90 ? 19.850 38.748 61.504 1.00 110.95 89 ASN C CA 1
ATOM 2966 C C . ASN C 1 90 ? 20.132 40.070 62.217 1.00 108.78 89 ASN C C 1
ATOM 2967 O O . ASN C 1 90 ? 20.023 41.139 61.619 1.00 106.06 89 ASN C O 1
ATOM 2972 N N . ARG C 1 91 ? 20.500 39.973 63.501 1.00 109.18 90 ARG C N 1
ATOM 2973 C CA . ARG C 1 91 ? 20.701 41.133 64.354 1.00 107.28 90 ARG C CA 1
ATOM 2974 C C . ARG C 1 91 ? 21.948 41.906 63.924 1.00 102.96 90 ARG C C 1
ATOM 2975 O O . ARG C 1 91 ? 22.000 43.125 64.068 1.00 99.44 90 ARG C O 1
ATOM 2983 N N . GLU C 1 92 ? 22.947 41.189 63.399 1.00 102.36 91 GLU C N 1
ATOM 2984 C CA . GLU C 1 92 ? 24.252 41.772 63.131 1.00 101.72 91 GLU C CA 1
ATOM 2985 C C . GLU C 1 92 ? 24.152 42.731 61.947 1.00 96.72 91 GLU C C 1
ATOM 2986 O O . GLU C 1 92 ? 24.621 43.865 62.027 1.00 92.53 91 GLU C O 1
ATOM 2992 N N . THR C 1 93 ? 23.530 42.262 60.858 1.00 95.92 92 THR C N 1
ATOM 2993 C CA . THR C 1 93 ? 23.233 43.094 59.701 1.00 93.98 92 THR C CA 1
ATOM 2994 C C . THR C 1 93 ? 22.384 44.291 60.119 1.00 91.56 92 THR C C 1
ATOM 2995 O O . THR C 1 93 ? 22.614 45.408 59.661 1.00 89.70 92 THR C O 1
ATOM 2999 N N . PHE C 1 94 ? 21.398 44.029 60.985 1.00 90.59 93 PHE C N 1
ATOM 3000 C CA . PHE C 1 94 ? 20.448 45.033 61.435 1.00 88.45 93 PHE C CA 1
ATOM 3001 C C . PHE C 1 94 ? 21.170 46.201 62.103 1.00 86.94 93 PHE C C 1
ATOM 3002 O O . PHE C 1 94 ? 20.831 47.358 61.863 1.00 84.99 93 PHE C O 1
ATOM 3010 N N . GLU C 1 95 ? 22.166 45.889 62.941 1.00 87.99 94 GLU C N 1
ATOM 3011 C CA . GLU C 1 95 ? 22.798 46.894 63.781 1.00 87.65 94 GLU C CA 1
ATOM 3012 C C . GLU C 1 95 ? 23.928 47.582 63.015 1.00 84.75 94 GLU C C 1
ATOM 3013 O O . GLU C 1 95 ? 24.251 48.732 63.301 1.00 83.00 94 GLU C O 1
ATOM 3019 N N . PHE C 1 96 ? 24.517 46.880 62.037 1.00 83.96 95 PHE C N 1
ATOM 3020 C CA . PHE C 1 96 ? 25.603 47.427 61.236 1.00 82.59 95 PHE C CA 1
ATOM 3021 C C . PHE C 1 96 ? 25.1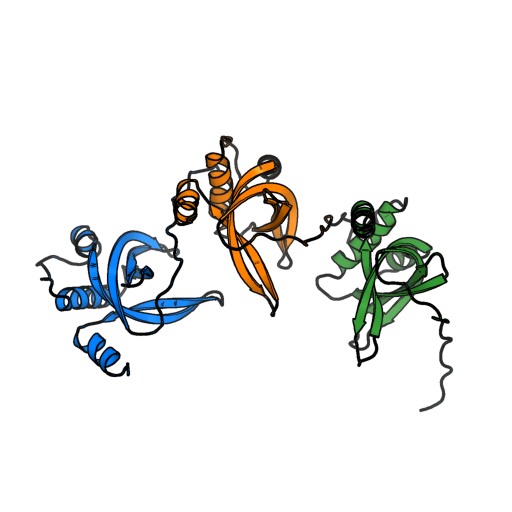18 48.576 60.349 1.00 80.26 95 PHE C C 1
ATOM 3022 O O . PHE C 1 96 ? 25.888 49.485 60.047 1.00 80.66 95 PHE C O 1
ATOM 3030 N N . LEU C 1 97 ? 23.849 48.525 59.923 1.00 77.60 96 LEU C N 1
ATOM 3031 C CA . LEU C 1 97 ? 23.316 49.487 58.970 1.00 76.08 96 LEU C CA 1
ATOM 3032 C C . LEU C 1 97 ? 23.126 50.865 59.606 1.00 74.84 96 LEU C C 1
ATOM 3033 O O . LEU C 1 97 ? 23.193 51.874 58.907 1.00 74.53 96 LEU C O 1
ATOM 3038 N N . LYS C 1 98 ? 22.893 50.907 60.924 1.00 74.45 97 LYS C N 1
ATOM 3039 C CA . LYS C 1 98 ? 22.476 52.127 61.600 1.00 73.62 97 LYS C CA 1
ATOM 3040 C C . LYS C 1 98 ? 23.609 53.153 61.629 1.00 72.16 97 LYS C C 1
ATOM 3041 O O . LYS C 1 98 ? 24.691 52.873 62.140 1.00 73.25 97 LYS C O 1
ATOM 3047 N N . GLY C 1 99 ? 23.337 54.345 61.080 1.00 70.06 98 GLY C N 1
ATOM 3048 C CA . GLY C 1 99 ? 24.199 55.505 61.252 1.00 69.05 98 GLY C CA 1
ATOM 3049 C C . GLY C 1 99 ? 25.211 55.693 60.121 1.00 67.83 98 GLY C C 1
ATOM 3050 O O . GLY C 1 99 ? 25.972 56.657 60.137 1.00 65.26 98 GLY C O 1
ATOM 3051 N N . LYS C 1 100 ? 25.195 54.788 59.134 1.00 68.93 99 LYS C N 1
ATOM 3052 C CA . LYS C 1 100 ? 26.209 54.757 58.090 1.00 69.59 99 LYS C CA 1
ATOM 3053 C C . LYS C 1 100 ? 25.917 55.814 57.028 1.00 69.55 99 LYS C C 1
ATOM 3054 O O . LYS C 1 100 ? 24.759 56.123 56.757 1.00 70.22 99 LYS C O 1
ATOM 3060 N N . ASP C 1 101 ? 26.988 56.355 56.435 1.00 71.45 100 ASP C N 1
ATOM 3061 C CA . ASP C 1 101 ? 26.886 57.228 55.277 1.00 72.67 100 ASP C CA 1
ATOM 3062 C C . ASP C 1 101 ? 26.613 56.381 54.039 1.00 72.88 100 ASP C C 1
ATOM 3063 O O . ASP C 1 101 ? 27.161 55.288 53.906 1.00 73.80 100 ASP C O 1
ATOM 3068 N N . VAL C 1 102 ? 25.767 56.904 53.142 1.00 72.04 101 VAL C N 1
ATOM 3069 C CA . VAL C 1 102 ? 25.420 56.220 51.907 1.00 72.92 101 VAL C CA 1
ATOM 3070 C C . VAL C 1 102 ? 25.157 57.252 50.812 1.00 73.65 101 VAL C C 1
ATOM 3071 O O . VAL C 1 102 ? 25.005 58.442 51.088 1.00 73.64 101 VAL C O 1
ATOM 3075 N N . TYR C 1 103 ? 25.117 56.761 49.567 1.00 74.40 102 TYR C N 1
ATOM 3076 C CA . TYR C 1 103 ? 24.658 57.521 48.416 1.00 75.03 102 TYR C CA 1
ATOM 3077 C C . TYR C 1 103 ? 23.346 56.905 47.938 1.00 75.03 102 TYR C C 1
ATOM 3078 O O . TYR C 1 103 ? 23.272 55.690 47.765 1.00 74.53 102 TYR C O 1
ATOM 3087 N N . ILE C 1 104 ? 22.322 57.742 47.723 1.00 75.93 103 ILE C N 1
ATOM 3088 C CA . ILE C 1 104 ? 20.999 57.256 47.355 1.00 77.16 103 ILE C CA 1
ATOM 3089 C C . ILE C 1 104 ? 20.549 57.891 46.042 1.00 78.24 103 ILE C C 1
ATOM 3090 O O . ILE C 1 104 ? 20.981 58.986 45.688 1.00 78.00 103 ILE C O 1
ATOM 3095 N N . GLN C 1 105 ? 19.661 57.171 45.347 1.00 79.68 104 GLN C N 1
ATOM 3096 C CA . GLN C 1 105 ? 18.940 57.681 44.195 1.00 82.64 104 GLN C CA 1
ATOM 3097 C C . GLN C 1 105 ? 17.471 57.831 44.577 1.00 84.01 104 GLN C C 1
ATOM 3098 O O . GLN C 1 105 ? 16.912 56.949 45.226 1.00 81.92 104 GLN C O 1
ATOM 3104 N N . VAL C 1 106 ? 16.852 58.946 44.167 1.00 87.29 105 VAL C N 1
ATOM 3105 C CA . VAL C 1 106 ? 15.443 59.169 44.451 1.00 90.52 105 VAL C CA 1
ATOM 3106 C C . VAL C 1 106 ? 14.728 59.567 43.160 1.00 93.13 105 VAL C C 1
ATOM 3107 O O . VAL C 1 106 ? 15.166 60.473 42.451 1.00 91.95 105 VAL C O 1
ATOM 3111 N N . GLU C 1 107 ? 13.625 58.859 42.875 1.00 95.92 106 GLU C N 1
ATOM 3112 C CA . GLU C 1 107 ? 12.830 59.047 41.671 1.00 99.05 106 GLU C CA 1
ATOM 3113 C C . GLU C 1 107 ? 11.372 59.273 42.064 1.00 98.70 106 GLU C C 1
ATOM 3114 O O . GLU C 1 107 ? 10.982 58.984 43.192 1.00 95.43 106 GLU C O 1
ATOM 3120 N N . GLU C 1 108 ? 10.570 59.769 41.115 1.00 103.53 107 GLU C N 1
ATOM 3121 C CA . GLU C 1 108 ? 9.132 59.893 41.306 1.00 105.12 107 GLU C CA 1
ATOM 3122 C C . GLU C 1 108 ? 8.493 58.506 41.295 1.00 104.80 107 GLU C C 1
ATOM 3123 O O . GLU C 1 108 ? 8.966 57.598 40.615 1.00 102.27 107 GLU C O 1
ATOM 3129 N N . GLN C 1 109 ? 7.408 58.371 42.065 1.00 106.29 108 GLN C N 1
ATOM 3130 C CA . GLN C 1 109 ? 6.692 57.114 42.206 1.00 109.09 108 GLN C CA 1
ATOM 3131 C C . GLN C 1 109 ? 5.222 57.428 42.474 1.00 111.77 108 GLN C C 1
ATOM 3132 O O . GLN C 1 109 ? 4.910 58.470 43.045 1.00 111.99 108 GLN C O 1
ATOM 3138 N N . GLU C 1 110 ? 4.330 56.522 42.056 1.00 115.79 109 GLU C N 1
ATOM 3139 C CA . GLU C 1 110 ? 2.899 56.756 42.164 1.00 119.22 109 GLU C CA 1
ATOM 3140 C C . GLU C 1 110 ? 2.217 55.475 42.639 1.00 118.91 109 GLU C C 1
ATOM 3141 O O . GLU C 1 110 ? 2.337 54.439 41.987 1.00 119.49 109 GLU C O 1
ATOM 3147 N N . TYR C 1 111 ? 1.514 55.556 43.780 1.00 118.13 110 TYR C N 1
ATOM 3148 C CA . TYR C 1 111 ? 0.790 54.413 44.315 1.00 119.89 110 TYR C CA 1
ATOM 3149 C C . TYR C 1 111 ? -0.695 54.579 43.989 1.00 124.44 110 TYR C C 1
ATOM 3150 O O . TYR C 1 111 ? -1.166 54.028 42.996 1.00 127.83 110 TYR C O 1
ATOM 3159 N N . LYS C 1 112 ? -1.422 55.346 44.814 1.00 124.55 111 LYS C N 1
ATOM 3160 C CA . LYS C 1 112 ? -2.854 55.532 44.635 1.00 126.43 111 LYS C CA 1
ATOM 3161 C C . LYS C 1 112 ? -3.119 56.961 44.165 1.00 126.87 111 LYS C C 1
ATOM 3162 O O . LYS C 1 112 ? -3.761 57.739 44.868 1.00 126.82 111 LYS C O 1
ATOM 3168 N N . GLY C 1 113 ? -2.603 57.306 42.980 1.00 128.36 112 GLY C N 1
ATOM 3169 C CA . GLY C 1 113 ? -2.743 58.650 42.443 1.00 129.97 112 GLY C CA 1
ATOM 3170 C C . GLY C 1 113 ? -1.705 59.614 43.014 1.00 128.65 112 GLY C C 1
ATOM 3171 O O . GLY C 1 113 ? -1.120 60.400 42.272 1.00 129.11 112 GLY C O 1
ATOM 3172 N N . LYS C 1 114 ? -1.493 59.550 44.337 1.00 127.58 113 LYS C N 1
ATOM 3173 C CA . LYS C 1 114 ? -0.557 60.421 45.030 1.00 127.18 113 LYS C CA 1
ATOM 3174 C C . LYS C 1 114 ? 0.865 60.165 44.531 1.00 124.83 113 LYS C C 1
ATOM 3175 O O . LYS C 1 114 ? 1.294 59.017 44.431 1.00 125.28 113 LYS C O 1
ATOM 3181 N N . VAL C 1 115 ? 1.586 61.255 44.232 1.00 121.66 114 VAL C N 1
ATOM 3182 C CA . VAL C 1 115 ? 2.960 61.189 43.758 1.00 119.07 114 VAL C CA 1
ATOM 3183 C C . VAL C 1 115 ? 3.893 61.340 44.957 1.00 115.45 114 VAL C C 1
ATOM 3184 O O . VAL C 1 115 ? 3.565 62.022 45.927 1.00 116.57 114 VAL C O 1
ATOM 3188 N N . LYS C 1 116 ? 5.062 60.698 44.874 1.00 111.77 115 LYS C N 1
ATOM 3189 C CA . LYS C 1 116 ? 6.001 60.653 45.982 1.00 108.23 115 LYS C CA 1
ATOM 3190 C C . LYS C 1 116 ? 7.424 60.523 45.440 1.00 103.99 115 LYS C C 1
ATOM 3191 O O . LYS C 1 116 ? 7.671 59.753 44.513 1.00 103.74 115 LYS C O 1
ATOM 3197 N N . HIS C 1 117 ? 8.347 61.300 46.022 1.00 99.16 116 HIS C N 1
ATOM 3198 C CA . HIS C 1 117 ? 9.773 61.125 45.800 1.00 94.56 116 HIS C CA 1
ATOM 3199 C C . HIS C 1 117 ? 10.254 59.985 46.694 1.00 91.26 116 HIS C C 1
ATOM 3200 O O . HIS C 1 117 ? 10.234 60.116 47.915 1.00 93.33 116 HIS C O 1
ATOM 3207 N N . ALA C 1 118 ? 10.673 58.872 46.078 1.00 89.53 117 ALA C N 1
ATOM 3208 C CA . ALA C 1 118 ? 11.008 57.655 46.804 1.00 88.48 117 ALA C CA 1
ATOM 3209 C C . ALA C 1 118 ? 12.486 57.313 46.626 1.00 88.23 117 ALA C C 1
ATOM 3210 O O . ALA C 1 118 ? 13.070 57.597 45.583 1.00 89.77 117 ALA C O 1
ATOM 3212 N N . VAL C 1 119 ? 13.069 56.681 47.652 1.00 85.71 118 VAL C N 1
ATOM 3213 C CA . VAL C 1 119 ? 14.427 56.166 47.581 1.00 85.43 118 VAL C CA 1
ATOM 3214 C C . VAL C 1 119 ? 14.382 54.804 46.894 1.00 87.03 118 VAL C C 1
ATOM 3215 O O . VAL C 1 119 ? 13.789 53.867 47.425 1.00 86.67 118 VAL C O 1
ATOM 3219 N N . THR C 1 120 ? 15.026 54.703 45.723 1.00 88.74 119 THR C N 1
ATOM 3220 C CA . THR C 1 120 ? 14.904 53.532 44.867 1.00 89.84 119 THR C CA 1
ATOM 3221 C C . THR C 1 120 ? 16.171 52.676 44.901 1.00 88.66 119 THR C C 1
ATOM 3222 O O . THR C 1 120 ? 16.079 51.458 44.752 1.00 88.07 119 THR C O 1
ATOM 3226 N N . ASN C 1 121 ? 17.347 53.301 45.074 1.00 87.50 120 ASN C N 1
ATOM 3227 C CA . ASN C 1 121 ? 18.607 52.576 44.983 1.00 87.22 120 ASN C CA 1
ATOM 3228 C C . ASN C 1 121 ? 19.689 53.207 45.854 1.00 85.74 120 ASN C C 1
ATOM 3229 O O . ASN C 1 121 ? 19.629 54.389 46.190 1.00 84.57 120 ASN C O 1
ATOM 3234 N N . PHE C 1 122 ? 20.686 52.376 46.186 1.00 86.25 121 PHE C N 1
ATOM 3235 C CA . PHE C 1 122 ? 21.906 52.793 46.856 1.00 85.16 121 PHE C CA 1
ATOM 3236 C C . PHE C 1 122 ? 23.062 52.699 45.866 1.00 85.31 121 PHE C C 1
ATOM 3237 O O . PHE C 1 122 ? 23.221 51.678 45.201 1.00 86.19 121 PHE C O 1
ATOM 3245 N N . LEU C 1 123 ? 23.868 53.765 45.788 1.00 85.44 122 LEU C N 1
ATOM 3246 C CA . LEU C 1 123 ? 24.843 53.920 44.720 1.00 86.86 122 LEU C CA 1
ATOM 3247 C C . LEU C 1 123 ? 26.260 53.704 45.247 1.00 86.24 122 LEU C C 1
ATOM 3248 O O . LEU C 1 123 ? 26.535 53.933 46.423 1.00 83.12 122 LEU C O 1
ATOM 3253 N N . THR C 1 124 ? 27.148 53.260 44.347 1.00 89.71 123 THR C N 1
ATOM 3254 C CA . THR C 1 124 ? 28.579 53.189 44.604 1.00 90.76 123 THR C CA 1
ATOM 3255 C C . THR C 1 124 ? 29.191 54.573 44.392 1.00 91.11 123 THR C C 1
ATOM 3256 O O . THR C 1 124 ? 28.497 55.505 43.992 1.00 89.41 123 THR C O 1
ATOM 3260 N N . GLN C 1 125 ? 30.496 54.698 44.665 1.00 94.32 124 GLN C N 1
ATOM 3261 C CA . GLN C 1 125 ? 31.206 55.954 44.473 1.00 97.17 124 GLN C CA 1
ATOM 3262 C C . GLN C 1 125 ? 31.126 56.386 43.012 1.00 97.87 124 GLN C C 1
ATOM 3263 O O . GLN C 1 125 ? 30.739 57.515 42.722 1.00 96.64 124 GLN C O 1
ATOM 3269 N N . ASP C 1 126 ? 31.496 55.478 42.103 1.00 99.76 125 ASP C N 1
ATOM 3270 C CA . ASP C 1 126 ? 31.562 55.797 40.686 1.00 102.77 125 ASP C CA 1
ATOM 3271 C C . ASP C 1 126 ? 30.157 56.047 40.136 1.00 100.62 125 ASP C C 1
ATOM 3272 O O . ASP C 1 126 ? 29.979 56.916 39.283 1.00 100.81 125 ASP C O 1
ATOM 3277 N N . GLU C 1 127 ? 29.169 55.291 40.633 1.00 97.55 126 GLU C N 1
ATOM 3278 C CA . GLU C 1 127 ? 27.777 55.478 40.249 1.00 95.86 126 GLU C CA 1
ATOM 3279 C C . GLU C 1 127 ? 27.294 56.868 40.661 1.00 94.56 126 GLU C C 1
ATOM 3280 O O . GLU C 1 127 ? 26.570 57.515 39.907 1.00 95.20 126 GLU C O 1
ATOM 3286 N N . PHE C 1 128 ? 27.693 57.314 41.859 1.00 93.58 127 PHE C N 1
ATOM 3287 C CA . PHE C 1 128 ? 27.256 58.595 42.394 1.00 93.06 127 PHE C CA 1
ATOM 3288 C C . PHE C 1 128 ? 27.818 59.740 41.554 1.00 95.70 127 PHE C C 1
ATOM 3289 O O . PHE C 1 128 ? 27.087 60.661 41.195 1.00 94.42 127 PHE C O 1
ATOM 3297 N N . GLU C 1 129 ? 29.122 59.670 41.257 1.00 100.58 128 GLU C N 1
ATOM 3298 C CA . GLU C 1 129 ? 29.808 60.711 40.508 1.00 104.32 128 GLU C CA 1
ATOM 3299 C C . GLU C 1 129 ? 29.271 60.780 39.080 1.00 106.90 128 GLU C C 1
ATOM 3300 O O . GLU C 1 129 ? 29.165 61.866 38.516 1.00 106.20 128 GLU C O 1
ATOM 3306 N N . GLU C 1 130 ? 28.942 59.614 38.505 1.00 110.91 129 GLU C N 1
ATOM 3307 C CA . GLU C 1 130 ? 28.481 59.531 37.127 1.00 116.64 129 GLU C CA 1
ATOM 3308 C C . GLU C 1 130 ? 27.115 60.198 36.973 1.00 119.04 129 GLU C C 1
ATOM 3309 O O . GLU C 1 130 ? 26.850 60.814 35.944 1.00 122.41 129 GLU C O 1
ATOM 3315 N N . SER C 1 131 ? 26.253 60.069 37.989 1.00 120.72 130 SER C N 1
ATOM 3316 C CA . SER C 1 131 ? 24.952 60.721 37.976 1.00 123.08 130 SER C CA 1
ATOM 3317 C C . SER C 1 131 ? 25.115 62.234 38.111 1.00 128.23 130 SER C C 1
ATOM 3318 O O . SER C 1 131 ? 24.366 62.994 37.501 1.00 129.11 130 SER C O 1
ATOM 3321 N N . GLU C 1 132 ? 26.107 62.651 38.907 1.00 134.61 131 GLU C N 1
ATOM 3322 C CA . GLU C 1 132 ? 26.349 64.055 39.205 1.00 141.85 131 GLU C CA 1
ATOM 3323 C C . GLU C 1 132 ? 26.970 64.758 37.996 1.00 146.22 131 GLU C C 1
ATOM 3324 O O . GLU C 1 132 ? 26.846 65.974 37.864 1.00 147.09 131 GLU C O 1
ATOM 3330 N N . GLU C 1 133 ? 27.634 63.988 37.122 1.00 150.46 132 GLU C N 1
ATOM 3331 C CA . GLU C 1 133 ? 28.254 64.523 35.917 1.00 154.58 132 GLU C CA 1
ATOM 3332 C C . GLU C 1 133 ? 27.195 65.068 34.958 1.00 158.65 132 GLU C C 1
ATOM 3333 O O . GLU C 1 133 ? 27.318 66.194 34.481 1.00 160.85 132 GLU C O 1
ATOM 3339 N N . MET C 1 134 ? 26.156 64.266 34.690 1.00 161.03 133 MET C N 1
ATOM 3340 C CA . MET C 1 134 ? 25.200 64.571 33.633 1.00 165.15 133 MET C CA 1
ATOM 3341 C C . MET C 1 134 ? 24.085 65.483 34.147 1.00 165.11 133 MET C C 1
ATOM 3342 O O . MET C 1 134 ? 23.234 65.904 33.364 1.00 168.39 133 MET C O 1
ATOM 3347 N N . GLU C 1 135 ? 24.091 65.796 35.451 1.00 161.37 134 GLU C N 1
ATOM 3348 C CA . GLU C 1 135 ? 23.194 66.801 36.004 1.00 159.62 134 GLU C CA 1
ATOM 3349 C C . GLU C 1 135 ? 23.644 68.197 35.571 1.00 162.57 134 GLU C C 1
ATOM 3350 O O . GLU C 1 135 ? 22.807 69.072 35.354 1.00 162.27 134 GLU C O 1
ATOM 3356 N N . PHE C 1 136 ? 24.964 68.396 35.451 1.00 164.65 135 PHE C N 1
ATOM 3357 C CA . PHE C 1 136 ? 25.522 69.665 35.007 1.00 165.86 135 PHE C CA 1
ATOM 3358 C C . PHE C 1 136 ? 25.476 69.738 33.482 1.00 166.07 135 PHE C C 1
ATOM 3359 O O . PHE C 1 136 ? 26.491 69.543 32.816 1.00 165.66 135 PHE C O 1
ATOM 3367 N N . SER C 1 137 ? 24.282 70.024 32.944 1.00 166.18 136 SER C N 1
ATOM 3368 C CA . SER C 1 137 ? 24.079 70.173 31.511 1.00 167.79 136 SER C CA 1
ATOM 3369 C C . SER C 1 137 ? 22.689 70.761 31.240 1.00 167.82 136 SER C C 1
ATOM 3370 O O . SER C 1 137 ? 22.347 71.757 31.908 1.00 166.56 136 SER C O 1
#

B-factor: mean 95.76, std 20.32, range [47.06, 169.92]

Nearest PDB structures (foldseek):
  8s4s-assembly1_B  TM=9.010E-01  e=1.678E-21  Enterococcus faecalis
  8s4s-assembly1_A  TM=9.042E-01  e=1.566E-20  Enterococcus faecalis
  7jil-assembly1_q  TM=4.826E-01  e=2.667E-01  Flavobacterium johnsoniae
  4h83-assembly3_C  TM=4.647E-01  e=5.512E-01  marine actinobacterium PHSC20C1
  3ck5-assembly2_D  TM=4.700E-01  e=1.347E+00  Streptomyces coelicolor A3(2)

Solvent-accessible surface area: 25870 Å² total; per-residue (Å²): 55,117,38,117,108,19,148,77,76,91,52,133,137,101,79,4,119,91,34,13,36,37,1,31,0,75,86,4,58,134,98,147,29,178,186,36,62,40,13,2,23,0,22,0,47,7,137,66,92,23,56,11,51,15,98,0,40,26,76,81,150,117,18,104,74,12,8,152,102,0,15,28,0,0,97,53,40,72,51,161,52,64,159,43,121,50,15,97,48,173,104,0,34,77,31,0,73,53,41,67,0,28,0,54,3,76,105,92,127,156,148,68,142,92,90,48,9,12,45,49,6,15,21,61,110,74,30,81,128,38,54,138,127,122,195,167,59,143,49,112,88,13,56,113,84,68,50,145,131,110,68,2,125,82,34,21,37,37,0,33,0,59,79,6,36,99,77,154,26,86,184,40,59,41,11,0,30,0,15,1,40,3,150,62,97,23,45,13,42,14,115,1,37,29,74,63,147,102,23,78,67,10,10,34,19,0,1,0,0,0,48,33,42,64,49,131,30,58,121,40,81,8,14,88,36,167,68,0,35,93,29,0,81,59,36,67,1,22,0,45,3,71,116,90,116,144,143,65,138,82,90,41,9,10,35,36,3,13,1,64,76,16,28,84,81,33,60,133,123,120,194,168,170,179,163,137,200,92,162,178,216,91,71,95,155,107,80,4,130,93,20,17,42,41,0,37,0,52,87,10,88,127,104,157,25,182,191,41,63,40,15,2,19,0,14,1,53,7,131,67,92,27,42,8,35,15,101,2,43,20,83,78,112,112,18,46,44,58,0,32,40,0,1,0,0,0,62,32,46,76,45,158,23,63,130,24,88,2,15,90,51,178,111,0,26,74,34,0,81,49,41,64,1,22,0,53,3,77,107,95,118,186,154,53,168,80,85,46,8,12,38,51,4,10,1,61,58,16,35,98,76,33,63,128,101,92,167,146

Sequence (408 aa):
SKYERPLKRESQIKEFELGTHAAVIEKVQKKRSQKGNDMFLLSLLGKSNEKGVYFLTFGNDYTEDNLRYILASIQDNGVEIPDVDFGYNRETFEFLKGKDVYIQVEEQEYKGKVKHAVTNFLTQDEFEESEEMEFSSKYERPLKRESQIKEFELGTHAAVIEKVQKKRSQKGNDMFLLSLLGKSNEKGVYFLTFGNDYTEDNLRYILASIQDNGVEIPDVDFGYNRETFEFLKGKDVYIQVEEQEYKGKVKHAVTNFLTQDEFEESEEMEFSSKYERPLKRESQIKEFELGTHAAVIEKVQKKRSQKGNDMFLLSLLGKSNEKGVYFLTFGNDYTEDNLRYILASIQDNGVEIPDVDFGYNRETFEFLKGKDVYIQVEEQEYKGKVKHAVTNFLTQDEFEESEEMEFS

Organism: Enterococcus faecalis (NCBI:txid1351)

Radius of gyration: 29.6 Å; Cα contacts (8 Å, |Δi|>4): 741; chains: 3; bounding box: 58×66×86 Å

Foldseek 3Di:
DDDDDDDDDDDQPAADDAFKAKWAQADWDWDADPVGFTWIWGWIAGPVGHIAIDIQTDDDDCNVVQVVLLVLQLVQQPDDDDDDDADPDVCNRVVRHGTIWMWGWDWDDDPNDIDTHTDGTHHPVRRCVRVVVDDD/DDDDDDDDDDDQPAADDAFKAKWAQAAWDWDADPVGWIWIWTWIAHPVGHIAIDTQTPDDPCNVVQVVLLVQQLCQQPDNDDPDDDDPDDVNRVVRHGGIFMWGWDWDDDPNDIDTHTDGTHHPVRRCVRVVPDDD/DPDDDDDDDDDQPAADDAFKFKWWQADWDWDADPVGFIWIWTWIAGPVRHIAIDTQTPDDPCSVVQLVQLVLQLVQQPDDDDPDDADPDPVNRVVRHGGIWMWGWDWDDDPNDIDTHTDGTHHPVRRVVRVVVVVD